Protein 6ITK (pdb70)

Solvent-accessible surface area: 24288 Å² total; per-residue (Å²): 132,55,64,71,0,0,0,2,13,0,41,31,81,32,0,36,19,0,0,8,6,1,1,24,3,37,0,20,21,108,131,23,14,2,27,0,18,0,11,22,117,95,173,24,47,42,36,0,97,2,9,10,30,0,1,58,0,1,16,13,78,20,24,125,72,23,37,59,24,47,67,27,71,104,0,0,74,24,0,24,0,0,0,0,20,14,45,120,150,178,100,64,85,42,8,49,42,0,0,115,54,0,2,76,16,0,108,5,1,30,80,42,22,32,139,63,2,50,0,0,0,13,6,62,2,1,2,3,0,0,14,0,0,12,26,3,1,85,118,18,72,46,53,52,0,0,0,11,0,22,10,2,6,3,11,1,21,3,21,0,12,90,100,46,70,89,25,20,63,75,14,74,44,6,0,0,0,0,2,43,28,71,41,7,1,1,1,5,38,35,0,40,1,48,83,85,101,0,58,109,66,14,92,100,85,61,2,29,117,103,3,12,53,114,1,16,70,7,26,62,41,0,94,148,58,62,63,137,60,15,4,2,0,5,1,1,0,0,0,14,0,0,66,11,3,39,104,28,30,173,52,30,1,0,0,0,10,26,12,88,34,19,31,57,2,50,133,30,6,7,2,0,2,0,0,10,2,147,148,8,68,24,75,28,31,127,74,36,153,46,54,135,59,1,68,66,83,2,60,46,1,6,130,49,3,80,63,8,76,97,61,0,153,134,41,28,93,139,126,58,59,70,0,0,0,2,13,0,40,34,80,38,0,41,18,0,0,8,9,1,0,22,3,35,0,20,20,102,137,26,20,1,20,0,16,0,14,21,103,104,168,25,52,37,28,0,90,0,2,10,34,1,1,65,0,2,17,14,74,18,25,127,70,24,40,55,11,42,64,27,79,102,0,0,79,22,0,24,0,0,0,0,17,14,32,135,147,182,98,67,90,49,9,48,55,1,0,122,54,0,1,76,16,0,111,7,1,27,83,42,22,30,141,58,2,43,0,0,0,15,5,60,2,2,1,3,0,0,15,0,0,13,27,3,2,84,118,19,72,46,54,51,0,0,0,12,0,24,10,1,5,3,11,1,24,3,21,0,10,77,102,41,70,79,22,20,57,77,15,79,41,5,0,0,1,4,2,43,27,72,41,8,0,0,1,5,40,35,0,33,0,59,86,71,88,0,54,115,68,14,89,103,85,62,4,29,117,100,3,11,52,115,1,14,72,7,26,66,44,0,89,155,45,80,61,134,44,14,0,3,0,5,2,1,0,0,0,14,0,0,70,11,4,34,107,28,25,116,62,30,2,0,0,0,14,26,10,83,38,21,29,58,5,50,129,30,6,7,2,0,2,0,0,7,2,101,150,10,80,27,75,26,30,124,79,35,154,47,53,132,56,1,70,66,83,2,58,45,1,6,128,46,4,81,63,9,76,100,60,0,153,129,41,34,95,147

Sequence (636 aa):
STKKVTVTGAAGQISYSLLWRIANGEVFGTDTPVELKLLEIPQALGGAEGVAMELLDSAFPLLRNITITADANEAFDGANAAFLVGAKPERADLLANNGKIFGPQGKAINDNAADDIRVLVVGNPANTNALIASAAAPDVPASRFNAMMRLDHNRAISQLATKLGRGSAEFNNIVVWGNHSATQFPDITYATVGGEKVTDLVDHDWYVEEFIPRVANRGAEIIEVRGKSSAASAASSAIDHMRDWVQGTEAWSSAAIPSTGAYGIPEGIFVGLPTVSRNGEWEIVEGLEISDFQRARIDANAQELQAEREAVRDLLLESTKKVTVTGAAGQISYSLLWRIANGEVFGTDTPVELKLLEIPQALGGAEGVAMELLDSAFPLLRNITITADANEAFDGANAAFLVGAKPERADLLANNGKIFGPQGKAINDNAADDIRVLVVGNPANTNALIASAAAPDVPASRFNAMMRLDHNRAISQLATKLGRGSAEFNNIVVWGNHSATQFPDITYATVGGEKVTDLVDHDWYVEEFIPRVANRGAEIIEVRGKSSAASAASSAIDHMRDWVQGTEAWSSAAIPSTGAYGIPEGIFVGLPTVSRNGEWEIVEGLEISDFQRARIDANAQELQAEREAVRDLLLE

Nearest PDB structures (foldseek):
  6itk-assembly1_B  TM=1.002E+00  e=2.012E-64  Corynebacterium glutamicum ATCC 13032
  1bdm-assembly1_B  TM=9.827E-01  e=1.694E-42  Thermus thermophilus
  1bmd-assembly1_B  TM=9.834E-01  e=2.015E-42  Thermus thermophilus
  1bdm-assembly1_A  TM=9.713E-01  e=6.777E-42  Thermus thermophilus
  4kdf-assembly2_B  TM=9.710E-01  e=2.279E-41  Thermus thermophilus

B-factor: mean 26.47, std 9.81, range [12.24, 89.39]

Structure (mmCIF, N/CA/C/O backbone):
data_6ITK
#
_entry.id   6ITK
#
_cell.length_a   102.931
_cell.length_b   116.940
_cell.length_c   66.003
_cell.angle_alpha   90.000
_cell.angle_beta   95.310
_cell.angle_gamma   90.000
#
_symmetry.space_group_name_H-M   'C 1 2 1'
#
loop_
_entity.id
_entity.type
_entity.pdbx_description
1 polymer 'Malate dehydrogenase'
2 non-polymer '(2S)-2-hydroxybutanedioic acid'
3 non-polymer NICOTINAMIDE-ADENINE-DINUCLEOTIDE
4 water water
#
loop_
_atom_site.group_PDB
_atom_site.id
_atom_site.type_symbol
_atom_site.label_atom_id
_atom_site.label_alt_id
_atom_site.label_comp_id
_atom_site.label_asym_id
_atom_site.label_entity_id
_atom_site.label_seq_id
_atom_site.pdbx_PDB_ins_code
_atom_site.Cartn_x
_atom_site.Cartn_y
_atom_site.Cartn_z
_atom_site.occupancy
_atom_site.B_iso_or_equiv
_atom_site.auth_seq_id
_atom_site.auth_comp_id
_atom_site.auth_asym_id
_atom_site.auth_atom_id
_atom_site.pdbx_PDB_model_num
ATOM 1 N N . SER A 1 8 ? 48.829 -10.377 2.624 1.00 47.05 8 SER A N 1
ATOM 2 C CA . SER A 1 8 ? 48.627 -10.960 3.973 1.00 46.32 8 SER A CA 1
ATOM 3 C C . SER A 1 8 ? 47.207 -10.637 4.475 1.00 40.91 8 SER A C 1
ATOM 4 O O . SER A 1 8 ? 47.074 -10.405 5.681 1.00 42.91 8 SER A O 1
ATOM 7 N N . THR A 1 9 ? 46.204 -10.626 3.578 1.00 34.82 9 THR A N 1
ATOM 8 C CA . THR A 1 9 ? 44.789 -10.235 3.832 1.00 33.14 9 THR A CA 1
ATOM 9 C C . THR A 1 9 ? 44.040 -11.366 4.539 1.00 32.93 9 THR A C 1
ATOM 10 O O . THR A 1 9 ? 44.045 -12.486 3.994 1.00 32.60 9 THR A O 1
ATOM 14 N N . LYS A 1 10 ? 43.395 -11.069 5.679 1.00 29.48 10 LYS A N 1
ATOM 15 C CA . LYS A 1 10 ? 42.541 -12.031 6.414 1.00 27.61 10 LYS A CA 1
ATOM 16 C C . LYS A 1 10 ? 41.112 -11.889 5.893 1.00 26.33 10 LYS A C 1
ATOM 17 O O . LYS A 1 10 ? 40.578 -10.752 5.853 1.00 24.14 10 LYS A O 1
ATOM 23 N N . LYS A 1 11 ? 40.527 -13.005 5.476 1.00 24.58 11 LYS A N 1
ATOM 24 C CA . LYS A 1 11 ? 39.098 -13.072 5.068 1.00 22.60 11 LYS A CA 1
ATOM 25 C C . LYS A 1 11 ? 38.273 -13.433 6.303 1.00 21.56 11 LYS A C 1
ATOM 26 O O . LYS A 1 11 ? 38.566 -14.440 6.953 1.00 20.85 11 LYS A O 1
ATOM 32 N N . VAL A 1 12 ? 37.279 -12.608 6.608 1.00 20.77 12 VAL A N 1
ATOM 33 C CA . VAL A 1 12 ? 36.480 -12.707 7.849 1.00 20.06 12 VAL A CA 1
ATOM 34 C C . VAL A 1 12 ? 35.022 -12.794 7.429 1.00 20.14 12 VAL A C 1
ATOM 35 O O . VAL A 1 12 ? 34.571 -11.854 6.778 1.00 21.26 12 VAL A O 1
ATOM 39 N N . THR A 1 13 ? 34.328 -13.879 7.785 1.00 19.61 13 THR A N 1
ATOM 40 C CA . THR A 1 13 ? 32.885 -14.043 7.459 1.00 19.89 13 THR A CA 1
ATOM 41 C C . THR A 1 13 ? 32.067 -13.612 8.665 1.00 19.80 13 THR A C 1
ATOM 42 O O . THR A 1 13 ? 32.405 -14.025 9.785 1.00 19.30 13 THR A O 1
ATOM 46 N N . VAL A 1 14 ? 31.047 -12.788 8.437 1.00 19.47 14 VAL A N 1
ATOM 47 C CA . VAL A 1 14 ? 30.057 -12.445 9.487 1.00 19.05 14 VAL A CA 1
ATOM 48 C C . VAL A 1 14 ? 28.670 -12.847 8.982 1.00 18.56 14 VAL A C 1
ATOM 49 O O . VAL A 1 14 ? 28.259 -12.330 7.939 1.00 19.13 14 VAL A O 1
ATOM 53 N N . THR A 1 15 ? 27.996 -13.765 9.680 1.00 18.63 15 THR A N 1
ATOM 54 C CA . THR A 1 15 ? 26.585 -14.155 9.402 1.00 20.43 15 THR A CA 1
ATOM 55 C C . THR A 1 15 ? 25.652 -13.252 10.218 1.00 20.06 15 THR A C 1
ATOM 56 O O . THR A 1 15 ? 26.146 -12.482 11.050 1.00 21.45 15 THR A O 1
ATOM 60 N N . GLY A 1 16 ? 24.353 -13.282 9.930 1.00 23.18 16 GLY A N 1
ATOM 61 C CA . GLY A 1 16 ? 23.399 -12.281 10.436 1.00 22.40 16 GLY A CA 1
ATOM 62 C C . GLY A 1 16 ? 23.906 -10.843 10.295 1.00 21.94 16 GLY A C 1
ATOM 63 O O . GLY A 1 16 ? 23.747 -10.071 11.253 1.00 22.37 16 GLY A O 1
ATOM 64 N N . ALA A 1 17 ? 24.389 -10.449 9.116 1.00 23.38 17 ALA A N 1
ATOM 65 C CA . ALA A 1 17 ? 25.126 -9.186 8.884 1.00 22.28 17 ALA A CA 1
ATOM 66 C C . ALA A 1 17 ? 24.184 -7.975 8.841 1.00 24.58 17 ALA A C 1
ATOM 67 O O . ALA A 1 17 ? 24.699 -6.868 8.977 1.00 23.52 17 ALA A O 1
ATOM 69 N N . ALA A 1 18 ? 22.870 -8.165 8.629 1.00 24.36 18 ALA A N 1
ATOM 70 C CA . ALA A 1 18 ? 21.843 -7.088 8.659 1.00 24.02 18 ALA A CA 1
ATOM 71 C C . ALA A 1 18 ? 21.274 -6.891 10.082 1.00 24.25 18 ALA A C 1
ATOM 72 O O . ALA A 1 18 ? 20.409 -5.999 10.282 1.00 23.18 18 ALA A O 1
ATOM 74 N N . GLY A 1 19 ? 21.769 -7.634 11.071 1.00 21.93 19 GLY A N 1
ATOM 75 C CA . GLY A 1 19 ? 21.260 -7.570 12.448 1.00 22.30 19 GLY A CA 1
ATOM 76 C C . GLY A 1 19 ? 21.959 -6.536 13.317 1.00 21.44 19 GLY A C 1
ATOM 77 O O . GLY A 1 19 ? 22.999 -5.943 12.884 1.00 21.94 19 GLY A O 1
ATOM 78 N N . GLN A 1 20 ? 21.414 -6.387 14.526 1.00 20.77 20 GLN A N 1
ATOM 79 C CA . GLN A 1 20 ? 21.840 -5.485 15.630 1.00 22.85 20 GLN A CA 1
ATOM 80 C C . GLN A 1 20 ? 23.319 -5.735 16.009 1.00 19.35 20 GLN A C 1
ATOM 81 O O . GLN A 1 20 ? 24.119 -4.790 16.042 1.00 17.32 20 GLN A O 1
ATOM 87 N N . ILE A 1 21 ? 23.668 -6.962 16.367 1.00 18.47 21 ILE A N 1
ATOM 88 C CA . ILE A 1 21 ? 25.039 -7.267 16.885 1.00 18.75 21 ILE A CA 1
ATOM 89 C C . ILE A 1 21 ? 26.059 -6.948 15.786 1.00 18.91 21 ILE A C 1
ATOM 90 O O . ILE A 1 21 ? 27.043 -6.242 16.108 1.00 20.67 21 ILE A O 1
ATOM 95 N N . SER A 1 22 ? 25.825 -7.408 14.552 1.00 18.51 22 SER A N 1
ATOM 96 C CA . SER A 1 22 ? 26.742 -7.242 13.392 1.00 20.61 22 SER A CA 1
ATOM 97 C C . SER A 1 22 ? 26.945 -5.753 13.117 1.00 21.15 22 SER A C 1
ATOM 98 O O . SER A 1 22 ? 28.102 -5.372 12.854 1.00 17.95 22 SER A O 1
ATOM 101 N N . TYR A 1 23 ? 25.872 -4.950 13.232 1.00 20.53 23 TYR A N 1
ATOM 102 C CA . TYR A 1 23 ? 25.945 -3.475 13.055 1.00 19.82 23 TYR A CA 1
ATOM 103 C C . TYR A 1 23 ? 27.004 -2.888 13.980 1.00 20.59 23 TYR A C 1
ATOM 104 O O . TYR A 1 23 ? 27.683 -1.999 13.486 1.00 22.71 23 TYR A O 1
ATOM 113 N N . SER A 1 24 ? 27.116 -3.332 15.248 1.00 23.23 24 SER A N 1
ATOM 114 C CA . SER A 1 24 ? 28.167 -2.886 16.212 1.00 22.24 24 SER A CA 1
ATOM 115 C C . SER A 1 24 ? 29.501 -3.615 15.960 1.00 22.46 24 SER A C 1
ATOM 116 O O . SER A 1 24 ? 30.571 -3.063 16.275 1.00 24.53 24 SER A O 1
ATOM 119 N N . LEU A 1 25 ? 29.453 -4.828 15.419 1.00 22.45 25 LEU A N 1
ATOM 120 C CA . LEU A 1 25 ? 30.648 -5.715 15.290 1.00 21.46 25 LEU A CA 1
ATOM 121 C C . LEU A 1 25 ? 31.537 -5.275 14.108 1.00 21.93 25 LEU A C 1
ATOM 122 O O . LEU A 1 25 ? 32.807 -5.224 14.277 1.00 20.78 25 LEU A O 1
ATOM 127 N N . LEU A 1 26 ? 30.944 -5.020 12.931 1.00 18.51 26 LEU A N 1
ATOM 128 C CA . LEU A 1 26 ? 31.744 -4.907 11.669 1.00 21.05 26 LEU A CA 1
ATOM 129 C C . LEU A 1 26 ? 32.737 -3.735 11.719 1.00 19.28 26 LEU A C 1
ATOM 130 O O . LEU A 1 26 ? 33.829 -3.910 11.196 1.00 19.68 26 LEU A O 1
ATOM 135 N N . TRP A 1 27 ? 32.415 -2.606 12.356 1.00 19.70 27 TRP A N 1
ATOM 136 C CA . TRP A 1 27 ? 33.333 -1.422 12.394 1.00 20.54 27 TRP A CA 1
ATOM 137 C C . TRP A 1 27 ? 34.573 -1.701 13.276 1.00 21.25 27 TRP A C 1
ATOM 138 O O . TRP A 1 27 ? 35.638 -1.055 13.096 1.00 22.69 27 TRP A O 1
ATOM 149 N N . ARG A 1 28 ? 34.493 -2.689 14.159 1.00 22.98 28 ARG A N 1
ATOM 150 C CA . ARG A 1 28 ? 35.579 -2.992 15.118 1.00 24.20 28 ARG A CA 1
ATOM 151 C C . ARG A 1 28 ? 36.415 -4.173 14.615 1.00 25.70 28 ARG A C 1
ATOM 152 O O . ARG A 1 28 ? 37.445 -4.474 15.250 1.00 25.88 28 ARG A O 1
ATOM 160 N N . ILE A 1 29 ? 35.999 -4.792 13.510 1.00 24.39 29 ILE A N 1
ATOM 161 C CA . ILE A 1 29 ? 36.854 -5.694 12.694 1.00 23.57 29 ILE A CA 1
ATOM 162 C C . ILE A 1 29 ? 37.623 -4.813 11.708 1.00 23.40 29 ILE A C 1
ATOM 163 O O . ILE A 1 29 ? 38.875 -4.898 11.679 1.00 20.89 29 ILE A O 1
ATOM 168 N N . ALA A 1 30 ? 36.914 -3.935 10.993 1.00 22.20 30 ALA A N 1
ATOM 169 C CA . ALA A 1 30 ? 37.476 -3.157 9.867 1.00 21.21 30 ALA A CA 1
ATOM 170 C C . ALA A 1 30 ? 38.547 -2.195 10.385 1.00 19.18 30 ALA A C 1
ATOM 171 O O . ALA A 1 30 ? 39.445 -1.832 9.600 1.00 20.07 30 ALA A O 1
ATOM 173 N N . ASN A 1 31 ? 38.500 -1.829 11.664 1.00 17.67 31 ASN A N 1
ATOM 174 C CA . ASN A 1 31 ? 39.401 -0.799 12.246 1.00 19.56 31 ASN A CA 1
ATOM 175 C C . ASN A 1 31 ? 40.738 -1.429 12.653 1.00 20.46 31 ASN A C 1
ATOM 176 O O . ASN A 1 31 ? 41.616 -0.690 13.123 1.00 21.29 31 ASN A O 1
ATOM 181 N N . GLY A 1 32 ? 40.894 -2.749 12.528 1.00 21.82 32 GLY A N 1
ATOM 182 C CA . GLY A 1 32 ? 42.156 -3.428 12.880 1.00 22.45 32 GLY A CA 1
ATOM 183 C C . GLY A 1 32 ? 42.179 -3.980 14.295 1.00 22.38 32 GLY A C 1
ATOM 184 O O . GLY A 1 32 ? 43.229 -4.526 14.664 1.00 23.78 32 GLY A O 1
ATOM 185 N N . GLU A 1 33 ? 41.089 -3.864 15.063 1.00 22.28 33 GLU A N 1
ATOM 186 C CA . GLU A 1 33 ? 41.064 -4.228 16.506 1.00 24.41 33 GLU A CA 1
ATOM 187 C C . GLU A 1 33 ? 41.271 -5.743 16.672 1.00 24.18 33 GLU A C 1
ATOM 188 O O . GLU A 1 33 ? 41.872 -6.134 17.663 1.00 25.70 33 GLU A O 1
ATOM 194 N N . VAL A 1 34 ? 40.787 -6.568 15.748 1.00 23.43 34 VAL A N 1
ATOM 195 C CA . VAL A 1 34 ? 40.831 -8.047 15.879 1.00 22.68 34 VAL A CA 1
ATOM 196 C C . VAL A 1 34 ? 42.213 -8.565 15.466 1.00 22.79 34 VAL A C 1
ATOM 197 O O . VAL A 1 34 ? 42.869 -9.174 16.320 1.00 20.34 34 VAL A O 1
ATOM 201 N N . PHE A 1 35 ? 42.635 -8.372 14.216 1.00 24.55 35 PHE A N 1
ATOM 202 C CA . PHE A 1 35 ? 43.860 -9.031 13.676 1.00 27.70 35 PHE A CA 1
ATOM 203 C C . PHE A 1 35 ? 45.100 -8.150 13.806 1.00 26.83 35 PHE A C 1
ATOM 204 O O . PHE A 1 35 ? 46.165 -8.684 13.528 1.00 28.60 35 PHE A O 1
ATOM 212 N N . GLY A 1 36 ? 44.967 -6.883 14.206 1.00 26.55 36 GLY A N 1
ATOM 213 C CA . GLY A 1 36 ? 46.088 -5.932 14.298 1.00 26.52 36 GLY A CA 1
ATOM 214 C C . GLY A 1 36 ? 46.001 -4.829 13.254 1.00 26.59 36 GLY A C 1
ATOM 215 O O . GLY A 1 36 ? 45.450 -5.060 12.165 1.00 24.41 36 GLY A O 1
ATOM 216 N N . THR A 1 37 ? 46.591 -3.676 13.568 1.00 27.42 37 THR A N 1
ATOM 217 C CA . THR A 1 37 ? 46.512 -2.428 12.771 1.00 29.52 37 THR A CA 1
ATOM 218 C C . THR A 1 37 ? 47.414 -2.490 11.512 1.00 30.38 37 THR A C 1
ATOM 219 O O . THR A 1 37 ? 47.365 -1.518 10.771 1.00 27.97 37 THR A O 1
ATOM 223 N N . ASP A 1 38 ? 48.141 -3.591 11.239 1.00 30.09 38 ASP A N 1
ATOM 224 C CA . ASP A 1 38 ? 48.865 -3.822 9.962 1.00 31.11 38 ASP A CA 1
ATOM 225 C C . ASP A 1 38 ? 48.237 -4.936 9.132 1.00 30.94 38 ASP A C 1
ATOM 226 O O . ASP A 1 38 ? 48.857 -5.287 8.130 1.00 31.33 38 ASP A O 1
ATOM 231 N N . THR A 1 39 ? 47.085 -5.496 9.513 1.00 26.25 39 THR A N 1
ATOM 232 C CA . THR A 1 39 ? 46.539 -6.684 8.824 1.00 24.34 39 THR A CA 1
ATOM 233 C C . THR A 1 39 ? 45.296 -6.285 8.056 1.00 22.84 39 THR A C 1
ATOM 234 O O . THR A 1 39 ? 44.279 -5.929 8.642 1.00 22.54 39 THR A O 1
ATOM 238 N N . PRO A 1 40 ? 45.385 -6.261 6.713 1.00 22.89 40 PRO A N 1
ATOM 239 C CA . PRO A 1 40 ? 44.218 -5.988 5.880 1.00 21.44 40 PRO A CA 1
ATOM 240 C C . PRO A 1 40 ? 43.154 -7.091 6.018 1.00 22.32 40 PRO A C 1
ATOM 241 O O . PRO A 1 40 ? 43.438 -8.239 6.308 1.00 21.02 40 PRO A O 1
ATOM 245 N N . VAL A 1 41 ? 41.916 -6.699 5.805 1.00 21.08 41 VAL A N 1
ATOM 246 C CA . VAL A 1 41 ? 40.760 -7.575 6.055 1.00 22.79 41 VAL A CA 1
ATOM 247 C C . VAL A 1 41 ? 39.859 -7.481 4.829 1.00 22.34 41 VAL A C 1
ATOM 248 O O . VAL A 1 41 ? 39.789 -6.398 4.224 1.00 20.47 41 VAL A O 1
ATOM 252 N N . GLU A 1 42 ? 39.188 -8.584 4.530 1.00 24.35 42 GLU A N 1
ATOM 253 C CA . GLU A 1 42 ? 38.034 -8.680 3.607 1.00 26.70 42 GLU A CA 1
ATOM 254 C C . GLU A 1 42 ? 36.829 -9.133 4.411 1.00 27.93 42 GLU A C 1
ATOM 255 O O . GLU A 1 42 ? 36.976 -10.144 5.135 1.00 29.33 42 GLU A O 1
ATOM 261 N N . LEU A 1 43 ? 35.692 -8.458 4.277 1.00 28.40 43 LEU A N 1
ATOM 262 C CA . LEU A 1 43 ? 34.482 -8.816 5.044 1.00 29.42 43 LEU A CA 1
ATOM 263 C C . LEU A 1 43 ? 33.559 -9.552 4.085 1.00 31.54 43 LEU A C 1
ATOM 264 O O . LEU A 1 43 ? 33.347 -9.046 2.968 1.00 32.33 43 LEU A O 1
ATOM 269 N N . LYS A 1 44 ? 33.095 -10.719 4.526 1.00 28.74 44 LYS A N 1
ATOM 270 C CA . LYS A 1 44 ? 32.175 -11.610 3.795 1.00 26.87 44 LYS A CA 1
ATOM 271 C C . LYS A 1 44 ? 30.883 -11.691 4.616 1.00 24.95 44 LYS A C 1
ATOM 272 O O . LYS A 1 44 ? 30.835 -12.381 5.641 1.00 24.62 44 LYS A O 1
ATOM 278 N N . LEU A 1 45 ? 29.871 -10.964 4.175 1.00 23.71 45 LEU A N 1
ATOM 279 C CA . LEU A 1 45 ? 28.580 -10.849 4.873 1.00 23.93 45 LEU A CA 1
ATOM 280 C C . LEU A 1 45 ? 27.654 -11.948 4.344 1.00 25.58 45 LEU A C 1
ATOM 281 O O . LEU A 1 45 ? 27.475 -12.039 3.097 1.00 29.12 45 LEU A O 1
ATOM 286 N N . LEU A 1 46 ? 27.066 -12.733 5.249 1.00 21.76 46 LEU A N 1
ATOM 287 C CA . LEU A 1 46 ? 26.047 -13.745 4.920 1.00 20.09 46 LEU A CA 1
ATOM 288 C C . LEU A 1 46 ? 24.724 -13.346 5.565 1.00 19.93 46 LEU A C 1
ATOM 289 O O . LEU A 1 46 ? 24.715 -12.962 6.734 1.00 20.65 46 LEU A O 1
ATOM 294 N N . GLU A 1 47 ? 23.639 -13.423 4.810 1.00 21.47 47 GLU A N 1
ATOM 295 C CA . GLU A 1 47 ? 22.266 -13.127 5.279 1.00 21.23 47 GLU A CA 1
ATOM 296 C C . GLU A 1 47 ? 21.327 -14.096 4.576 1.00 23.25 47 GLU A C 1
ATOM 297 O O . GLU A 1 47 ? 21.781 -14.793 3.670 1.00 22.58 47 GLU A O 1
ATOM 303 N N . ILE A 1 48 ? 20.093 -14.193 5.060 1.00 24.82 48 ILE A N 1
ATOM 304 C CA . ILE A 1 48 ? 18.996 -14.924 4.366 1.00 28.72 48 ILE A CA 1
ATOM 305 C C . ILE A 1 48 ? 18.493 -14.010 3.254 1.00 30.04 48 ILE A C 1
ATOM 306 O O . ILE A 1 48 ? 18.678 -12.788 3.301 1.00 27.27 48 ILE A O 1
ATOM 311 N N . PRO A 1 49 ? 17.871 -14.574 2.199 1.00 33.41 49 PRO A N 1
ATOM 312 C CA . PRO A 1 49 ? 17.426 -13.770 1.056 1.00 33.73 49 PRO A CA 1
ATOM 313 C C . PRO A 1 49 ? 16.665 -12.481 1.412 1.00 32.51 49 PRO A C 1
ATOM 314 O O . PRO A 1 49 ? 16.920 -11.459 0.798 1.00 30.85 49 PRO A O 1
ATOM 318 N N . GLN A 1 50 ? 15.820 -12.529 2.429 1.00 33.95 50 GLN A N 1
ATOM 319 C CA . GLN A 1 50 ? 14.862 -11.436 2.736 1.00 42.10 50 GLN A CA 1
ATOM 320 C C . GLN A 1 50 ? 15.597 -10.268 3.414 1.00 40.73 50 GLN A C 1
ATOM 321 O O . GLN A 1 50 ? 14.961 -9.216 3.596 1.00 39.71 50 GLN A O 1
ATOM 327 N N . ALA A 1 51 ? 16.881 -10.435 3.768 1.00 37.62 51 ALA A N 1
ATOM 328 C CA . ALA A 1 51 ? 17.696 -9.431 4.499 1.00 37.19 51 ALA A CA 1
ATOM 329 C C . ALA A 1 51 ? 18.890 -8.970 3.662 1.00 37.66 51 ALA A C 1
ATOM 330 O O . ALA A 1 51 ? 19.726 -8.255 4.219 1.00 39.75 51 ALA A O 1
ATOM 332 N N . LEU A 1 52 ? 19.001 -9.389 2.395 1.00 39.85 52 LEU A N 1
ATOM 333 C CA . LEU A 1 52 ? 20.145 -9.020 1.508 1.00 38.24 52 LEU A CA 1
ATOM 334 C C . LEU A 1 52 ? 20.186 -7.498 1.326 1.00 34.46 52 LEU A C 1
ATOM 335 O O . LEU A 1 52 ? 21.302 -6.942 1.387 1.00 33.75 52 LEU A O 1
ATOM 340 N N . GLY A 1 53 ? 19.012 -6.874 1.144 1.00 33.19 53 GLY A N 1
ATOM 341 C CA . GLY A 1 53 ? 18.832 -5.416 1.006 1.00 35.93 53 GLY A CA 1
ATOM 342 C C . GLY A 1 53 ? 19.462 -4.675 2.175 1.00 36.61 53 GLY A C 1
ATOM 343 O O . GLY A 1 53 ? 20.286 -3.774 1.921 1.00 39.66 53 GLY A O 1
ATOM 344 N N . GLY A 1 54 ? 19.117 -5.089 3.401 1.00 34.69 54 GLY A N 1
ATOM 345 C CA . GLY A 1 54 ? 19.751 -4.669 4.666 1.00 32.55 54 GLY A CA 1
ATOM 346 C C . GLY A 1 54 ? 21.270 -4.790 4.622 1.00 30.27 54 GLY A C 1
ATOM 347 O O . GLY A 1 54 ? 21.943 -3.811 4.952 1.00 31.11 54 GLY A O 1
ATOM 348 N N . ALA A 1 55 ? 21.817 -5.946 4.253 1.00 30.82 55 ALA A N 1
ATOM 349 C CA . ALA A 1 55 ? 23.276 -6.204 4.284 1.00 30.02 55 ALA A CA 1
ATOM 350 C C . ALA A 1 55 ? 23.970 -5.318 3.244 1.00 31.52 55 ALA A C 1
ATOM 351 O O . ALA A 1 55 ? 25.122 -4.885 3.492 1.00 31.84 55 ALA A O 1
ATOM 353 N N . GLU A 1 56 ? 23.283 -5.036 2.128 1.00 34.82 56 GLU A N 1
ATOM 354 C CA . GLU A 1 56 ? 23.751 -4.099 1.066 1.00 35.86 56 GLU A CA 1
ATOM 355 C C . GLU A 1 56 ? 23.878 -2.679 1.657 1.00 29.75 56 GLU A C 1
ATOM 356 O O . GLU A 1 56 ? 24.915 -2.019 1.424 1.00 29.07 56 GLU A O 1
ATOM 362 N N . GLY A 1 57 ? 22.873 -2.227 2.410 1.00 25.97 57 GLY A N 1
ATOM 363 C CA . GLY A 1 57 ? 22.962 -1.015 3.245 1.00 27.58 57 GLY A CA 1
ATOM 364 C C . GLY A 1 57 ? 24.234 -0.977 4.100 1.00 27.06 57 GLY A C 1
ATOM 365 O O . GLY A 1 57 ? 24.909 0.074 4.122 1.00 26.15 57 GLY A O 1
ATOM 366 N N . VAL A 1 58 ? 24.556 -2.073 4.794 1.00 25.02 58 VAL A N 1
ATOM 367 C CA . VAL A 1 58 ? 25.680 -2.131 5.780 1.00 24.50 58 VAL A CA 1
ATOM 368 C C . VAL A 1 58 ? 27.002 -2.029 5.012 1.00 21.99 58 VAL A C 1
ATOM 369 O O . VAL A 1 58 ? 27.907 -1.309 5.459 1.00 24.46 58 VAL A O 1
ATOM 373 N N . ALA A 1 59 ? 27.114 -2.763 3.908 1.00 23.67 59 ALA A N 1
ATOM 374 C CA . ALA A 1 59 ? 28.291 -2.760 3.009 1.00 23.40 59 ALA A CA 1
ATOM 375 C C . ALA A 1 59 ? 28.535 -1.343 2.466 1.00 23.02 59 ALA A C 1
ATOM 376 O O . ALA A 1 59 ? 29.692 -0.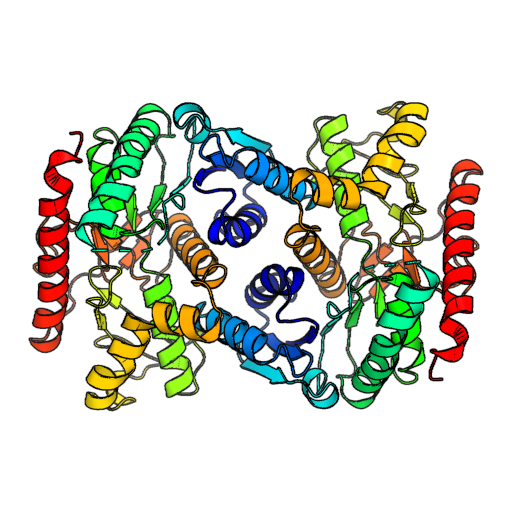899 2.459 1.00 19.48 59 ALA A O 1
ATOM 378 N N . MET A 1 60 ? 27.468 -0.629 2.108 1.00 23.89 60 MET A N 1
ATOM 379 C CA . MET A 1 60 ? 27.540 0.793 1.668 1.00 25.36 60 MET A CA 1
ATOM 380 C C . MET A 1 60 ? 28.130 1.695 2.757 1.00 23.00 60 MET A C 1
ATOM 381 O O . MET A 1 60 ? 29.043 2.464 2.431 1.00 23.99 60 MET A O 1
ATOM 386 N N . GLU A 1 61 ? 27.655 1.604 4.011 1.00 23.85 61 GLU A N 1
ATOM 387 C CA . GLU A 1 61 ? 28.188 2.434 5.128 1.00 21.70 61 GLU A CA 1
ATOM 388 C C . GLU A 1 61 ? 29.641 2.030 5.433 1.00 20.87 61 GLU A C 1
ATOM 389 O O . GLU A 1 61 ? 30.438 2.924 5.804 1.00 17.37 61 GLU A O 1
ATOM 395 N N . LEU A 1 62 ? 29.963 0.738 5.369 1.00 21.27 62 LEU A N 1
ATOM 396 C CA . LEU A 1 62 ? 31.356 0.248 5.602 1.00 22.74 62 LEU A CA 1
ATOM 397 C C . LEU A 1 62 ? 32.300 0.903 4.586 1.00 23.88 62 LEU A C 1
ATOM 398 O O . LEU A 1 62 ? 33.377 1.410 4.968 1.00 23.34 62 LEU A O 1
ATOM 403 N N . LEU A 1 63 ? 31.910 0.882 3.314 1.00 28.65 63 LEU A N 1
ATOM 404 C CA . LEU A 1 63 ? 32.674 1.519 2.207 1.00 28.61 63 LEU A CA 1
ATOM 405 C C . LEU A 1 63 ? 32.873 3.008 2.514 1.00 24.34 63 LEU A C 1
ATOM 406 O O . LEU A 1 63 ? 34.008 3.496 2.425 1.00 18.94 63 LEU A O 1
ATOM 411 N N . ASP A 1 64 ? 31.787 3.688 2.888 1.00 23.56 64 ASP A N 1
ATOM 412 C CA . ASP A 1 64 ? 31.746 5.150 3.161 1.00 23.65 64 ASP A CA 1
ATOM 413 C C . ASP A 1 64 ? 32.674 5.539 4.324 1.00 23.01 64 ASP A C 1
ATOM 414 O O . ASP A 1 64 ? 32.848 6.754 4.541 1.00 21.42 64 ASP A O 1
ATOM 419 N N . SER A 1 65 ? 33.126 4.567 5.131 1.00 20.74 65 SER A N 1
ATOM 420 C CA . SER A 1 65 ? 33.966 4.787 6.334 1.00 19.90 65 SER A CA 1
ATOM 421 C C . SER A 1 65 ? 35.439 4.854 5.932 1.00 18.94 65 SER A C 1
ATOM 422 O O . SER A 1 65 ? 36.254 5.344 6.744 1.00 18.56 65 SER A O 1
ATOM 425 N N . ALA A 1 66 ? 35.766 4.364 4.736 1.00 19.39 66 ALA A N 1
ATOM 426 C CA . ALA A 1 66 ? 37.104 4.513 4.121 1.00 20.02 66 ALA A CA 1
ATOM 427 C C . ALA A 1 66 ? 38.138 3.985 5.104 1.00 19.11 66 ALA A C 1
ATOM 428 O O . ALA A 1 66 ? 39.048 4.717 5.430 1.00 19.88 66 ALA A O 1
ATOM 430 N N . PHE A 1 67 ? 37.929 2.778 5.614 1.00 19.82 67 PHE A N 1
ATOM 431 C CA . PHE A 1 67 ? 38.890 2.094 6.513 1.00 18.45 67 PHE A CA 1
ATOM 432 C C . PHE A 1 67 ? 40.125 1.764 5.700 1.00 17.26 67 PHE A C 1
ATOM 433 O O . PHE A 1 67 ? 40.018 1.001 4.754 1.00 16.49 67 PHE A O 1
ATOM 441 N N . PRO A 1 68 ? 41.345 2.174 6.094 1.00 19.20 68 PRO A N 1
ATOM 442 C CA . PRO A 1 68 ? 42.526 1.781 5.328 1.00 20.00 68 PRO A CA 1
ATOM 443 C C . PRO A 1 68 ? 42.696 0.255 5.162 1.00 21.26 68 PRO A C 1
ATOM 444 O O . PRO A 1 68 ? 43.136 -0.176 4.093 1.00 22.78 68 PRO A O 1
ATOM 448 N N . LEU A 1 69 ? 42.369 -0.540 6.191 1.00 21.80 69 LEU A N 1
ATOM 449 C CA . LEU A 1 69 ? 42.586 -2.020 6.214 1.00 21.40 69 LEU A CA 1
ATOM 450 C C . LEU A 1 69 ? 41.479 -2.807 5.496 1.00 20.74 69 LEU A C 1
ATOM 451 O O . LEU A 1 69 ? 41.702 -4.014 5.286 1.00 20.23 69 LEU A O 1
ATOM 456 N N . LEU A 1 70 ? 40.340 -2.196 5.159 1.00 19.76 70 LEU A N 1
ATOM 457 C CA . LEU A 1 70 ? 39.214 -2.926 4.518 1.00 22.24 70 LEU A CA 1
ATOM 458 C C . LEU A 1 70 ? 39.412 -2.935 2.993 1.00 26.11 70 LEU A C 1
ATOM 459 O O . LEU A 1 70 ? 39.193 -1.894 2.347 1.00 24.33 70 LEU A O 1
ATOM 464 N N . ARG A 1 71 ? 39.833 -4.072 2.437 1.00 28.67 71 ARG A N 1
ATOM 465 C CA . ARG A 1 71 ? 40.262 -4.175 1.016 1.00 29.67 71 ARG A CA 1
ATOM 466 C C . ARG A 1 71 ? 39.073 -4.653 0.183 1.00 30.68 71 ARG A C 1
ATOM 467 O O . ARG A 1 71 ? 39.042 -4.349 -0.992 1.00 31.89 71 ARG A O 1
ATOM 475 N N . ASN A 1 72 ? 38.078 -5.314 0.765 1.00 30.00 72 ASN A N 1
ATOM 476 C CA . ASN A 1 72 ? 36.930 -5.802 -0.043 1.00 28.19 72 ASN A CA 1
ATOM 477 C C . ASN A 1 72 ? 35.781 -6.169 0.894 1.00 23.85 72 ASN A C 1
ATOM 478 O O . ASN A 1 72 ? 36.065 -6.551 2.023 1.00 21.82 72 ASN A O 1
ATOM 483 N N . ILE A 1 73 ? 34.550 -6.091 0.388 1.00 23.90 73 ILE A N 1
ATOM 484 C CA . ILE A 1 73 ? 33.274 -6.412 1.082 1.00 25.69 73 ILE A CA 1
ATOM 485 C C . ILE A 1 73 ? 32.399 -7.193 0.103 1.00 30.47 73 ILE A C 1
ATOM 486 O O . ILE A 1 73 ? 32.168 -6.682 -1.000 1.00 29.94 73 ILE A O 1
ATOM 491 N N . THR A 1 74 ? 31.975 -8.396 0.489 1.00 31.95 74 THR A N 1
ATOM 492 C CA . THR A 1 74 ? 31.123 -9.315 -0.301 1.00 32.37 74 THR A CA 1
ATOM 493 C C . THR A 1 74 ? 29.847 -9.523 0.507 1.00 30.76 74 THR A C 1
ATOM 494 O O . THR A 1 74 ? 29.925 -9.497 1.739 1.00 26.53 74 THR A O 1
ATOM 498 N N . ILE A 1 75 ? 28.717 -9.599 -0.175 1.00 31.32 75 ILE A N 1
ATOM 499 C CA . ILE A 1 75 ? 27.368 -9.797 0.424 1.00 33.92 75 ILE A CA 1
ATOM 500 C C . ILE A 1 75 ? 26.766 -10.961 -0.342 1.00 31.33 75 ILE A C 1
ATOM 501 O O . ILE A 1 75 ? 26.895 -10.941 -1.562 1.00 30.41 75 ILE A O 1
ATOM 506 N N . THR A 1 76 ? 26.182 -11.942 0.343 1.00 28.64 76 THR A N 1
ATOM 507 C CA . THR A 1 76 ? 25.648 -13.165 -0.296 1.00 27.80 76 THR A CA 1
ATOM 508 C C . THR A 1 76 ? 24.594 -13.766 0.617 1.00 27.06 76 THR A C 1
ATOM 509 O O . THR A 1 76 ? 24.614 -13.465 1.822 1.00 28.92 76 THR A O 1
ATOM 513 N N . ALA A 1 77 ? 23.696 -14.550 0.030 1.00 26.43 77 ALA A N 1
ATOM 514 C CA . ALA A 1 77 ? 22.807 -15.502 0.727 1.00 25.51 77 ALA A CA 1
ATOM 515 C C . ALA A 1 77 ? 23.309 -16.948 0.533 1.00 25.71 77 ALA A C 1
ATOM 516 O O . ALA A 1 77 ? 22.691 -17.864 1.061 1.00 25.68 77 ALA A O 1
ATOM 518 N N . ASP A 1 78 ? 24.440 -17.155 -0.138 1.00 26.86 78 ASP A N 1
ATOM 519 C CA . ASP A 1 78 ? 25.001 -18.500 -0.409 1.00 28.51 78 ASP A CA 1
ATOM 520 C C . ASP A 1 78 ? 26.159 -18.741 0.560 1.00 26.39 78 ASP A C 1
ATOM 521 O O . ASP A 1 78 ? 27.196 -18.088 0.428 1.00 23.75 78 ASP A O 1
ATOM 526 N N . ALA A 1 79 ? 25.982 -19.691 1.472 1.00 25.01 79 ALA A N 1
ATOM 527 C CA . ALA A 1 79 ? 26.942 -19.985 2.556 1.00 25.13 79 ALA A CA 1
ATOM 528 C C . ALA A 1 79 ? 28.292 -20.450 1.986 1.00 24.35 79 ALA A C 1
ATOM 529 O O . ALA A 1 79 ? 29.333 -20.132 2.607 1.00 25.35 79 ALA A O 1
ATOM 531 N N . ASN A 1 80 ? 28.324 -21.122 0.828 1.00 25.47 80 ASN A N 1
ATOM 532 C CA . ASN A 1 80 ? 29.610 -21.565 0.207 1.00 26.02 80 ASN A CA 1
ATOM 533 C C . ASN A 1 80 ? 30.428 -20.326 -0.199 1.00 25.75 80 ASN A C 1
ATOM 534 O O . ASN A 1 80 ? 31.630 -20.313 0.037 1.00 23.56 80 ASN A O 1
ATOM 539 N N . GLU A 1 81 ? 29.785 -19.330 -0.816 1.00 28.69 81 GLU A N 1
ATOM 540 C CA . GLU A 1 81 ? 30.428 -18.051 -1.214 1.00 29.74 81 GLU A CA 1
ATOM 541 C C . GLU A 1 81 ? 30.909 -17.332 0.049 1.00 26.45 81 GLU A C 1
ATOM 542 O O . GLU A 1 81 ? 32.062 -16.877 0.040 1.00 24.80 81 GLU A O 1
ATOM 548 N N . ALA A 1 82 ? 30.077 -17.273 1.100 1.00 23.60 82 ALA A N 1
ATOM 549 C CA . ALA A 1 82 ? 30.350 -16.487 2.333 1.00 23.69 82 ALA A CA 1
ATOM 550 C C . ALA A 1 82 ? 31.607 -17.025 3.027 1.00 23.46 82 ALA A C 1
ATOM 551 O O . ALA A 1 82 ? 32.398 -16.179 3.502 1.00 22.82 82 ALA A O 1
ATOM 553 N N . PHE A 1 83 ? 31.822 -18.354 3.019 1.00 21.14 83 PHE A N 1
ATOM 554 C CA . PHE A 1 83 ? 32.900 -19.020 3.789 1.00 21.29 83 PHE A CA 1
ATOM 555 C C . PHE A 1 83 ? 34.136 -19.286 2.917 1.00 21.23 83 PHE A C 1
ATOM 556 O O . PHE A 1 83 ? 35.139 -19.760 3.471 1.00 21.20 83 PHE A O 1
ATOM 564 N N . ASP A 1 84 ? 34.086 -18.985 1.614 1.00 23.66 84 ASP A N 1
ATOM 565 C CA . ASP A 1 84 ? 35.160 -19.327 0.640 1.00 26.37 84 ASP A CA 1
ATOM 566 C C . ASP A 1 84 ? 36.486 -18.706 1.101 1.00 24.28 84 ASP A C 1
ATOM 567 O O . ASP A 1 84 ? 36.573 -17.463 1.112 1.00 26.29 84 ASP A O 1
ATOM 572 N N . GLY A 1 85 ? 37.487 -19.522 1.428 1.00 22.20 85 GLY A N 1
ATOM 573 C CA . GLY A 1 85 ? 38.809 -19.039 1.894 1.00 21.50 85 GLY A CA 1
ATOM 574 C C . GLY A 1 85 ? 38.727 -18.284 3.219 1.00 22.12 85 GLY A C 1
ATOM 575 O O . GLY A 1 85 ? 39.716 -17.582 3.579 1.00 21.59 85 GLY A O 1
ATOM 576 N N . ALA A 1 86 ? 37.630 -18.401 3.974 1.00 21.06 86 ALA A N 1
ATOM 577 C CA . ALA A 1 86 ? 37.506 -17.672 5.260 1.00 21.61 86 ALA A CA 1
ATOM 578 C C . ALA A 1 86 ? 38.662 -18.079 6.193 1.00 21.16 86 ALA A C 1
ATOM 579 O O . ALA A 1 86 ? 38.915 -19.315 6.338 1.00 21.69 86 ALA A O 1
ATOM 581 N N . ASN A 1 87 ? 39.324 -17.093 6.820 1.00 20.13 87 ASN A N 1
ATOM 582 C CA . ASN A 1 87 ? 40.317 -17.331 7.900 1.00 21.05 87 ASN A CA 1
ATOM 583 C C . ASN A 1 87 ? 39.670 -17.254 9.288 1.00 20.01 87 ASN A C 1
ATOM 584 O O . ASN A 1 87 ? 40.234 -17.826 10.225 1.00 20.28 87 ASN A O 1
ATOM 589 N N . ALA A 1 88 ? 38.570 -16.523 9.431 1.00 19.10 88 ALA A N 1
ATOM 590 C CA . ALA A 1 88 ? 37.847 -16.338 10.706 1.00 18.68 88 ALA A CA 1
ATOM 591 C C . ALA A 1 88 ? 36.374 -16.110 10.394 1.00 18.72 88 ALA A C 1
ATOM 592 O O . ALA A 1 88 ? 36.075 -15.533 9.323 1.00 20.99 88 ALA A O 1
ATOM 594 N N . ALA A 1 89 ? 35.502 -16.553 11.289 1.00 18.16 89 ALA A N 1
ATOM 595 C CA . ALA A 1 89 ? 34.036 -16.454 11.143 1.00 18.13 89 ALA A CA 1
ATOM 596 C C . ALA A 1 89 ? 33.404 -16.099 12.499 1.00 18.85 89 ALA A C 1
ATOM 597 O O . ALA A 1 89 ? 33.845 -16.654 13.566 1.00 18.41 89 ALA A O 1
ATOM 599 N N . PHE A 1 90 ? 32.418 -15.191 12.451 1.00 17.01 90 PHE A N 1
ATOM 600 C CA . PHE A 1 90 ? 31.526 -14.808 13.560 1.00 16.67 90 PHE A CA 1
ATOM 601 C C . PHE A 1 90 ? 30.131 -15.287 13.155 1.00 17.84 90 PHE A C 1
ATOM 602 O O . PHE A 1 90 ? 29.588 -14.683 12.222 1.00 18.87 90 PHE A O 1
ATOM 610 N N . LEU A 1 91 ? 29.602 -16.338 13.781 1.00 19.02 91 LEU A N 1
ATOM 611 C CA . LEU A 1 91 ? 28.270 -16.881 13.413 1.00 20.72 91 LEU A CA 1
ATOM 612 C C . LEU A 1 91 ? 27.240 -16.212 14.317 1.00 19.73 91 LEU A C 1
ATOM 613 O O . LEU A 1 91 ? 26.947 -16.738 15.401 1.00 21.01 91 LEU A O 1
ATOM 618 N N . VAL A 1 92 ? 26.753 -15.059 13.865 1.00 19.68 92 VAL A N 1
ATOM 619 C CA . VAL A 1 92 ? 25.801 -14.196 14.607 1.00 20.16 92 VAL A CA 1
ATOM 620 C C . VAL A 1 92 ? 24.365 -14.483 14.153 1.00 22.27 92 VAL A C 1
ATOM 621 O O . VAL A 1 92 ? 23.438 -14.237 14.944 1.00 22.35 92 VAL A O 1
ATOM 625 N N . GLY A 1 93 ? 24.183 -14.985 12.937 1.00 23.26 93 GLY A N 1
ATOM 626 C CA . GLY A 1 93 ? 22.842 -15.252 12.375 1.00 26.58 93 GLY A CA 1
ATOM 627 C C . GLY A 1 93 ? 22.112 -16.350 13.132 1.00 25.81 93 GLY A C 1
ATOM 628 O O . GLY A 1 93 ? 22.657 -17.469 13.252 1.00 27.32 93 GLY A O 1
ATOM 629 N N . ALA A 1 94 ? 20.933 -16.030 13.651 1.00 27.75 94 ALA A N 1
ATOM 630 C CA . ALA A 1 94 ? 20.036 -16.943 14.403 1.00 30.76 94 ALA A CA 1
ATOM 631 C C . ALA A 1 94 ? 18.675 -16.253 14.597 1.00 32.63 94 ALA A C 1
ATOM 632 O O . ALA A 1 94 ? 18.608 -15.042 14.406 1.00 33.40 94 ALA A O 1
ATOM 634 N N . LYS A 1 95 ? 17.657 -17.008 14.984 1.00 35.73 95 LYS A N 1
ATOM 635 C CA . LYS A 1 95 ? 16.253 -16.557 15.191 1.00 47.39 95 LYS A CA 1
ATOM 636 C C . LYS A 1 95 ? 16.051 -16.341 16.693 1.00 48.85 95 LYS A C 1
ATOM 637 O O . LYS A 1 95 ? 16.737 -16.970 17.497 1.00 40.87 95 LYS A O 1
ATOM 643 N N . PRO A 1 96 ? 15.127 -15.442 17.130 1.00 55.97 96 PRO A N 1
ATOM 644 C CA . PRO A 1 96 ? 14.853 -15.231 18.564 1.00 49.95 96 PRO A CA 1
ATOM 645 C C . PRO A 1 96 ? 13.962 -16.292 19.235 1.00 51.38 96 PRO A C 1
ATOM 646 O O . PRO A 1 96 ? 13.291 -17.004 18.501 1.00 44.12 96 PRO A O 1
ATOM 650 N N . GLU A 1 102 ? 9.747 -21.519 24.144 1.00 54.51 102 GLU A N 1
ATOM 651 C CA . GLU A 1 102 ? 10.206 -22.828 24.690 1.00 56.42 102 GLU A CA 1
ATOM 652 C C . GLU A 1 102 ? 11.612 -23.200 24.186 1.00 53.58 102 GLU A C 1
ATOM 653 O O . GLU A 1 102 ? 11.862 -23.112 22.962 1.00 47.88 102 GLU A O 1
ATOM 659 N N . ARG A 1 103 ? 12.457 -23.696 25.097 1.00 49.22 103 ARG A N 1
ATOM 660 C CA . ARG A 1 103 ? 13.891 -24.049 24.890 1.00 44.31 103 ARG A CA 1
ATOM 661 C C . ARG A 1 103 ? 14.051 -25.170 23.844 1.00 43.41 103 ARG A C 1
ATOM 662 O O . ARG A 1 103 ? 14.859 -24.987 22.918 1.00 42.75 103 ARG A O 1
ATOM 670 N N . ALA A 1 104 ? 13.321 -26.288 23.962 1.00 45.51 104 ALA A N 1
ATOM 671 C CA . ALA A 1 104 ? 13.363 -27.431 23.003 1.00 47.62 104 ALA A CA 1
ATOM 672 C C . ALA A 1 104 ? 13.131 -26.920 21.570 1.00 50.59 104 ALA A C 1
ATOM 673 O O . ALA A 1 104 ? 13.823 -27.411 20.638 1.00 45.49 104 ALA A O 1
ATOM 675 N N . ASP A 1 105 ? 12.213 -25.955 21.410 1.00 51.08 105 ASP A N 1
ATOM 676 C CA . ASP A 1 105 ? 11.875 -25.315 20.107 1.00 52.62 105 ASP A CA 1
ATOM 677 C C . ASP A 1 105 ? 13.032 -24.403 19.664 1.00 44.90 105 ASP A C 1
ATOM 678 O O . ASP A 1 105 ? 13.346 -24.400 18.465 1.00 45.92 105 ASP A O 1
ATOM 683 N N . LEU A 1 106 ? 13.644 -23.644 20.573 1.00 35.83 106 LEU A N 1
ATOM 684 C CA . LEU A 1 106 ? 14.755 -22.734 20.186 1.00 35.18 106 LEU A CA 1
ATOM 685 C C . LEU A 1 106 ? 15.974 -23.566 19.756 1.00 29.35 106 LEU A C 1
ATOM 686 O O . LEU A 1 106 ? 16.632 -23.173 18.774 1.00 25.20 106 LEU A O 1
ATOM 691 N N . LEU A 1 107 ? 16.256 -24.661 20.461 1.00 24.87 107 LEU A N 1
ATOM 692 C CA . LEU A 1 107 ? 17.415 -25.547 20.163 1.00 25.49 107 LEU A CA 1
ATOM 693 C C . LEU A 1 107 ? 17.300 -26.118 18.745 1.00 23.52 107 LEU A C 1
ATOM 694 O O . LEU A 1 107 ? 18.318 -26.150 18.030 1.00 19.79 107 LEU A O 1
ATOM 699 N N . ALA A 1 108 ? 16.099 -26.560 18.354 1.00 22.34 108 ALA A N 1
ATOM 700 C CA . ALA A 1 108 ? 15.830 -27.158 17.024 1.00 22.23 108 ALA A CA 1
ATOM 701 C C . ALA A 1 108 ? 15.760 -26.049 15.960 1.00 22.60 108 ALA A C 1
ATOM 702 O O . ALA A 1 108 ? 16.372 -26.192 14.867 1.00 21.84 108 ALA A O 1
ATOM 704 N N . ASN A 1 109 ? 15.054 -24.967 16.249 1.00 23.21 109 ASN A N 1
ATOM 705 C CA . ASN A 1 109 ? 14.807 -23.900 15.252 1.00 25.50 109 ASN A CA 1
ATOM 706 C C . ASN A 1 109 ? 16.141 -23.263 14.821 1.00 25.89 109 ASN A C 1
ATOM 707 O O . ASN A 1 109 ? 16.316 -23.006 13.609 1.00 23.29 109 ASN A O 1
ATOM 712 N N . ASN A 1 110 ? 17.075 -23.040 15.750 1.00 25.29 110 ASN A N 1
ATOM 713 C CA . ASN A 1 110 ? 18.402 -22.450 15.420 1.00 25.93 110 ASN A CA 1
ATOM 714 C C . ASN A 1 110 ? 19.387 -23.571 15.094 1.00 26.95 110 ASN A C 1
ATOM 715 O O . ASN A 1 110 ? 20.285 -23.318 14.253 1.00 28.08 110 ASN A O 1
ATOM 720 N N . GLY A 1 111 ? 19.213 -24.752 15.702 1.00 26.70 111 GLY A N 1
ATOM 721 C CA . GLY A 1 111 ? 20.029 -25.954 15.428 1.00 25.69 111 GLY A CA 1
ATOM 722 C C . GLY A 1 111 ? 20.162 -26.257 13.946 1.00 26.08 111 GLY A C 1
ATOM 723 O O . GLY A 1 111 ? 21.288 -26.490 13.499 1.00 26.61 111 GLY A O 1
ATOM 724 N N . LYS A 1 112 ? 19.047 -26.241 13.204 1.00 24.49 112 LYS A N 1
ATOM 725 C CA . LYS A 1 112 ? 18.990 -26.619 11.767 1.00 24.82 112 LYS A CA 1
ATOM 726 C C . LYS A 1 112 ? 19.767 -25.641 10.863 1.00 25.40 112 LYS A C 1
ATOM 727 O O . LYS A 1 112 ? 19.970 -26.006 9.695 1.00 27.31 112 LYS A O 1
ATOM 733 N N . ILE A 1 113 ? 20.092 -24.425 11.336 1.00 24.30 113 ILE A N 1
ATOM 734 C CA . ILE A 1 113 ? 20.918 -23.404 10.629 1.00 24.54 113 ILE A CA 1
ATOM 735 C C . ILE A 1 113 ? 22.390 -23.826 10.701 1.00 25.35 113 ILE A C 1
ATOM 736 O O . ILE A 1 113 ? 23.076 -23.718 9.670 1.00 26.66 113 ILE A O 1
ATOM 741 N N . PHE A 1 114 ? 22.868 -24.262 11.871 1.00 24.35 114 PHE A N 1
ATOM 742 C CA . PHE A 1 114 ? 24.321 -24.362 12.193 1.00 22.89 114 PHE A CA 1
ATOM 743 C C . PHE A 1 114 ? 24.924 -25.656 11.643 1.00 21.62 114 PHE A C 1
ATOM 744 O O . PHE A 1 114 ? 26.148 -25.735 11.489 1.00 23.25 114 PHE A O 1
ATOM 752 N N . GLY A 1 115 ? 24.097 -26.651 11.330 1.00 22.61 115 GLY A N 1
ATOM 753 C CA . GLY A 1 115 ? 24.558 -27.879 10.646 1.00 22.31 115 GLY A CA 1
ATOM 754 C C . GLY A 1 115 ? 25.072 -27.561 9.246 1.00 21.55 115 GLY A C 1
ATOM 755 O O . GLY A 1 115 ? 26.262 -27.664 8.960 1.00 21.08 115 GLY A O 1
ATOM 756 N N . PRO A 1 116 ? 24.179 -27.068 8.361 1.00 20.42 116 PRO A N 1
ATOM 757 C CA . PRO A 1 116 ? 24.593 -26.505 7.081 1.00 19.37 116 PRO A CA 1
ATOM 758 C C . PRO A 1 116 ? 25.758 -25.514 7.131 1.00 19.72 116 PRO A C 1
ATOM 759 O O . PRO A 1 116 ? 26.627 -25.629 6.281 1.00 18.92 116 PRO A O 1
ATOM 763 N N . GLN A 1 117 ? 25.804 -24.603 8.106 1.00 19.25 117 GLN A N 1
ATOM 764 C CA . GLN A 1 117 ? 26.887 -23.593 8.147 1.00 19.30 117 GLN A CA 1
ATOM 765 C C . GLN A 1 117 ? 28.215 -24.265 8.486 1.00 18.90 117 GLN A C 1
ATOM 766 O O . GLN A 1 117 ? 29.214 -23.825 7.948 1.00 20.37 117 GLN A O 1
ATOM 772 N N . GLY A 1 118 ? 28.235 -25.241 9.388 1.00 19.73 118 GLY A N 1
ATOM 773 C CA . GLY A 1 118 ? 29.431 -26.066 9.680 1.00 19.95 118 GLY A CA 1
ATOM 774 C C . GLY A 1 118 ? 29.943 -26.807 8.446 1.00 21.24 118 GLY A C 1
ATOM 775 O O . GLY A 1 118 ? 31.178 -26.783 8.182 1.00 15.71 118 GLY A O 1
ATOM 776 N N . LYS A 1 119 ? 29.032 -27.438 7.686 1.00 22.24 119 LYS A N 1
ATOM 777 C CA . LYS A 1 119 ? 29.345 -28.100 6.382 1.00 22.24 119 LYS A CA 1
ATOM 778 C C . LYS A 1 119 ? 29.982 -27.096 5.396 1.00 20.82 119 LYS A C 1
ATOM 779 O O . LYS A 1 119 ? 31.038 -27.414 4.772 1.00 17.42 119 LYS A O 1
ATOM 785 N N . ALA A 1 120 ? 29.356 -25.921 5.251 1.00 19.59 120 ALA A N 1
ATOM 786 C CA . ALA A 1 120 ? 29.831 -24.827 4.380 1.00 19.64 120 ALA A CA 1
ATOM 787 C C . ALA A 1 120 ? 31.249 -24.424 4.818 1.00 19.70 120 ALA A C 1
ATOM 788 O O . ALA A 1 120 ? 32.097 -24.238 3.953 1.00 19.79 120 ALA A O 1
ATOM 790 N N . ILE A 1 121 ? 31.526 -24.335 6.117 1.00 21.43 121 ILE A N 1
ATOM 791 C CA . ILE A 1 121 ? 32.894 -23.995 6.626 1.00 22.14 121 ILE A CA 1
ATOM 792 C C . ILE A 1 121 ? 33.806 -25.143 6.220 1.00 21.50 121 ILE A C 1
ATOM 793 O O . ILE A 1 121 ? 34.902 -24.894 5.752 1.00 23.14 121 ILE A O 1
ATOM 798 N N . ASN A 1 122 ? 33.365 -26.369 6.479 1.00 21.48 122 ASN A N 1
ATOM 799 C CA . ASN A 1 122 ? 34.166 -27.580 6.204 1.00 23.11 122 ASN A CA 1
ATOM 800 C C . ASN A 1 122 ? 34.601 -27.542 4.732 1.00 21.57 122 ASN A C 1
ATOM 801 O O . ASN A 1 122 ? 35.796 -27.737 4.462 1.00 20.03 122 ASN A O 1
ATOM 806 N N . ASP A 1 123 ? 33.674 -27.250 3.833 1.00 21.44 123 ASP A N 1
ATOM 807 C CA . ASP A 1 123 ? 33.853 -27.469 2.376 1.00 25.75 123 ASP A CA 1
ATOM 808 C C . ASP A 1 123 ? 34.632 -26.319 1.729 1.00 26.36 123 ASP A C 1
ATOM 809 O O . ASP A 1 123 ? 35.110 -26.551 0.602 1.00 26.74 123 ASP A O 1
ATOM 814 N N . ASN A 1 124 ? 34.748 -25.140 2.361 1.00 24.19 124 ASN A N 1
ATOM 815 C CA . ASN A 1 124 ? 35.079 -23.884 1.623 1.00 23.21 124 ASN A CA 1
ATOM 816 C C . ASN A 1 124 ? 36.117 -23.023 2.352 1.00 22.80 124 ASN A C 1
ATOM 817 O O . ASN A 1 124 ? 36.740 -22.260 1.673 1.00 22.41 124 ASN A O 1
ATOM 822 N N . ALA A 1 125 ? 36.222 -23.070 3.687 1.00 23.72 125 ALA A N 1
ATOM 823 C CA . ALA A 1 125 ? 37.063 -22.165 4.515 1.00 24.15 125 ALA A CA 1
ATOM 824 C C . ALA A 1 125 ? 38.548 -22.488 4.320 1.00 22.41 125 ALA A C 1
ATOM 825 O O . ALA A 1 125 ? 38.842 -23.581 3.884 1.00 21.69 125 ALA A O 1
ATOM 827 N N . ALA A 1 126 ? 39.460 -21.579 4.656 1.00 23.73 126 ALA A N 1
ATOM 828 C CA . ALA A 1 126 ? 40.907 -21.893 4.713 1.00 25.97 126 ALA A CA 1
ATOM 829 C C . ALA A 1 126 ? 41.229 -22.936 5.800 1.00 27.12 126 ALA A C 1
ATOM 830 O O . ALA A 1 126 ? 40.455 -23.124 6.771 1.00 22.21 126 ALA A O 1
ATOM 832 N N . ASP A 1 127 ? 42.418 -23.529 5.690 1.00 30.01 127 ASP A N 1
ATOM 833 C CA . ASP A 1 127 ? 42.999 -24.448 6.702 1.00 30.58 127 ASP A CA 1
ATOM 834 C C . ASP A 1 127 ? 43.024 -23.813 8.097 1.00 27.13 127 ASP A C 1
ATOM 835 O O . ASP A 1 127 ? 42.858 -24.561 9.048 1.00 23.55 127 ASP A O 1
ATOM 840 N N . ASP A 1 128 ? 43.264 -22.502 8.225 1.00 24.99 128 ASP A N 1
ATOM 841 C CA . ASP A 1 128 ? 43.539 -21.877 9.548 1.00 24.84 128 ASP A CA 1
ATOM 842 C C . ASP A 1 128 ? 42.248 -21.341 10.182 1.00 22.85 128 ASP A C 1
ATOM 843 O O . ASP A 1 128 ? 42.355 -20.663 11.200 1.00 24.30 128 ASP A O 1
ATOM 848 N N . ILE A 1 129 ? 41.071 -21.715 9.667 1.00 22.22 129 ILE A N 1
ATOM 849 C CA . ILE A 1 129 ? 39.749 -21.157 10.070 1.00 22.21 129 ILE A CA 1
ATOM 850 C C . ILE A 1 129 ? 39.626 -21.176 11.600 1.00 23.44 129 ILE A C 1
ATOM 851 O O . ILE A 1 129 ? 39.992 -22.182 12.214 1.00 24.34 129 ILE A O 1
ATOM 856 N N . ARG A 1 130 ? 39.148 -20.074 12.194 1.00 24.05 130 ARG A N 1
ATOM 857 C CA . ARG A 1 130 ? 38.690 -19.990 13.610 1.00 24.08 130 ARG A CA 1
ATOM 858 C C . ARG A 1 130 ? 37.257 -19.477 13.574 1.00 21.25 130 ARG A C 1
ATOM 859 O O . ARG A 1 130 ? 37.018 -18.480 12.857 1.00 18.81 130 ARG A O 1
ATOM 867 N N . VAL A 1 131 ? 36.353 -20.168 14.260 1.00 19.27 131 VAL A N 1
ATOM 868 C CA . VAL A 1 131 ? 34.898 -19.868 14.236 1.00 19.35 131 VAL A CA 1
ATOM 869 C C . VAL A 1 131 ? 34.438 -19.562 15.662 1.00 17.87 131 VAL A C 1
ATOM 870 O O . VAL A 1 131 ? 34.567 -20.440 16.530 1.00 17.08 131 VAL A O 1
ATOM 874 N N . LEU A 1 132 ? 33.878 -18.368 15.866 1.00 16.13 132 LEU A N 1
ATOM 875 C CA . LEU A 1 132 ? 33.166 -17.985 17.093 1.00 15.45 132 LEU A CA 1
ATOM 876 C C . LEU A 1 132 ? 31.656 -17.967 16.838 1.00 15.51 132 LEU A C 1
ATOM 877 O O . LEU A 1 132 ? 31.186 -17.142 16.046 1.00 14.68 132 LEU A O 1
ATOM 882 N N . VAL A 1 133 ? 30.950 -18.759 17.625 1.00 17.30 133 VAL A N 1
ATOM 883 C CA . VAL A 1 133 ? 29.470 -18.903 17.571 1.00 18.41 133 VAL A CA 1
ATOM 884 C C . VAL A 1 133 ? 28.840 -18.010 18.634 1.00 19.20 133 VAL A C 1
ATOM 885 O O . VAL A 1 133 ? 29.085 -18.215 19.839 1.00 19.90 133 VAL A O 1
ATOM 889 N N . VAL A 1 134 ? 28.098 -17.009 18.166 1.00 19.30 134 VAL A N 1
ATOM 890 C CA . VAL A 1 134 ? 27.409 -16.018 19.016 1.00 18.80 134 VAL A CA 1
ATOM 891 C C . VAL A 1 134 ? 25.927 -16.391 19.064 1.00 19.12 134 VAL A C 1
ATOM 892 O O . VAL A 1 134 ? 25.362 -16.353 20.166 1.00 19.35 134 VAL A O 1
ATOM 896 N N . GLY A 1 135 ? 25.314 -16.722 17.928 1.00 19.71 135 GLY A N 1
ATOM 897 C CA . GLY A 1 135 ? 23.871 -17.047 17.869 1.00 21.56 135 GLY A CA 1
ATOM 898 C C . GLY A 1 135 ? 23.482 -18.088 18.912 1.00 22.46 135 GLY A C 1
ATOM 899 O O . GLY A 1 135 ? 24.184 -19.107 19.015 1.00 19.13 135 GLY A O 1
ATOM 900 N N . ASN A 1 136 ? 22.374 -17.867 19.622 1.00 23.17 136 ASN A N 1
ATOM 901 C CA . ASN A 1 136 ? 21.898 -18.758 20.713 1.00 24.85 136 ASN A CA 1
ATOM 902 C C . ASN A 1 136 ? 21.052 -19.902 20.178 1.00 26.62 136 ASN A C 1
ATOM 903 O O . ASN A 1 136 ? 20.451 -19.766 19.111 1.00 24.73 136 ASN A O 1
ATOM 908 N N . PRO A 1 137 ? 20.991 -21.060 20.891 1.00 27.23 137 PRO A N 1
ATOM 909 C CA . PRO A 1 137 ? 21.814 -21.334 22.082 1.00 25.50 137 PRO A CA 1
ATOM 910 C C . PRO A 1 137 ? 23.287 -21.611 21.747 1.00 23.02 137 PRO A C 1
ATOM 911 O O . PRO A 1 137 ? 23.534 -22.639 21.145 1.00 23.65 137 PRO A O 1
ATOM 915 N N . ALA A 1 138 ? 24.211 -20.734 22.168 1.00 20.56 138 ALA A N 1
ATOM 916 C CA . ALA A 1 138 ? 25.599 -20.650 21.640 1.00 20.55 138 ALA A CA 1
ATOM 917 C C . ALA A 1 138 ? 26.347 -21.987 21.744 1.00 19.72 138 ALA A C 1
ATOM 918 O O . ALA A 1 138 ? 26.958 -22.407 20.713 1.00 19.21 138 ALA A O 1
ATOM 920 N N . ASN A 1 139 ? 26.325 -22.634 22.916 1.00 18.38 139 ASN A N 1
ATOM 921 C CA . ASN A 1 139 ? 27.213 -23.790 23.237 1.00 18.22 139 ASN A CA 1
ATOM 922 C C . ASN A 1 139 ? 26.798 -24.996 22.392 1.00 18.01 139 ASN A C 1
ATOM 923 O O . ASN A 1 139 ? 27.690 -25.740 21.935 1.00 15.66 139 ASN A O 1
ATOM 928 N N . THR A 1 140 ? 25.490 -25.133 22.142 1.00 17.54 140 THR A N 1
ATOM 929 C CA . THR A 1 140 ? 24.922 -26.276 21.412 1.00 16.96 140 THR A CA 1
ATOM 930 C C . THR A 1 140 ? 25.036 -25.991 19.911 1.00 16.60 140 THR A C 1
ATOM 931 O O . THR A 1 140 ? 25.257 -26.969 19.161 1.00 17.27 140 THR A O 1
ATOM 935 N N . ASN A 1 141 ? 24.939 -24.724 19.495 1.00 14.76 141 ASN A N 1
ATOM 936 C CA . ASN A 1 141 ? 25.122 -24.303 18.089 1.00 15.24 141 ASN A CA 1
ATOM 937 C C . ASN A 1 141 ? 26.566 -24.595 17.685 1.00 16.34 141 ASN A C 1
ATOM 938 O O . ASN A 1 141 ? 26.762 -25.085 16.564 1.00 18.55 141 ASN A O 1
ATOM 943 N N . ALA A 1 142 ? 27.547 -24.341 18.551 1.00 15.74 142 ALA A N 1
ATOM 944 C CA . ALA A 1 142 ? 28.965 -24.696 18.267 1.00 16.06 142 ALA A CA 1
ATOM 945 C C . ALA A 1 142 ? 29.095 -26.221 18.121 1.00 17.07 142 ALA A C 1
ATOM 946 O O . ALA A 1 142 ? 29.738 -26.681 17.160 1.00 17.65 142 ALA A O 1
ATOM 948 N N . LEU A 1 143 ? 28.459 -26.996 18.996 1.00 18.13 143 LEU A N 1
ATOM 949 C CA . LEU A 1 143 ? 28.483 -28.480 18.904 1.00 19.54 143 LEU A CA 1
ATOM 950 C C . LEU A 1 143 ? 27.952 -28.879 17.523 1.00 18.88 143 LEU A C 1
ATOM 951 O O . LEU A 1 143 ? 28.627 -29.627 16.827 1.00 16.81 143 LEU A O 1
ATOM 956 N N . ILE A 1 144 ? 26.785 -28.353 17.120 1.00 19.96 144 ILE A N 1
ATOM 957 C CA . ILE A 1 144 ? 26.156 -28.741 15.826 1.00 18.28 144 ILE A CA 1
ATOM 958 C C . ILE A 1 144 ? 27.067 -28.362 14.652 1.00 18.50 144 ILE A C 1
ATOM 959 O O . ILE A 1 144 ? 27.241 -29.199 13.732 1.00 18.19 144 ILE A O 1
ATOM 964 N N . ALA A 1 145 ? 27.615 -27.147 14.644 1.00 18.11 145 ALA A N 1
ATOM 965 C CA . ALA A 1 145 ? 28.484 -26.672 13.544 1.00 18.44 145 ALA A CA 1
ATOM 966 C C . ALA A 1 145 ? 29.719 -27.580 13.508 1.00 18.46 145 ALA A C 1
ATOM 967 O O . ALA A 1 145 ? 30.133 -28.004 12.411 1.00 22.95 145 ALA A O 1
ATOM 969 N N . SER A 1 146 ? 30.274 -27.930 14.649 1.00 17.73 146 SER A N 1
ATOM 970 C CA . SER A 1 146 ? 31.538 -28.706 14.690 1.00 18.75 146 SER A CA 1
ATOM 971 C C . SER A 1 146 ? 31.291 -30.145 14.182 1.00 19.80 146 SER A C 1
ATOM 972 O O . SER A 1 146 ? 32.131 -30.647 13.391 1.00 17.36 146 SER A O 1
ATOM 975 N N . ALA A 1 147 ? 30.127 -30.730 14.483 1.00 21.30 147 ALA A N 1
ATOM 976 C CA . ALA A 1 147 ? 29.746 -32.099 14.052 1.00 23.12 147 ALA A CA 1
ATOM 977 C C . ALA A 1 147 ? 29.580 -32.170 12.519 1.00 24.48 147 ALA A C 1
ATOM 978 O O . ALA A 1 147 ? 29.707 -33.277 11.989 1.00 25.65 147 ALA A O 1
ATOM 980 N N . ALA A 1 148 ? 29.244 -31.058 11.846 1.00 23.13 148 ALA A N 1
ATOM 981 C CA . ALA A 1 148 ? 29.040 -30.960 10.380 1.00 22.28 148 ALA A CA 1
ATOM 982 C C . ALA A 1 148 ? 30.353 -30.632 9.655 1.00 21.15 148 ALA A C 1
ATOM 983 O O . ALA A 1 148 ? 30.306 -30.436 8.427 1.00 19.47 148 ALA A O 1
ATOM 985 N N . ALA A 1 149 ? 31.476 -30.596 10.380 1.00 21.33 149 ALA A N 1
ATOM 986 C CA . ALA A 1 149 ? 32.815 -30.209 9.887 1.00 20.20 149 ALA A CA 1
ATOM 987 C C . ALA A 1 149 ? 33.836 -31.261 10.302 1.00 21.68 149 ALA A C 1
ATOM 988 O O . ALA A 1 149 ? 34.746 -30.955 11.072 1.00 22.23 149 ALA A O 1
ATOM 990 N N . PRO A 1 150 ? 33.750 -32.507 9.747 1.00 23.78 150 PRO A N 1
ATOM 991 C CA . PRO A 1 150 ? 34.662 -33.596 10.106 1.00 23.01 150 PRO A CA 1
ATOM 992 C C . PRO A 1 150 ? 36.135 -33.337 9.751 1.00 24.40 150 PRO A C 1
ATOM 993 O O . PRO A 1 150 ? 36.971 -33.942 10.342 1.00 23.08 150 PRO A O 1
ATOM 997 N N . ASP A 1 151 ? 36.421 -32.449 8.799 1.00 27.60 151 ASP A N 1
ATOM 998 C CA . ASP A 1 151 ? 37.807 -32.165 8.327 1.00 28.95 151 ASP A CA 1
ATOM 999 C C . ASP A 1 151 ? 38.396 -30.952 9.069 1.00 28.16 151 ASP A C 1
ATOM 1000 O O . ASP A 1 151 ? 39.577 -30.637 8.836 1.00 31.14 151 ASP A O 1
ATOM 1005 N N . VAL A 1 152 ? 37.643 -30.327 9.976 1.00 28.26 152 VAL A N 1
ATOM 1006 C CA . VAL A 1 152 ? 38.093 -29.149 10.789 1.00 24.09 152 VAL A CA 1
ATOM 1007 C C . VAL A 1 152 ? 38.204 -29.598 12.240 1.00 22.45 152 VAL A C 1
ATOM 1008 O O . VAL A 1 152 ? 37.217 -30.080 12.799 1.00 21.40 152 VAL A O 1
ATOM 1012 N N . PRO A 1 153 ? 39.359 -29.415 12.926 1.00 20.23 153 PRO A N 1
ATOM 1013 C CA . PRO A 1 153 ? 39.442 -29.762 14.342 1.00 20.94 153 PRO A CA 1
ATOM 1014 C C . PRO A 1 153 ? 38.331 -29.052 15.148 1.00 20.58 153 PRO A C 1
ATOM 1015 O O . PRO A 1 153 ? 38.071 -27.869 14.921 1.00 19.13 153 PRO A O 1
ATOM 1019 N N . ALA A 1 154 ? 37.687 -29.761 16.080 1.00 21.01 154 ALA A N 1
ATOM 1020 C CA . ALA A 1 154 ? 36.577 -29.219 16.901 1.00 21.03 154 ALA A CA 1
ATOM 1021 C C . ALA A 1 154 ? 37.058 -27.947 17.650 1.00 19.69 154 ALA A C 1
ATOM 1022 O O . ALA A 1 154 ? 36.264 -27.023 17.836 1.00 17.20 154 ALA A O 1
ATOM 1024 N N . SER A 1 155 ? 38.334 -27.868 18.025 1.00 18.05 155 SER A N 1
ATOM 1025 C CA . SER A 1 155 ? 38.942 -26.712 18.727 1.00 19.52 155 SER A CA 1
ATOM 1026 C C . SER A 1 155 ? 38.973 -25.434 17.857 1.00 19.46 155 SER A C 1
ATOM 1027 O O . SER A 1 155 ? 39.234 -24.349 18.388 1.00 23.73 155 SER A O 1
ATOM 1030 N N . ARG A 1 156 ? 38.703 -25.502 16.563 1.00 19.01 156 ARG A N 1
ATOM 1031 C CA . ARG A 1 156 ? 38.557 -24.287 15.736 1.00 19.08 156 ARG A CA 1
ATOM 1032 C C . ARG A 1 156 ? 37.147 -23.696 15.910 1.00 18.03 156 ARG A C 1
ATOM 1033 O O . ARG A 1 156 ? 36.909 -22.640 15.328 1.00 15.96 156 ARG A O 1
ATOM 1041 N N . PHE A 1 157 ? 36.246 -24.373 16.618 1.00 16.91 157 PHE A N 1
ATOM 1042 C CA . PHE A 1 157 ? 34.901 -23.838 16.977 1.00 18.00 157 PHE A CA 1
ATOM 1043 C C . PHE A 1 157 ? 34.848 -23.490 18.475 1.00 16.48 157 PHE A C 1
ATOM 1044 O O . PHE A 1 157 ? 35.276 -24.282 19.316 1.00 17.67 157 PHE A O 1
ATOM 1052 N N . ASN A 1 158 ? 34.337 -22.306 18.797 1.00 16.12 158 ASN A N 1
ATOM 1053 C CA . ASN A 1 158 ? 34.139 -21.788 20.170 1.00 15.65 158 ASN A CA 1
ATOM 1054 C C . ASN A 1 158 ? 32.707 -21.260 20.252 1.00 16.66 158 ASN A C 1
ATOM 1055 O O . ASN A 1 158 ? 32.172 -20.815 19.236 1.00 15.96 158 ASN A O 1
ATOM 1060 N N . ALA A 1 159 ? 32.110 -21.263 21.438 1.00 18.94 159 ALA A N 1
ATOM 1061 C CA . ALA A 1 159 ? 30.882 -20.481 21.709 1.00 19.70 159 ALA A CA 1
ATOM 1062 C C . ALA A 1 159 ? 31.302 -19.285 22.566 1.00 20.75 159 ALA A C 1
ATOM 1063 O O . ALA A 1 159 ? 32.374 -19.356 23.247 1.00 18.92 159 ALA A O 1
ATOM 1065 N N . MET A 1 160 ? 30.558 -18.188 22.449 1.00 20.46 160 MET A N 1
ATOM 1066 C CA . MET A 1 160 ? 30.890 -16.949 23.175 1.00 19.83 160 MET A CA 1
ATOM 1067 C C . MET A 1 160 ? 30.274 -16.984 24.576 1.00 19.36 160 MET A C 1
ATOM 1068 O O . MET A 1 160 ? 29.014 -16.988 24.731 1.00 19.36 160 MET A O 1
ATOM 1073 N N . MET A 1 161 ? 31.161 -16.983 25.561 1.00 18.05 161 MET A N 1
ATOM 1074 C CA . MET A 1 161 ? 30.790 -16.745 26.963 1.00 19.37 161 MET A CA 1
ATOM 1075 C C . MET A 1 161 ? 31.461 -15.465 27.470 1.00 17.17 161 MET A C 1
ATOM 1076 O O . MET A 1 161 ? 31.250 -15.139 28.625 1.00 18.36 161 MET A O 1
ATOM 1081 N N . ARG A 1 162 ? 32.115 -14.710 26.591 1.00 16.58 162 ARG A N 1
ATOM 1082 C CA . ARG A 1 162 ? 32.894 -13.495 26.960 1.00 16.46 162 ARG A CA 1
ATOM 1083 C C . ARG A 1 162 ? 31.976 -12.385 27.480 1.00 15.79 162 ARG A C 1
ATOM 1084 O O . ARG A 1 162 ? 32.432 -11.616 28.296 1.00 16.30 162 ARG A O 1
ATOM 1092 N N . LEU A 1 163 ? 30.727 -12.282 27.034 1.00 15.08 163 LEU A N 1
ATOM 1093 C CA . LEU A 1 163 ? 29.803 -11.253 27.588 1.00 16.38 163 LEU A CA 1
ATOM 1094 C C . LEU A 1 163 ? 29.510 -11.559 29.063 1.00 16.34 163 LEU A C 1
ATOM 1095 O O . LEU A 1 163 ? 29.632 -10.646 29.920 1.00 16.66 163 LEU A O 1
ATOM 1100 N N . ASP A 1 164 ? 29.209 -12.820 29.369 1.00 15.90 164 ASP A N 1
ATOM 1101 C CA . ASP A 1 164 ? 29.019 -13.316 30.751 1.00 16.55 164 ASP A CA 1
ATOM 1102 C C . ASP A 1 164 ? 30.266 -12.963 31.568 1.00 14.81 164 ASP A C 1
ATOM 1103 O O . ASP A 1 164 ? 30.134 -12.454 32.672 1.00 13.64 164 ASP A O 1
ATOM 1108 N N . HIS A 1 165 ? 31.441 -13.188 31.006 1.00 13.91 165 HIS A N 1
ATOM 1109 C CA . HIS A 1 165 ? 32.734 -12.976 31.707 1.00 14.76 165 HIS A CA 1
ATOM 1110 C C . HIS A 1 165 ? 32.953 -11.483 31.949 1.00 15.41 165 HIS A C 1
ATOM 1111 O O . HIS A 1 165 ? 33.386 -11.089 33.053 1.00 16.22 165 HIS A O 1
ATOM 1118 N N . ASN A 1 166 ? 32.671 -10.692 30.919 1.00 15.13 166 ASN A N 1
ATOM 1119 C CA . ASN A 1 166 ? 32.795 -9.222 30.969 1.00 15.20 166 ASN A CA 1
ATOM 1120 C C . ASN A 1 166 ? 31.780 -8.698 32.003 1.00 15.22 166 ASN A C 1
ATOM 1121 O O . ASN A 1 166 ? 32.124 -7.841 32.767 1.00 13.92 166 ASN A O 1
ATOM 1126 N N . ARG A 1 167 ? 30.569 -9.237 32.057 1.00 16.22 167 ARG A N 1
ATOM 1127 C CA . ARG A 1 167 ? 29.562 -8.794 33.064 1.00 16.27 167 ARG A CA 1
ATOM 1128 C C . ARG A 1 167 ? 30.048 -9.110 34.477 1.00 16.43 167 ARG A C 1
ATOM 1129 O O . ARG A 1 167 ? 29.837 -8.310 35.373 1.00 16.12 167 ARG A O 1
ATOM 1137 N N . ALA A 1 168 ? 30.630 -10.280 34.684 1.00 18.03 168 ALA A N 1
ATOM 1138 C CA . ALA A 1 168 ? 31.100 -10.714 36.014 1.00 18.41 168 ALA A CA 1
ATOM 1139 C C . ALA A 1 168 ? 32.167 -9.724 36.497 1.00 18.84 168 ALA A C 1
ATOM 1140 O O . ALA A 1 168 ? 32.072 -9.262 37.650 1.00 18.00 168 ALA A O 1
ATOM 1142 N N . ILE A 1 169 ? 33.130 -9.402 35.648 1.00 19.87 169 ILE A N 1
ATOM 1143 C CA . ILE A 1 169 ? 34.239 -8.468 36.003 1.00 21.29 169 ILE A CA 1
ATOM 1144 C C . ILE A 1 169 ? 33.664 -7.076 36.262 1.00 21.77 169 ILE A C 1
ATOM 1145 O O . ILE A 1 169 ? 34.172 -6.398 37.158 1.00 20.11 169 ILE A O 1
ATOM 1150 N N . SER A 1 170 ? 32.684 -6.630 35.475 1.00 20.82 170 SER A N 1
ATOM 1151 C CA . SER A 1 170 ? 32.120 -5.268 35.641 1.00 22.21 170 SER A CA 1
ATOM 1152 C C . SER A 1 170 ? 31.357 -5.171 36.981 1.00 21.21 170 SER A C 1
ATOM 1153 O O . SER A 1 170 ? 31.543 -4.168 37.687 1.00 18.34 170 SER A O 1
ATOM 1156 N N . GLN A 1 171 ? 30.577 -6.188 37.371 1.00 21.16 171 GLN A N 1
ATOM 1157 C CA . GLN A 1 171 ? 29.851 -6.194 38.676 1.00 20.03 171 GLN A CA 1
ATOM 1158 C C . GLN A 1 171 ? 30.873 -6.280 39.820 1.00 20.22 171 GLN A C 1
ATOM 1159 O O . GLN A 1 171 ? 30.654 -5.643 40.821 1.00 19.78 171 GLN A O 1
ATOM 1165 N N . LEU A 1 172 ? 31.964 -7.040 39.679 1.00 19.10 172 LEU A N 1
ATOM 1166 C CA . LEU A 1 172 ? 33.016 -7.077 40.714 1.00 18.96 172 LEU A CA 1
ATOM 1167 C C . LEU A 1 172 ? 33.612 -5.671 40.838 1.00 17.68 172 LEU A C 1
ATOM 1168 O O . LEU A 1 172 ? 33.843 -5.252 41.969 1.00 17.41 172 LEU A O 1
ATOM 1173 N N . ALA A 1 173 ? 33.830 -4.973 39.724 1.00 19.59 173 ALA A N 1
ATOM 1174 C CA . ALA A 1 173 ? 34.497 -3.647 39.686 1.00 20.33 173 ALA A CA 1
ATOM 1175 C C . ALA A 1 173 ? 33.634 -2.631 40.440 1.00 21.85 173 ALA A C 1
ATOM 1176 O O . ALA A 1 173 ? 34.184 -1.950 41.374 1.00 22.46 173 ALA A O 1
ATOM 1178 N N . THR A 1 174 ? 32.338 -2.568 40.099 1.00 21.21 174 THR A N 1
ATOM 1179 C CA . THR A 1 174 ? 31.302 -1.761 40.806 1.00 22.74 174 THR A CA 1
ATOM 1180 C C . THR A 1 174 ? 31.332 -2.091 42.313 1.00 23.13 174 THR A C 1
ATOM 1181 O O . THR A 1 174 ? 31.516 -1.160 43.116 1.00 21.77 174 THR A O 1
ATOM 1185 N N . LYS A 1 175 ? 31.159 -3.361 42.694 1.00 21.26 175 LYS A N 1
ATOM 1186 C CA . LYS A 1 175 ? 31.058 -3.761 44.122 1.00 22.03 175 LYS A CA 1
ATOM 1187 C C . LYS A 1 175 ? 32.280 -3.283 44.931 1.00 21.91 175 LYS A C 1
ATOM 1188 O O . LYS A 1 175 ? 32.102 -2.836 46.068 1.00 21.32 175 LYS A O 1
ATOM 1194 N N . LEU A 1 176 ? 33.488 -3.413 44.395 1.00 20.40 176 LEU A N 1
ATOM 1195 C CA . LEU A 1 176 ? 34.722 -3.134 45.169 1.00 22.14 176 LEU A CA 1
ATOM 1196 C C . LEU A 1 176 ? 35.327 -1.764 44.857 1.00 22.62 176 LEU A C 1
ATOM 1197 O O . LEU A 1 176 ? 36.417 -1.520 45.381 1.00 23.92 176 LEU A O 1
ATOM 1202 N N . GLY A 1 177 ? 34.673 -0.941 44.026 1.00 25.21 177 GLY A N 1
ATOM 1203 C CA . GLY A 1 177 ? 35.213 0.336 43.508 1.00 25.84 177 GLY A CA 1
ATOM 1204 C C . GLY A 1 177 ? 36.610 0.169 42.939 1.00 28.66 177 GLY A C 1
ATOM 1205 O O . GLY A 1 177 ? 37.513 0.925 43.340 1.00 29.07 177 GLY A O 1
ATOM 1206 N N . ARG A 1 178 ? 36.801 -0.814 42.053 1.00 29.39 178 ARG A N 1
ATOM 1207 C CA . ARG A 1 178 ? 38.105 -1.107 41.396 1.00 29.26 178 ARG A CA 1
ATOM 1208 C C . ARG A 1 178 ? 37.934 -0.994 39.872 1.00 25.98 178 ARG A C 1
ATOM 1209 O O . ARG A 1 178 ? 36.808 -1.069 39.415 1.00 25.63 178 ARG A O 1
ATOM 1217 N N . GLY A 1 179 ? 39.012 -0.759 39.125 1.00 25.58 179 GLY A N 1
ATOM 1218 C CA . GLY A 1 179 ? 39.035 -0.859 37.653 1.00 25.36 179 GLY A CA 1
ATOM 1219 C C . GLY A 1 179 ? 38.859 -2.309 37.207 1.00 27.18 179 GLY A C 1
ATOM 1220 O O . GLY A 1 179 ? 39.502 -3.228 37.808 1.00 24.89 179 GLY A O 1
ATOM 1221 N N . SER A 1 180 ? 38.028 -2.526 36.189 1.00 24.80 180 SER A N 1
ATOM 1222 C CA . SER A 1 180 ? 37.784 -3.850 35.557 1.00 26.18 180 SER A CA 1
ATOM 1223 C C . SER A 1 180 ? 39.120 -4.552 35.244 1.00 24.61 180 SER A C 1
ATOM 1224 O O . SER A 1 180 ? 39.233 -5.751 35.534 1.00 24.22 180 SER A O 1
ATOM 1227 N N . ALA A 1 181 ? 40.110 -3.822 34.727 1.00 25.58 181 ALA A N 1
ATOM 1228 C CA . ALA A 1 181 ? 41.455 -4.340 34.375 1.00 27.76 181 ALA A CA 1
ATOM 1229 C C . ALA A 1 181 ? 42.254 -4.856 35.591 1.00 27.66 181 ALA A C 1
ATOM 1230 O O . ALA A 1 181 ? 43.291 -5.487 35.348 1.00 27.10 181 ALA A O 1
ATOM 1232 N N . GLU A 1 182 ? 41.868 -4.565 36.837 1.00 26.33 182 GLU A N 1
ATOM 1233 C CA . GLU A 1 182 ? 42.681 -4.947 38.027 1.00 25.89 182 GLU A CA 1
ATOM 1234 C C . GLU A 1 182 ? 42.431 -6.429 38.387 1.00 24.19 182 GLU A C 1
ATOM 1235 O O . GLU A 1 182 ? 43.267 -7.003 39.107 1.00 20.06 182 GLU A O 1
ATOM 1241 N N . PHE A 1 183 ? 41.346 -7.027 37.877 1.00 19.39 183 PHE A N 1
ATOM 1242 C CA . PHE A 1 183 ? 40.911 -8.422 38.164 1.00 20.09 183 PHE A CA 1
ATOM 1243 C C . PHE A 1 183 ? 41.741 -9.428 37.353 1.00 20.48 183 PHE A C 1
ATOM 1244 O O . PHE A 1 183 ? 42.106 -9.179 36.203 1.00 20.56 183 PHE A O 1
ATOM 1252 N N . ASN A 1 184 ? 42.150 -10.498 38.017 1.00 20.04 184 ASN A N 1
ATOM 1253 C CA . ASN A 1 184 ? 42.848 -11.650 37.405 1.00 21.01 184 ASN A CA 1
ATOM 1254 C C . ASN A 1 184 ? 42.073 -12.925 37.733 1.00 18.01 184 ASN A C 1
ATOM 1255 O O . ASN A 1 184 ? 41.440 -12.960 38.787 1.00 19.30 184 ASN A O 1
ATOM 1260 N N . ASN A 1 185 ? 42.169 -13.940 36.867 1.00 17.93 185 ASN A N 1
ATOM 1261 C CA . ASN A 1 185 ? 41.747 -15.349 37.127 1.00 16.29 185 ASN A CA 1
ATOM 1262 C C . ASN A 1 185 ? 40.224 -15.438 37.381 1.00 15.31 185 ASN A C 1
ATOM 1263 O O . ASN A 1 185 ? 39.803 -16.151 38.308 1.00 15.49 185 ASN A O 1
ATOM 1268 N N . ILE A 1 186 ? 39.442 -14.763 36.566 1.00 16.43 186 ILE A N 1
ATOM 1269 C CA . ILE A 1 186 ? 37.958 -14.923 36.496 1.00 17.07 186 ILE A CA 1
ATOM 1270 C C . ILE A 1 186 ? 37.623 -16.016 35.489 1.00 16.39 186 ILE A C 1
ATOM 1271 O O . ILE A 1 186 ? 38.211 -16.055 34.368 1.00 16.24 186 ILE A O 1
ATOM 1276 N N . VAL A 1 187 ? 36.731 -16.916 35.868 1.00 16.83 187 VAL A N 1
ATOM 1277 C CA . VAL A 1 187 ? 36.189 -17.936 34.933 1.00 17.47 187 VAL A CA 1
ATOM 1278 C C . VAL A 1 187 ? 34.672 -17.993 35.110 1.00 16.45 187 VAL A C 1
ATOM 1279 O O . VAL A 1 187 ? 34.213 -17.902 36.277 1.00 16.30 187 VAL A O 1
ATOM 1283 N N . VAL A 1 188 ? 33.946 -18.021 33.993 1.00 15.44 188 VAL A N 1
ATOM 1284 C CA . VAL A 1 188 ? 32.504 -18.386 33.939 1.00 15.75 188 VAL A CA 1
ATOM 1285 C C . VAL A 1 188 ? 32.448 -19.790 33.324 1.00 15.77 188 VAL A C 1
ATOM 1286 O O . VAL A 1 188 ? 32.672 -19.913 32.092 1.00 14.75 188 VAL A O 1
ATOM 1290 N N . TRP A 1 189 ? 32.252 -20.810 34.166 1.00 15.58 189 TRP A N 1
ATOM 1291 C CA . TRP A 1 189 ? 32.130 -22.221 33.738 1.00 16.53 189 TRP A CA 1
ATOM 1292 C C . TRP A 1 189 ? 30.761 -22.407 33.096 1.00 16.88 189 TRP A C 1
ATOM 1293 O O . TRP A 1 189 ? 29.804 -21.808 33.597 1.00 16.55 189 TRP A O 1
ATOM 1304 N N . GLY A 1 190 ? 30.694 -23.252 32.068 1.00 16.49 190 GLY A N 1
ATOM 1305 C CA . GLY A 1 190 ? 29.483 -24.015 31.739 1.00 16.80 190 GLY A CA 1
ATOM 1306 C C . GLY A 1 190 ? 28.833 -23.557 30.466 1.00 16.65 190 GLY A C 1
ATOM 1307 O O . GLY A 1 190 ? 29.533 -23.384 29.415 1.00 15.84 190 GLY A O 1
ATOM 1308 N N . ASN A 1 191 ? 27.521 -23.377 30.572 1.00 17.01 191 ASN A N 1
ATOM 1309 C CA . ASN A 1 191 ? 26.610 -23.041 29.465 1.00 16.58 191 ASN A CA 1
ATOM 1310 C C . ASN A 1 191 ? 26.369 -21.529 29.480 1.00 17.59 191 ASN A C 1
ATOM 1311 O O . ASN A 1 191 ? 26.245 -20.963 30.569 1.00 15.56 191 ASN A O 1
ATOM 1316 N N . HIS A 1 192 ? 26.234 -20.910 28.308 1.00 19.22 192 HIS A N 1
ATOM 1317 C CA . HIS A 1 192 ? 25.621 -19.569 28.130 1.00 19.56 192 HIS A CA 1
ATOM 1318 C C . HIS A 1 192 ? 24.115 -19.635 28.423 1.00 19.28 192 HIS A C 1
ATOM 1319 O O . HIS A 1 192 ? 23.345 -19.635 27.477 1.00 19.19 192 HIS A O 1
ATOM 1326 N N . SER A 1 193 ? 23.728 -19.655 29.699 1.00 20.38 193 SER A N 1
ATOM 1327 C CA . SER A 1 193 ? 22.315 -19.647 30.199 1.00 19.98 193 SER A CA 1
ATOM 1328 C C . SER A 1 193 ? 22.316 -19.161 31.647 1.00 18.42 193 SER A C 1
ATOM 1329 O O . SER A 1 193 ? 23.417 -18.855 32.199 1.00 17.38 193 SER A O 1
ATOM 1332 N N . ALA A 1 194 ? 21.148 -19.177 32.275 1.00 16.98 194 ALA A N 1
ATOM 1333 C CA . ALA A 1 194 ? 20.947 -18.825 33.697 1.00 18.41 194 ALA A CA 1
ATOM 1334 C C . ALA A 1 194 ? 21.627 -19.842 34.635 1.00 18.04 194 ALA A C 1
ATOM 1335 O O . ALA A 1 194 ? 21.752 -19.517 35.812 1.00 19.71 194 ALA A O 1
ATOM 1337 N N . THR A 1 195 ? 22.052 -21.009 34.141 1.00 18.08 195 THR A N 1
ATOM 1338 C CA . THR A 1 195 ? 22.831 -22.040 34.883 1.00 19.98 195 THR A CA 1
ATOM 1339 C C . THR A 1 195 ? 24.328 -21.676 35.024 1.00 21.37 195 THR A C 1
ATOM 1340 O O . THR A 1 195 ? 25.047 -22.329 35.815 1.00 21.22 195 THR A O 1
ATOM 1344 N N . GLN A 1 196 ? 24.820 -20.710 34.269 1.00 21.70 196 GLN A N 1
ATOM 1345 C CA . GLN A 1 196 ? 26.271 -20.370 34.252 1.00 22.30 196 GLN A CA 1
ATOM 1346 C C . GLN A 1 196 ? 26.800 -20.071 35.662 1.00 21.20 196 GLN A C 1
ATOM 1347 O O . GLN A 1 196 ? 26.062 -19.568 36.538 1.00 17.98 196 GLN A O 1
ATOM 1353 N N . PHE A 1 197 ? 28.095 -20.326 35.846 1.00 19.07 197 PHE A N 1
ATOM 1354 C CA . PHE A 1 197 ? 28.763 -20.275 37.148 1.00 18.44 197 PHE A CA 1
ATOM 1355 C C . PHE A 1 197 ? 29.931 -19.303 37.058 1.00 18.36 197 PHE A C 1
ATOM 1356 O O . PHE A 1 197 ? 31.056 -19.717 36.830 1.00 18.15 197 PHE A O 1
ATOM 1364 N N . PRO A 1 198 ? 29.708 -17.996 37.293 1.00 19.47 198 PRO A N 1
ATOM 1365 C CA . PRO A 1 198 ? 30.800 -17.034 37.419 1.00 20.39 198 PRO A CA 1
ATOM 1366 C C . PRO A 1 198 ? 31.538 -17.297 38.740 1.00 20.02 198 PRO A C 1
ATOM 1367 O O . PRO A 1 198 ? 30.996 -17.127 39.790 1.00 20.81 198 PRO A O 1
ATOM 1371 N N . ASP A 1 199 ? 32.77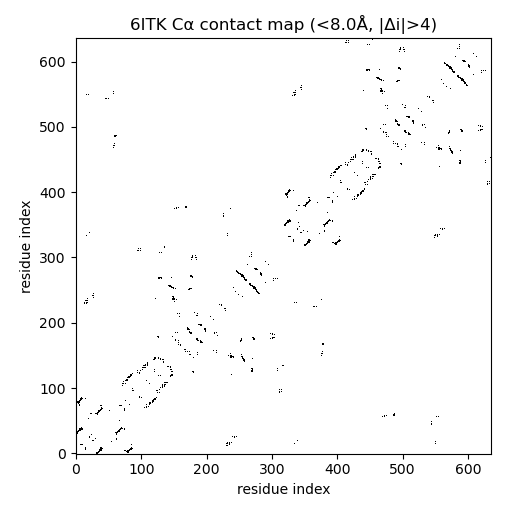3 -17.758 38.649 1.00 19.45 199 ASP A N 1
ATOM 1372 C CA . ASP A 1 199 ? 33.511 -18.375 39.773 1.00 18.05 199 ASP A CA 1
ATOM 1373 C C . ASP A 1 199 ? 34.634 -17.434 40.188 1.00 17.23 199 ASP A C 1
ATOM 1374 O O . ASP A 1 199 ? 35.480 -17.121 39.334 1.00 15.68 199 ASP A O 1
ATOM 1379 N N . ILE A 1 200 ? 34.666 -17.042 41.459 1.00 17.35 200 ILE A N 1
ATOM 1380 C CA . ILE A 1 200 ? 35.701 -16.111 41.998 1.00 18.69 200 ILE A CA 1
ATOM 1381 C C . ILE A 1 200 ? 36.710 -16.863 42.877 1.00 17.26 200 ILE A C 1
ATOM 1382 O O . ILE A 1 200 ? 37.485 -16.200 43.581 1.00 14.93 200 ILE A O 1
ATOM 1387 N N . THR A 1 201 ? 36.704 -18.199 42.839 1.00 16.70 201 THR A N 1
ATOM 1388 C CA . THR A 1 201 ? 37.543 -19.052 43.712 1.00 16.34 201 THR A CA 1
ATOM 1389 C C . THR A 1 201 ? 39.027 -18.651 43.593 1.00 16.40 201 THR A C 1
ATOM 1390 O O . THR A 1 201 ? 39.724 -18.690 44.601 1.00 16.04 201 THR A O 1
ATOM 1394 N N . TYR A 1 202 ? 39.496 -18.321 42.389 1.00 17.75 202 TYR A N 1
ATOM 1395 C CA . TYR A 1 202 ? 40.929 -18.093 42.093 1.00 16.82 202 TYR A CA 1
ATOM 1396 C C . TYR A 1 202 ? 41.191 -16.603 41.854 1.00 16.72 202 TYR A C 1
ATOM 1397 O O . TYR A 1 202 ? 42.359 -16.249 41.740 1.00 16.22 202 TYR A O 1
ATOM 1406 N N . ALA A 1 203 ? 40.157 -15.760 41.794 1.00 16.52 203 ALA A N 1
ATOM 1407 C CA . ALA A 1 203 ? 40.264 -14.361 41.322 1.00 16.56 203 ALA A CA 1
ATOM 1408 C C . ALA A 1 203 ? 41.019 -13.490 42.336 1.00 17.78 203 ALA A C 1
ATOM 1409 O O . ALA A 1 203 ? 40.857 -13.653 43.561 1.00 19.73 203 ALA A O 1
ATOM 1411 N N . THR A 1 204 ? 41.785 -12.533 41.834 1.00 18.44 204 THR A N 1
ATOM 1412 C CA . THR A 1 204 ? 42.586 -11.597 42.652 1.00 19.77 204 THR A CA 1
ATOM 1413 C C . THR A 1 204 ? 42.291 -10.179 42.170 1.00 21.06 204 THR A C 1
ATOM 1414 O O . THR A 1 204 ? 41.851 -10.045 41.007 1.00 21.00 204 THR A O 1
ATOM 1418 N N . VAL A 1 205 ? 42.523 -9.198 43.048 1.00 20.70 205 VAL A N 1
ATOM 1419 C CA . VAL A 1 205 ? 42.517 -7.744 42.732 1.00 21.21 205 VAL A CA 1
ATOM 1420 C C . VAL A 1 205 ? 43.417 -7.051 43.756 1.00 21.74 205 VAL A C 1
ATOM 1421 O O . VAL A 1 205 ? 43.339 -7.385 44.922 1.00 21.17 205 VAL A O 1
ATOM 1425 N N . GLY A 1 206 ? 44.331 -6.202 43.305 1.00 27.70 206 GLY A N 1
ATOM 1426 C CA . GLY A 1 206 ? 45.348 -5.569 44.172 1.00 30.70 206 GLY A CA 1
ATOM 1427 C C . GLY A 1 206 ? 46.028 -6.560 45.104 1.00 32.63 206 GLY A C 1
ATOM 1428 O O . GLY A 1 206 ? 46.196 -6.234 46.276 1.00 39.44 206 GLY A O 1
ATOM 1429 N N . GLY A 1 207 ? 46.400 -7.737 44.612 1.00 32.83 207 GLY A N 1
ATOM 1430 C CA . GLY A 1 207 ? 47.242 -8.697 45.349 1.00 31.30 207 GLY A CA 1
ATOM 1431 C C . GLY A 1 207 ? 46.503 -9.365 46.492 1.00 32.49 207 GLY A C 1
ATOM 1432 O O . GLY A 1 207 ? 47.172 -9.954 47.376 1.00 26.90 207 GLY A O 1
ATOM 1433 N N . GLU A 1 208 ? 45.168 -9.278 46.499 1.00 33.71 208 GLU A N 1
ATOM 1434 C CA . GLU A 1 208 ? 44.318 -9.980 47.494 1.00 33.21 208 GLU A CA 1
ATOM 1435 C C . GLU A 1 208 ? 43.309 -10.839 46.748 1.00 32.02 208 GLU A C 1
ATOM 1436 O O . GLU A 1 208 ? 42.980 -10.486 45.613 1.00 29.90 208 GLU A O 1
ATOM 1442 N N . LYS A 1 209 ? 42.841 -11.897 47.406 1.00 29.17 209 LYS A N 1
ATOM 1443 C CA . LYS A 1 209 ? 41.801 -12.818 46.907 1.00 29.02 209 LYS A CA 1
ATOM 1444 C C . LYS A 1 209 ? 40.476 -12.086 46.964 1.00 24.69 209 LYS A C 1
ATOM 1445 O O . LYS A 1 209 ? 40.140 -11.536 48.041 1.00 24.02 209 LYS A O 1
ATOM 1451 N N . VAL A 1 210 ? 39.748 -12.111 45.855 1.00 23.77 210 VAL A N 1
ATOM 1452 C CA . VAL A 1 210 ? 38.375 -11.540 45.788 1.00 22.18 210 VAL A CA 1
ATOM 1453 C C . VAL A 1 210 ? 37.525 -12.168 46.887 1.00 22.07 210 VAL A C 1
ATOM 1454 O O . VAL A 1 210 ? 36.737 -11.426 47.459 1.00 24.95 210 VAL A O 1
ATOM 1458 N N . THR A 1 211 ? 37.697 -13.449 47.224 1.00 24.58 211 THR A N 1
ATOM 1459 C CA . THR A 1 211 ? 36.827 -14.148 48.221 1.00 24.03 211 THR A CA 1
ATOM 1460 C C . THR A 1 211 ? 37.075 -13.613 49.644 1.00 24.00 211 THR A C 1
ATOM 1461 O O . THR A 1 211 ? 36.193 -13.829 50.476 1.00 24.12 211 THR A O 1
ATOM 1465 N N . ASP A 1 212 ? 38.250 -13.034 49.927 1.00 24.49 212 ASP A N 1
ATOM 1466 C CA . ASP A 1 212 ? 38.557 -12.311 51.188 1.00 25.69 212 ASP A CA 1
ATOM 1467 C C . ASP A 1 212 ? 37.891 -10.932 51.199 1.00 26.96 212 ASP A C 1
ATOM 1468 O O . ASP A 1 212 ? 37.826 -10.374 52.273 1.00 27.98 212 ASP A O 1
ATOM 1473 N N . LEU A 1 213 ? 37.409 -10.402 50.066 1.00 27.14 213 LEU A N 1
ATOM 1474 C CA . LEU A 1 213 ? 36.909 -8.997 49.964 1.00 25.21 213 LEU A CA 1
ATOM 1475 C C . LEU A 1 213 ? 35.384 -8.938 49.849 1.00 25.05 213 LEU A C 1
ATOM 1476 O O . LEU A 1 213 ? 34.858 -7.829 49.986 1.00 22.86 213 LEU A O 1
ATOM 1481 N N . VAL A 1 214 ? 34.694 -10.030 49.519 1.00 22.74 214 VAL A N 1
ATOM 1482 C CA . VAL A 1 214 ? 33.206 -9.982 49.382 1.00 24.35 214 VAL A CA 1
ATOM 1483 C C . VAL A 1 214 ? 32.609 -11.036 50.306 1.00 26.30 214 VAL A C 1
ATOM 1484 O O . VAL A 1 214 ? 33.241 -12.059 50.534 1.00 26.49 214 VAL A O 1
ATOM 1488 N N . ASP A 1 215 ? 31.405 -10.769 50.784 1.00 26.16 215 ASP A N 1
ATOM 1489 C CA . ASP A 1 215 ? 30.613 -11.715 51.585 1.00 27.60 215 ASP A CA 1
ATOM 1490 C C . ASP A 1 215 ? 30.186 -12.879 50.675 1.00 25.18 215 ASP A C 1
ATOM 1491 O O . ASP A 1 215 ? 29.588 -12.634 49.601 1.00 20.26 215 ASP A O 1
ATOM 1496 N N . HIS A 1 216 ? 30.475 -14.102 51.117 1.00 24.80 216 HIS A N 1
ATOM 1497 C CA . HIS A 1 216 ? 30.219 -15.362 50.377 1.00 25.74 216 HIS A CA 1
ATOM 1498 C C . HIS A 1 216 ? 28.730 -15.454 50.016 1.00 23.84 216 HIS A C 1
ATOM 1499 O O . HIS A 1 216 ? 28.431 -15.719 48.861 1.00 26.60 216 HIS A O 1
ATOM 1506 N N . ASP A 1 217 ? 27.833 -15.149 50.936 1.00 24.98 217 ASP A N 1
ATOM 1507 C CA . ASP A 1 217 ? 26.353 -15.246 50.736 1.00 26.25 217 ASP A CA 1
ATOM 1508 C C . ASP A 1 217 ? 25.838 -14.194 49.740 1.00 24.64 217 ASP A C 1
ATOM 1509 O O . ASP A 1 217 ? 24.912 -14.514 48.975 1.00 25.36 217 ASP A O 1
ATOM 1514 N N . TRP A 1 218 ? 26.375 -12.971 49.760 1.00 25.53 218 TRP A N 1
ATOM 1515 C CA . TRP A 1 218 ? 26.058 -11.941 48.737 1.00 24.50 218 TRP A CA 1
ATOM 1516 C C . TRP A 1 218 ? 26.509 -12.454 47.359 1.00 22.18 218 TRP A C 1
ATOM 1517 O O . TRP A 1 218 ? 25.735 -12.361 46.372 1.00 18.73 218 TRP A O 1
ATOM 1528 N N . TYR A 1 219 ? 27.749 -12.941 47.268 1.00 20.99 219 TYR A N 1
ATOM 1529 C CA . TYR A 1 219 ? 28.312 -13.492 46.010 1.00 20.43 219 TYR A CA 1
ATOM 1530 C C . TYR A 1 219 ? 27.381 -14.573 45.444 1.00 21.25 219 TYR A C 1
ATOM 1531 O O . TYR A 1 219 ? 26.979 -14.512 44.261 1.00 22.10 219 TYR A O 1
ATOM 1540 N N . VAL A 1 220 ? 27.013 -15.546 46.272 1.00 21.06 220 VAL A N 1
ATOM 1541 C CA . VAL A 1 220 ? 26.196 -16.712 45.850 1.00 21.67 220 VAL A CA 1
ATOM 1542 C C . VAL A 1 220 ? 24.768 -16.257 45.507 1.00 21.01 220 VAL A C 1
ATOM 1543 O O . VAL A 1 220 ? 24.211 -16.787 44.540 1.00 19.46 220 VAL A O 1
ATOM 1547 N N . GLU A 1 221 ? 24.191 -15.346 46.290 1.00 21.86 221 GLU A N 1
ATOM 1548 C CA . GLU A 1 221 ? 22.723 -15.085 46.312 1.00 22.61 221 GLU A CA 1
ATOM 1549 C C . GLU A 1 221 ? 22.405 -13.806 45.539 1.00 22.48 221 GLU A C 1
ATOM 1550 O O . GLU A 1 221 ? 21.262 -13.686 45.055 1.00 21.20 221 GLU A O 1
ATOM 1556 N N . GLU A 1 222 ? 23.372 -12.893 45.409 1.00 21.70 222 GLU A N 1
ATOM 1557 C CA . GLU A 1 222 ? 23.156 -11.591 44.717 1.00 22.99 222 GLU A CA 1
ATOM 1558 C C . GLU A 1 222 ? 23.942 -11.559 43.403 1.00 20.57 222 GLU A C 1
ATOM 1559 O O . GLU A 1 222 ? 23.341 -11.369 42.353 1.00 17.09 222 GLU A O 1
ATOM 1565 N N . PHE A 1 223 ? 25.264 -11.692 43.483 1.00 19.54 223 PHE A N 1
ATOM 1566 C CA . PHE A 1 223 ? 26.199 -11.576 42.338 1.00 19.68 223 PHE A CA 1
ATOM 1567 C C . PHE A 1 223 ? 25.928 -12.620 41.241 1.00 19.10 223 PHE A C 1
ATOM 1568 O O . PHE A 1 223 ? 25.872 -12.256 40.075 1.00 19.37 223 PHE A O 1
ATOM 1576 N N . ILE A 1 224 ? 25.774 -13.897 41.591 1.00 20.28 224 ILE A N 1
ATOM 1577 C CA . ILE A 1 224 ? 25.639 -14.970 40.569 1.00 21.04 224 ILE A CA 1
ATOM 1578 C C . ILE A 1 224 ? 24.367 -14.713 39.760 1.00 21.26 224 ILE A C 1
ATOM 1579 O O . ILE A 1 224 ? 24.436 -14.583 38.542 1.00 23.86 224 ILE A O 1
ATOM 1584 N N . PRO A 1 225 ? 23.167 -14.599 40.360 1.00 20.57 225 PRO A N 1
ATOM 1585 C CA . PRO A 1 225 ? 21.962 -14.386 39.558 1.00 22.33 225 PRO A CA 1
ATOM 1586 C C . PRO A 1 225 ? 21.931 -13.044 38.813 1.00 21.15 225 PRO A C 1
ATOM 1587 O O . PRO A 1 225 ? 21.298 -12.966 37.807 1.00 22.45 225 PRO A O 1
ATOM 1591 N N . ARG A 1 226 ? 22.614 -12.024 39.320 1.00 24.04 226 ARG A N 1
ATOM 1592 C CA . ARG A 1 226 ? 22.688 -10.678 38.685 1.00 24.70 226 ARG A CA 1
ATOM 1593 C C . ARG A 1 226 ? 23.483 -10.778 37.385 1.00 23.01 226 ARG A C 1
ATOM 1594 O O . ARG A 1 226 ? 23.100 -10.132 36.405 1.00 22.24 226 ARG A O 1
ATOM 1602 N N . VAL A 1 227 ? 24.603 -11.490 37.409 1.00 22.34 227 VAL A N 1
ATOM 1603 C CA . VAL A 1 227 ? 25.407 -11.770 36.188 1.00 22.87 227 VAL A CA 1
ATOM 1604 C C . VAL A 1 227 ? 24.568 -12.676 35.268 1.00 23.15 227 VAL A C 1
ATOM 1605 O O . VAL A 1 227 ? 24.350 -12.334 34.070 1.00 23.93 227 VAL A O 1
ATOM 1609 N N . ALA A 1 228 ? 24.094 -13.785 35.813 1.00 24.85 228 ALA A N 1
ATOM 1610 C CA . ALA A 1 228 ? 23.387 -14.841 35.057 1.00 27.05 228 ALA A CA 1
ATOM 1611 C C . ALA A 1 228 ? 22.085 -14.303 34.448 1.00 27.14 228 ALA A C 1
ATOM 1612 O O . ALA A 1 228 ? 21.708 -14.832 33.408 1.00 28.06 228 ALA A O 1
ATOM 1614 N N . ASN A 1 229 ? 21.462 -13.266 35.005 1.00 27.42 229 ASN A N 1
ATOM 1615 C CA . ASN A 1 229 ? 20.133 -12.789 34.518 1.00 28.05 229 ASN A CA 1
ATOM 1616 C C . ASN A 1 229 ? 20.293 -11.389 33.917 1.00 26.35 229 ASN A C 1
ATOM 1617 O O . ASN A 1 229 ? 19.284 -10.711 33.703 1.00 25.90 229 ASN A O 1
ATOM 1622 N N . ARG A 1 230 ? 21.518 -10.995 33.560 1.00 24.50 230 ARG A N 1
ATOM 1623 C CA . ARG A 1 230 ? 21.807 -9.594 33.163 1.00 25.50 230 ARG A CA 1
ATOM 1624 C C . ARG A 1 230 ? 21.123 -9.270 31.831 1.00 26.72 230 ARG A C 1
ATOM 1625 O O . ARG A 1 230 ? 20.757 -8.071 31.602 1.00 26.76 230 ARG A O 1
ATOM 1633 N N . GLY A 1 231 ? 21.014 -10.286 30.979 1.00 29.14 231 GLY A N 1
ATOM 1634 C CA . GLY A 1 231 ? 20.357 -10.192 29.670 1.00 35.52 231 GLY A CA 1
ATOM 1635 C C . GLY A 1 231 ? 18.947 -9.676 29.850 1.00 35.60 231 GLY A C 1
ATOM 1636 O O . GLY A 1 231 ? 18.638 -8.617 29.294 1.00 36.07 231 GLY A O 1
ATOM 1637 N N . ALA A 1 232 ? 18.168 -10.383 30.672 1.00 37.93 232 ALA A N 1
ATOM 1638 C CA . ALA A 1 232 ? 16.796 -10.010 31.075 1.00 38.24 232 ALA A CA 1
ATOM 1639 C C . ALA A 1 232 ? 16.813 -8.577 31.615 1.00 35.65 232 ALA A C 1
ATOM 1640 O O . ALA A 1 232 ? 15.913 -7.824 31.252 1.00 34.68 232 ALA A O 1
ATOM 1642 N N . GLU A 1 233 ? 17.838 -8.187 32.386 1.00 35.07 233 GLU A N 1
ATOM 1643 C CA . GLU A 1 233 ? 17.949 -6.815 32.984 1.00 33.76 233 GLU A CA 1
ATOM 1644 C C . GLU A 1 233 ? 18.134 -5.768 31.882 1.00 37.96 233 GLU A C 1
ATOM 1645 O O . GLU A 1 233 ? 17.649 -4.604 32.037 1.00 38.78 233 GLU A O 1
ATOM 1651 N N . ILE A 1 234 ? 18.854 -6.140 30.827 1.00 36.72 234 ILE A N 1
ATOM 1652 C CA . ILE A 1 234 ? 19.103 -5.226 29.679 1.00 36.05 234 ILE A CA 1
ATOM 1653 C C . ILE A 1 234 ? 17.793 -5.118 28.878 1.00 33.37 234 ILE A C 1
ATOM 1654 O O . ILE A 1 234 ? 17.365 -4.008 28.610 1.00 31.77 234 ILE A O 1
ATOM 1659 N N . ILE A 1 235 ? 17.136 -6.234 28.566 1.00 39.08 235 ILE A N 1
ATOM 1660 C CA . ILE A 1 235 ? 15.839 -6.239 27.819 1.00 41.00 235 ILE A CA 1
ATOM 1661 C C . ILE A 1 235 ? 14.845 -5.347 28.582 1.00 44.29 235 ILE A C 1
ATOM 1662 O O . ILE A 1 235 ? 14.052 -4.671 27.918 1.00 46.38 235 ILE A O 1
ATOM 1667 N N . GLU A 1 236 ? 14.934 -5.307 29.919 1.00 53.07 236 GLU A N 1
ATOM 1668 C CA . GLU A 1 236 ? 14.043 -4.526 30.827 1.00 56.35 236 GLU A CA 1
ATOM 1669 C C . GLU A 1 236 ? 14.319 -3.027 30.675 1.00 54.53 236 GLU A C 1
ATOM 1670 O O . GLU A 1 236 ? 13.380 -2.301 30.357 1.00 56.63 236 GLU A O 1
ATOM 1676 N N . VAL A 1 237 ? 15.550 -2.569 30.900 1.00 57.40 237 VAL A N 1
ATOM 1677 C CA . VAL A 1 237 ? 15.875 -1.107 30.932 1.00 57.79 237 VAL A CA 1
ATOM 1678 C C . VAL A 1 237 ? 15.855 -0.519 29.511 1.00 63.04 237 VAL A C 1
ATOM 1679 O O . VAL A 1 237 ? 15.615 0.697 29.403 1.00 65.44 237 VAL A O 1
ATOM 1683 N N . ARG A 1 238 ? 16.111 -1.316 28.465 1.00 66.06 238 ARG A N 1
ATOM 1684 C CA . ARG A 1 238 ? 16.268 -0.803 27.073 1.00 63.39 238 ARG A CA 1
ATOM 1685 C C . ARG A 1 238 ? 15.095 -1.207 26.172 1.00 56.07 238 ARG A C 1
ATOM 1686 O O . ARG A 1 238 ? 14.845 -0.468 25.238 1.00 53.59 238 ARG A O 1
ATOM 1694 N N . GLY A 1 239 ? 14.414 -2.327 26.416 1.00 57.25 239 GLY A N 1
ATOM 1695 C CA . GLY A 1 239 ? 13.320 -2.807 25.547 1.00 52.64 239 GLY A CA 1
ATOM 1696 C C . GLY A 1 239 ? 13.861 -3.499 24.307 1.00 55.42 239 GLY A C 1
ATOM 1697 O O . GLY A 1 239 ? 13.055 -3.802 23.408 1.00 58.03 239 GLY A O 1
ATOM 1698 N N . LYS A 1 240 ? 15.176 -3.750 24.269 1.00 53.08 240 LYS A N 1
ATOM 1699 C CA . LYS A 1 240 ? 15.923 -4.398 23.150 1.00 55.76 240 LYS A CA 1
ATOM 1700 C C . LYS A 1 240 ? 17.095 -5.177 23.751 1.00 49.67 240 LYS A C 1
ATOM 1701 O O . LYS A 1 240 ? 17.850 -4.528 24.510 1.00 51.36 240 LYS A O 1
ATOM 1707 N N . SER A 1 241 ? 17.272 -6.471 23.431 1.00 40.52 241 SER A N 1
ATOM 1708 C CA . SER A 1 241 ? 18.396 -7.270 23.990 1.00 38.18 241 SER A CA 1
ATOM 1709 C C . SER A 1 241 ? 19.700 -6.562 23.616 1.00 33.90 241 SER A C 1
ATOM 1710 O O . SER A 1 241 ? 19.671 -5.732 22.709 1.00 33.86 241 SER A O 1
ATOM 1713 N N . SER A 1 242 ? 20.753 -6.771 24.396 1.00 31.76 242 SER A N 1
ATOM 1714 C CA . SER A 1 242 ? 22.088 -6.156 24.189 1.00 33.44 242 SER A CA 1
ATOM 1715 C C . SER A 1 242 ? 22.551 -6.419 22.749 1.00 28.58 242 SER A C 1
ATOM 1716 O O . SER A 1 242 ? 22.206 -7.481 22.163 1.00 31.06 242 SER A O 1
ATOM 1719 N N . ALA A 1 243 ? 23.240 -5.444 22.176 1.00 23.87 243 ALA A N 1
ATOM 1720 C CA . ALA A 1 243 ? 23.873 -5.517 20.852 1.00 20.53 243 ALA A CA 1
ATOM 1721 C C . ALA A 1 243 ? 25.334 -5.056 20.987 1.00 19.53 243 ALA A C 1
ATOM 1722 O O . ALA A 1 243 ? 26.215 -5.878 20.728 1.00 18.79 243 ALA A O 1
ATOM 1724 N N . ALA A 1 244 ? 25.559 -3.797 21.363 1.00 16.98 244 ALA A N 1
ATOM 1725 C CA . ALA A 1 244 ? 26.891 -3.171 21.375 1.00 15.99 244 ALA A CA 1
ATOM 1726 C C . ALA A 1 244 ? 27.835 -3.965 22.286 1.00 15.69 244 ALA A C 1
ATOM 1727 O O . ALA A 1 244 ? 28.983 -4.189 21.890 1.00 17.03 244 ALA A O 1
ATOM 1729 N N . SER A 1 245 ? 27.361 -4.382 23.459 1.00 15.64 245 SER A N 1
ATOM 1730 C CA . SER A 1 245 ? 28.154 -5.094 24.489 1.00 15.69 245 SER A CA 1
ATOM 1731 C C . SER A 1 245 ? 28.387 -6.543 24.040 1.00 15.57 245 SER A C 1
ATOM 1732 O O . SER A 1 245 ? 29.486 -7.086 24.336 1.00 12.57 245 SER A O 1
ATOM 1735 N N . ALA A 1 246 ? 27.436 -7.143 23.305 1.00 16.06 246 ALA A N 1
ATOM 1736 C CA . ALA A 1 246 ? 27.576 -8.508 22.749 1.00 16.90 246 ALA A CA 1
ATOM 1737 C C . ALA A 1 246 ? 28.669 -8.502 21.671 1.00 17.83 246 ALA A C 1
ATOM 1738 O O . ALA A 1 246 ? 29.582 -9.342 21.770 1.00 17.73 246 ALA A O 1
ATOM 1740 N N . ALA A 1 247 ? 28.625 -7.518 20.756 1.00 16.78 247 ALA A N 1
ATOM 1741 C CA . ALA A 1 247 ? 29.640 -7.260 19.716 1.00 18.11 247 ALA A CA 1
ATOM 1742 C C . ALA A 1 247 ? 31.021 -7.014 20.351 1.00 17.45 247 ALA A C 1
ATOM 1743 O O . ALA A 1 247 ? 31.975 -7.670 19.932 1.00 16.67 247 ALA A O 1
ATOM 1745 N N . SER A 1 248 ? 31.112 -6.110 21.322 1.00 18.15 248 SER A N 1
ATOM 1746 C CA . SER A 1 248 ? 32.359 -5.759 22.064 1.00 17.76 248 SER A CA 1
ATOM 1747 C C . SER A 1 248 ? 33.008 -7.043 22.644 1.00 17.67 248 SER A C 1
ATOM 1748 O O . SER A 1 248 ? 34.230 -7.216 22.525 1.00 17.15 248 SER A O 1
ATOM 1751 N N . SER A 1 249 ? 32.214 -7.935 23.239 1.00 16.70 249 SER A N 1
ATOM 1752 C CA . SER A 1 249 ? 32.661 -9.207 23.861 1.00 17.16 249 SER A CA 1
ATOM 1753 C C . SER A 1 249 ? 33.137 -10.174 22.758 1.00 18.13 249 SER A C 1
ATOM 1754 O O . SER A 1 249 ? 34.211 -10.831 22.927 1.00 16.68 249 SER A O 1
ATOM 1757 N N . 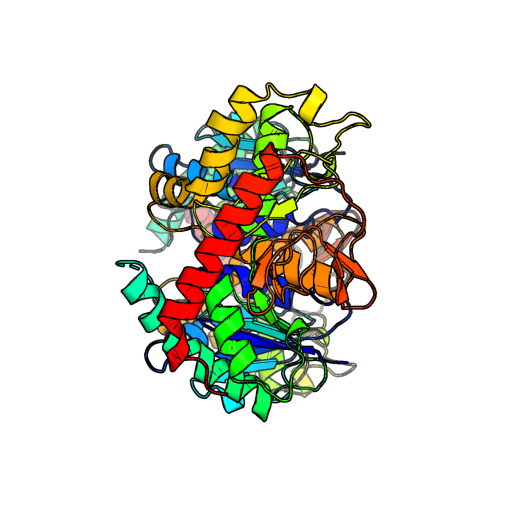ALA A 1 250 ? 32.459 -10.180 21.614 1.00 17.35 250 ALA A N 1
ATOM 1758 C CA . ALA A 1 250 ? 32.856 -10.979 20.429 1.00 16.24 250 ALA A CA 1
ATOM 1759 C C . ALA A 1 250 ? 34.197 -10.468 19.891 1.00 17.31 250 ALA A C 1
ATOM 1760 O O . ALA A 1 250 ? 35.076 -11.320 19.583 1.00 14.93 250 ALA A O 1
ATOM 1762 N N . ILE A 1 251 ? 34.383 -9.144 19.815 1.00 16.42 251 ILE A N 1
ATOM 1763 C CA . ILE A 1 251 ? 35.700 -8.547 19.441 1.00 15.94 251 ILE A CA 1
ATOM 1764 C C . ILE A 1 251 ? 36.758 -9.030 20.437 1.00 17.13 251 ILE A C 1
ATOM 1765 O O . ILE A 1 251 ? 37.865 -9.399 19.984 1.00 19.81 251 ILE A O 1
ATOM 1770 N N . ASP A 1 252 ? 36.471 -8.965 21.737 1.00 17.18 252 ASP A N 1
ATOM 1771 C CA . ASP A 1 252 ? 37.406 -9.360 22.823 1.00 18.64 252 ASP A CA 1
ATOM 1772 C C . ASP A 1 252 ? 37.846 -10.814 22.624 1.00 16.42 252 ASP A C 1
ATOM 1773 O O . ASP A 1 252 ? 39.061 -11.084 22.682 1.00 15.89 252 ASP A O 1
ATOM 1778 N N . HIS A 1 253 ? 36.899 -11.720 22.402 1.00 15.90 253 HIS A N 1
ATOM 1779 C CA . HIS A 1 253 ? 37.155 -13.181 22.279 1.00 15.69 253 HIS A CA 1
ATOM 1780 C C . HIS A 1 253 ? 38.098 -13.445 21.088 1.00 16.78 253 HIS A C 1
ATOM 1781 O O . HIS A 1 253 ? 39.138 -14.147 21.276 1.00 18.20 253 HIS A O 1
ATOM 1788 N N . MET A 1 254 ? 37.770 -12.923 19.905 1.00 16.42 254 MET A N 1
ATOM 1789 C CA . MET A 1 254 ? 38.487 -13.221 18.639 1.00 16.96 254 MET A CA 1
ATOM 1790 C C . MET A 1 254 ? 39.882 -12.575 18.703 1.00 17.52 254 MET A C 1
ATOM 1791 O O . MET A 1 254 ? 40.859 -13.256 18.373 1.00 14.81 254 MET A O 1
ATOM 1796 N N . ARG A 1 255 ? 39.969 -11.339 19.203 1.00 19.11 255 ARG A N 1
ATOM 1797 C CA . ARG A 1 255 ? 41.244 -10.588 19.408 1.00 19.79 255 ARG A CA 1
ATOM 1798 C C . ARG A 1 255 ? 42.155 -11.455 20.270 1.00 18.23 255 ARG A C 1
ATOM 1799 O O . ARG A 1 255 ? 43.273 -11.761 19.825 1.00 19.19 255 ARG A O 1
ATOM 1807 N N . ASP A 1 256 ? 41.656 -11.838 21.445 1.00 18.15 256 ASP A N 1
ATOM 1808 C CA . ASP A 1 256 ? 42.380 -12.661 22.444 1.00 20.51 256 ASP A CA 1
ATOM 1809 C C . ASP A 1 256 ? 42.804 -13.996 21.833 1.00 18.96 256 ASP A C 1
ATOM 1810 O O . ASP A 1 256 ? 44.004 -14.389 22.012 1.00 17.95 256 ASP A O 1
ATOM 1815 N N . TRP A 1 257 ? 41.874 -14.670 21.168 1.00 18.04 257 TRP A N 1
ATOM 1816 C CA . TRP A 1 257 ? 42.154 -15.939 20.421 1.00 19.29 257 TRP A CA 1
ATOM 1817 C C . TRP A 1 257 ? 43.368 -15.781 19.485 1.00 19.53 257 TRP A C 1
ATOM 1818 O O . TRP A 1 257 ? 44.244 -16.644 19.519 1.00 20.29 257 TRP A O 1
ATOM 1829 N N . VAL A 1 258 ? 43.385 -14.724 18.659 1.00 20.91 258 VAL A N 1
ATOM 1830 C CA . VAL A 1 258 ? 44.381 -14.472 17.578 1.00 22.35 258 VAL A CA 1
ATOM 1831 C C . VAL A 1 258 ? 45.680 -13.878 18.151 1.00 21.83 258 VAL A C 1
ATOM 1832 O O . VAL A 1 258 ? 46.757 -14.310 17.711 1.00 22.32 258 VAL A O 1
ATOM 1836 N N . GLN A 1 259 ? 45.597 -12.916 19.070 1.00 19.97 259 GLN A N 1
ATOM 1837 C CA . GLN A 1 259 ? 46.763 -12.111 19.519 1.00 22.45 259 GLN A CA 1
ATOM 1838 C C . GLN A 1 259 ? 47.387 -12.683 20.803 1.00 23.09 259 GLN A C 1
ATOM 1839 O O . GLN A 1 259 ? 48.556 -12.355 21.079 1.00 22.17 259 GLN A O 1
ATOM 1845 N N . GLY A 1 260 ? 46.664 -13.528 21.543 1.00 21.25 260 GLY A N 1
ATOM 1846 C CA . GLY A 1 260 ? 47.164 -14.113 22.799 1.00 22.34 260 GLY A CA 1
ATOM 1847 C C . GLY A 1 260 ? 46.756 -13.295 24.010 1.00 20.18 260 GLY A C 1
ATOM 1848 O O . GLY A 1 260 ? 46.510 -12.096 23.900 1.00 18.20 260 GLY A O 1
ATOM 1849 N N . THR A 1 261 ? 46.637 -13.941 25.147 1.00 21.15 261 THR A N 1
ATOM 1850 C CA . THR A 1 261 ? 46.388 -13.254 26.434 1.00 23.09 261 THR A CA 1
ATOM 1851 C C . THR A 1 261 ? 47.042 -14.083 27.524 1.00 23.21 261 THR A C 1
ATOM 1852 O O . THR A 1 261 ? 47.112 -15.306 27.335 1.00 27.24 261 THR A O 1
ATOM 1856 N N . GLU A 1 262 ? 47.467 -13.437 28.614 1.00 21.70 262 GLU A N 1
ATOM 1857 C CA . GLU A 1 262 ? 47.864 -14.113 29.866 1.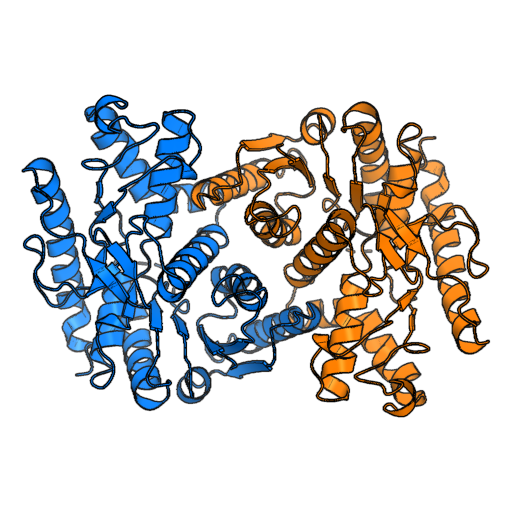00 22.50 262 GLU A CA 1
ATOM 1858 C C . GLU A 1 262 ? 46.674 -14.103 30.838 1.00 21.45 262 GLU A C 1
ATOM 1859 O O . GLU A 1 262 ? 46.698 -14.900 31.798 1.00 22.08 262 GLU A O 1
ATOM 1865 N N . ALA A 1 263 ? 45.604 -13.361 30.539 1.00 20.18 263 ALA A N 1
ATOM 1866 C CA . ALA A 1 263 ? 44.394 -13.277 31.403 1.00 21.39 263 ALA A CA 1
ATOM 1867 C C . ALA A 1 263 ? 43.416 -14.416 31.094 1.00 18.54 263 ALA A C 1
ATOM 1868 O O . ALA A 1 263 ? 43.221 -14.754 29.921 1.00 21.96 263 ALA A O 1
ATOM 1870 N N . TRP A 1 264 ? 42.837 -15.032 32.112 1.00 18.13 264 TRP A N 1
ATOM 1871 C CA . TRP A 1 264 ? 41.801 -16.059 31.898 1.00 17.56 264 TRP A CA 1
ATOM 1872 C C . TRP A 1 264 ? 40.641 -15.353 31.184 1.00 18.55 264 TRP A C 1
ATOM 1873 O O . TRP A 1 264 ? 40.333 -14.211 31.558 1.00 16.92 264 TRP A O 1
ATOM 1884 N N . SER A 1 265 ? 40.050 -15.990 30.180 1.00 19.11 265 SER A N 1
ATOM 1885 C CA . SER A 1 265 ? 39.154 -15.315 29.206 1.00 22.27 265 SER A CA 1
ATOM 1886 C C . SER A 1 265 ? 37.775 -15.987 29.104 1.00 21.16 265 SER A C 1
ATOM 1887 O O . SER A 1 265 ? 36.891 -15.408 28.439 1.00 23.36 265 SER A O 1
ATOM 1890 N N . SER A 1 266 ? 37.575 -17.154 29.709 1.00 20.26 266 SER A N 1
ATOM 1891 C CA . SER A 1 266 ? 36.294 -17.909 29.604 1.00 20.77 266 SER A CA 1
ATOM 1892 C C . SER A 1 266 ? 35.927 -18.190 28.123 1.00 21.98 266 SER A C 1
ATOM 1893 O O . SER A 1 266 ? 34.788 -17.883 27.686 1.00 23.44 266 SER A O 1
ATOM 1896 N N . ALA A 1 267 ? 36.803 -18.811 27.343 1.00 20.82 267 ALA A N 1
ATOM 1897 C CA . ALA A 1 267 ? 36.384 -19.369 26.029 1.00 20.52 267 ALA A CA 1
ATOM 1898 C C . ALA A 1 267 ? 35.477 -20.569 26.305 1.00 20.18 267 ALA A C 1
ATOM 1899 O O . ALA A 1 267 ? 35.864 -21.359 27.171 1.00 20.62 267 ALA A O 1
ATOM 1901 N N . ALA A 1 268 ? 34.314 -20.707 25.645 1.00 20.05 268 ALA A N 1
ATOM 1902 C CA . ALA A 1 268 ? 33.579 -21.996 25.596 1.00 18.08 268 ALA A CA 1
ATOM 1903 C C . ALA A 1 268 ? 34.185 -22.879 24.485 1.00 19.70 268 ALA A C 1
ATOM 1904 O O . ALA A 1 268 ? 33.956 -22.594 23.298 1.00 17.75 268 ALA A O 1
ATOM 1906 N N . ILE A 1 269 ? 34.950 -23.916 24.873 1.00 21.01 269 ILE A N 1
ATOM 1907 C CA . ILE A 1 269 ? 35.769 -24.760 23.966 1.00 19.99 269 ILE A CA 1
ATOM 1908 C C . ILE A 1 269 ? 35.329 -26.210 24.103 1.00 20.40 269 ILE A C 1
ATOM 1909 O O . ILE A 1 269 ? 34.656 -26.557 25.064 1.00 17.55 269 ILE A O 1
ATOM 1914 N N . PRO A 1 270 ? 35.747 -27.107 23.176 1.00 20.94 270 PRO A N 1
ATOM 1915 C CA . PRO A 1 270 ? 35.369 -28.519 23.257 1.00 21.32 270 PRO A CA 1
ATOM 1916 C C . PRO A 1 270 ? 35.885 -29.093 24.571 1.00 22.41 270 PRO A C 1
ATOM 1917 O O . PRO A 1 270 ? 37.088 -28.884 24.892 1.00 23.61 270 PRO A O 1
ATOM 1921 N N . SER A 1 271 ? 35.015 -29.775 25.307 1.00 21.79 271 SER A N 1
ATOM 1922 C CA . SER A 1 271 ? 35.434 -30.495 26.542 1.00 26.51 271 SER A CA 1
ATOM 1923 C C . SER A 1 271 ? 36.451 -31.592 26.181 1.00 25.87 271 SER A C 1
ATOM 1924 O O . SER A 1 271 ? 36.180 -32.437 25.293 1.00 26.72 271 SER A O 1
ATOM 1927 N N . THR A 1 272 ? 37.571 -31.594 26.869 1.00 24.45 272 THR A N 1
ATOM 1928 C CA . THR A 1 272 ? 38.600 -32.648 26.746 1.00 26.12 272 THR A CA 1
ATOM 1929 C C . THR A 1 272 ? 38.378 -33.742 27.801 1.00 27.15 272 THR A C 1
ATOM 1930 O O . THR A 1 272 ? 39.236 -34.627 27.862 1.00 26.15 272 THR A O 1
ATOM 1934 N N . GLY A 1 273 ? 37.351 -33.626 28.659 1.00 27.10 273 GLY A N 1
ATOM 1935 C CA . GLY A 1 273 ? 37.192 -34.425 29.903 1.00 27.38 273 GLY A CA 1
ATOM 1936 C C . GLY A 1 273 ? 37.892 -33.809 31.121 1.00 28.62 273 GLY A C 1
ATOM 1937 O O . GLY A 1 273 ? 37.883 -34.422 32.203 1.00 25.53 273 GLY A O 1
ATOM 1938 N N . ALA A 1 274 ? 38.489 -32.625 30.981 1.00 29.02 274 ALA A N 1
ATOM 1939 C CA . ALA A 1 274 ? 39.135 -31.890 32.097 1.00 27.57 274 ALA A CA 1
ATOM 1940 C C . ALA A 1 274 ? 38.089 -31.539 33.168 1.00 24.14 274 ALA A C 1
ATOM 1941 O O . ALA A 1 274 ? 36.882 -31.312 32.830 1.00 22.09 274 ALA A O 1
ATOM 1943 N N . TYR A 1 275 ? 38.524 -31.540 34.434 1.00 22.94 275 TYR A N 1
ATOM 1944 C CA . TYR A 1 275 ? 37.699 -31.123 35.594 1.00 22.63 275 TYR A CA 1
ATOM 1945 C C . TYR A 1 275 ? 36.414 -31.967 35.622 1.00 20.60 275 TYR A C 1
ATOM 1946 O O . TYR A 1 275 ? 35.423 -31.494 36.098 1.00 21.24 275 TYR A O 1
ATOM 1955 N N . GLY A 1 276 ? 36.461 -33.206 35.145 1.00 21.43 276 GLY A N 1
ATOM 1956 C CA . GLY A 1 276 ? 35.359 -34.181 35.248 1.00 22.21 276 GLY A CA 1
ATOM 1957 C C . GLY A 1 276 ? 34.147 -33.743 34.445 1.00 23.06 276 GLY A C 1
ATOM 1958 O O . GLY A 1 276 ? 33.028 -34.082 34.806 1.00 23.55 276 GLY A O 1
ATOM 1959 N N . ILE A 1 277 ? 34.373 -32.983 33.385 1.00 25.60 277 ILE A N 1
ATOM 1960 C CA . ILE A 1 277 ? 33.310 -32.576 32.434 1.00 24.96 277 ILE A CA 1
ATOM 1961 C C . ILE A 1 277 ? 33.357 -33.579 31.290 1.00 24.70 277 ILE A C 1
ATOM 1962 O O . ILE A 1 277 ? 34.419 -33.807 30.718 1.00 25.45 277 ILE A O 1
ATOM 1967 N N . PRO A 1 278 ? 32.243 -34.278 30.990 1.00 26.66 278 PRO A N 1
ATOM 1968 C CA . PRO A 1 278 ? 32.232 -35.248 29.899 1.00 28.50 278 PRO A CA 1
ATOM 1969 C C . PRO A 1 278 ? 32.604 -34.618 28.539 1.00 29.07 278 PRO A C 1
ATOM 1970 O O . PRO A 1 278 ? 32.338 -33.414 28.296 1.00 24.16 278 PRO A O 1
ATOM 1974 N N . GLU A 1 279 ? 33.201 -35.437 27.671 1.00 28.62 279 GLU A N 1
ATOM 1975 C CA . GLU A 1 279 ? 33.571 -35.054 26.287 1.00 29.59 279 GLU A CA 1
ATOM 1976 C C . GLU A 1 279 ? 32.281 -34.952 25.481 1.00 26.87 279 GLU A C 1
ATOM 1977 O O . GLU A 1 279 ? 31.254 -35.506 25.940 1.00 26.05 279 GLU A O 1
ATOM 1983 N N . GLY A 1 280 ? 32.318 -34.195 24.386 1.00 26.35 280 GLY A N 1
ATOM 1984 C CA . GLY A 1 280 ? 31.194 -34.072 23.437 1.00 27.73 280 GLY A CA 1
ATOM 1985 C C . GLY A 1 280 ? 30.341 -32.828 23.675 1.00 27.60 280 GLY A C 1
ATOM 1986 O O . GLY A 1 280 ? 29.250 -32.737 23.058 1.00 29.42 280 GLY A O 1
ATOM 1987 N N . ILE A 1 281 ? 30.784 -31.890 24.522 1.00 24.12 281 ILE A N 1
ATOM 1988 C CA . ILE A 1 281 ? 30.078 -30.584 24.691 1.00 21.83 281 ILE A CA 1
ATOM 1989 C C . ILE A 1 281 ? 31.072 -29.413 24.589 1.00 20.78 281 ILE A C 1
ATOM 1990 O O . ILE A 1 281 ? 32.303 -29.622 24.814 1.00 18.13 281 ILE A O 1
ATOM 1995 N N . PHE A 1 282 ? 30.540 -28.220 24.302 1.00 18.95 282 PHE A N 1
ATOM 1996 C CA . PHE A 1 282 ? 31.292 -26.936 24.319 1.00 20.65 282 PHE A CA 1
ATOM 1997 C C . PHE A 1 282 ? 30.938 -26.198 25.616 1.00 20.12 282 PHE A C 1
ATOM 1998 O O . PHE A 1 282 ? 29.741 -25.971 25.951 1.00 19.50 282 PHE A O 1
ATOM 2006 N N . VAL A 1 283 ? 31.970 -25.855 26.377 1.00 18.99 283 VAL A N 1
ATOM 2007 C CA . VAL A 1 283 ? 31.790 -25.494 27.802 1.00 19.68 283 VAL A CA 1
ATOM 2008 C C . VAL A 1 283 ? 32.789 -24.393 28.169 1.00 20.32 283 VAL A C 1
ATOM 2009 O O . VAL A 1 283 ? 33.972 -24.505 27.781 1.00 19.10 283 VAL A O 1
ATOM 2013 N N . GLY A 1 284 ? 32.333 -23.354 28.883 1.00 20.39 284 GLY A N 1
ATOM 2014 C CA . GLY A 1 284 ? 33.227 -22.305 29.401 1.00 18.26 284 GLY A CA 1
ATOM 2015 C C . GLY A 1 284 ? 34.203 -22.914 30.382 1.00 19.67 284 GLY A C 1
ATOM 2016 O O . GLY A 1 284 ? 33.740 -23.680 31.239 1.00 17.95 284 GLY A O 1
ATOM 2017 N N . LEU A 1 285 ? 35.486 -22.543 30.303 1.00 18.37 285 LEU A N 1
ATOM 2018 C CA . LEU A 1 285 ? 36.588 -23.162 31.076 1.00 19.05 285 LEU A CA 1
ATOM 2019 C C . LEU A 1 285 ? 37.612 -22.071 31.352 1.00 18.10 285 LEU A C 1
ATOM 2020 O O . LEU A 1 285 ? 37.683 -21.092 30.613 1.00 18.15 285 LEU A O 1
ATOM 2025 N N . PRO A 1 286 ? 38.452 -22.244 32.388 1.00 19.07 286 PRO A N 1
ATOM 2026 C CA . PRO A 1 286 ? 39.566 -21.330 32.647 1.00 19.98 286 PRO A CA 1
ATOM 2027 C C . PRO A 1 286 ? 40.621 -21.524 31.554 1.00 19.08 286 PRO A C 1
ATOM 2028 O O . PRO A 1 286 ? 41.220 -22.577 31.481 1.00 19.30 286 PRO A O 1
ATOM 2032 N N . THR A 1 287 ? 40.777 -20.500 30.722 1.00 18.15 287 THR A N 1
ATOM 2033 C CA . THR A 1 287 ? 41.432 -20.569 29.398 1.00 19.92 287 THR A CA 1
ATOM 2034 C C . THR A 1 287 ? 42.243 -19.316 29.137 1.00 19.35 287 THR A C 1
ATOM 2035 O O . THR A 1 287 ? 41.773 -18.211 29.443 1.00 18.41 287 THR A O 1
ATOM 2039 N N . VAL A 1 288 ? 43.453 -19.524 28.632 1.00 19.25 288 VAL A N 1
ATOM 2040 C CA . VAL A 1 288 ? 44.328 -18.447 28.114 1.00 19.25 288 VAL A CA 1
ATOM 2041 C C . VAL A 1 288 ? 44.688 -18.856 26.688 1.00 19.31 288 VAL A C 1
ATOM 2042 O O . VAL A 1 288 ? 44.581 -20.059 26.359 1.00 19.73 288 VAL A O 1
ATOM 2046 N N . SER A 1 289 ? 45.147 -17.885 25.923 1.00 18.88 289 SER A N 1
ATOM 2047 C CA . SER A 1 289 ? 45.457 -17.961 24.492 1.00 20.26 289 SER A CA 1
ATOM 2048 C C . SER A 1 289 ? 46.970 -17.792 24.282 1.00 20.86 289 SER A C 1
ATOM 2049 O O . SER A 1 289 ? 47.541 -16.774 24.698 1.00 19.39 289 SER A O 1
ATOM 2052 N N . ARG A 1 290 ? 47.576 -18.776 23.640 1.00 21.71 290 ARG A N 1
ATOM 2053 C CA . ARG A 1 290 ? 49.006 -18.765 23.239 1.00 24.12 290 ARG A CA 1
ATOM 2054 C C . ARG A 1 290 ? 49.072 -19.315 21.826 1.00 24.06 290 ARG A C 1
ATOM 2055 O O . ARG A 1 290 ? 48.390 -20.378 21.569 1.00 22.96 290 ARG A O 1
ATOM 2063 N N . ASN A 1 291 ? 49.791 -18.599 20.963 1.00 23.68 291 ASN A N 1
ATOM 2064 C CA . ASN A 1 291 ? 50.069 -19.017 19.571 1.00 26.35 291 ASN A CA 1
ATOM 2065 C C . ASN A 1 291 ? 48.782 -19.503 18.891 1.00 24.96 291 ASN A C 1
ATOM 2066 O O . ASN A 1 291 ? 48.830 -20.553 18.253 1.00 22.54 291 ASN A O 1
ATOM 2071 N N . GLY A 1 292 ? 47.687 -18.754 19.016 1.00 23.95 292 GLY A N 1
ATOM 2072 C CA . GLY A 1 292 ? 46.477 -18.961 18.211 1.00 24.35 292 GLY A CA 1
ATOM 2073 C C . GLY A 1 292 ? 45.588 -20.045 18.771 1.00 24.26 292 GLY A C 1
ATOM 2074 O O . GLY A 1 292 ? 44.575 -20.308 18.134 1.00 24.98 292 GLY A O 1
ATOM 2075 N N . GLU A 1 293 ? 45.901 -20.597 19.952 1.00 24.70 293 GLU A N 1
ATOM 2076 C CA . GLU A 1 293 ? 45.124 -21.706 20.583 1.00 25.46 293 GLU A CA 1
ATOM 2077 C C . GLU A 1 293 ? 44.721 -21.358 22.012 1.00 22.13 293 GLU A C 1
ATOM 2078 O O . GLU A 1 293 ? 45.616 -20.959 22.785 1.00 19.84 293 GLU A O 1
ATOM 2084 N N . TRP A 1 294 ? 43.474 -21.658 22.382 1.00 18.84 294 TRP A N 1
ATOM 2085 C CA . TRP A 1 294 ? 43.034 -21.660 23.789 1.00 19.65 294 TRP A CA 1
ATOM 2086 C C . TRP A 1 294 ? 43.745 -22.800 24.514 1.00 20.57 294 TRP A C 1
ATOM 2087 O O . TRP A 1 294 ? 43.939 -23.883 23.943 1.00 23.87 294 TRP A O 1
ATOM 2098 N N . GLU A 1 295 ? 44.203 -22.530 25.717 1.00 21.26 295 GLU A N 1
ATOM 2099 C CA . GLU A 1 295 ? 44.867 -23.534 26.577 1.00 23.72 295 GLU A CA 1
ATOM 2100 C C . GLU A 1 295 ? 44.099 -23.574 27.897 1.00 21.87 295 GLU A C 1
ATOM 2101 O O . GLU A 1 295 ? 44.005 -22.538 28.559 1.00 22.51 295 GLU A O 1
ATOM 2107 N N . ILE A 1 296 ? 43.611 -24.739 28.282 1.00 21.51 296 ILE A N 1
ATOM 2108 C CA . ILE A 1 296 ? 42.901 -24.936 29.571 1.00 21.28 296 ILE A CA 1
ATOM 2109 C C . ILE A 1 296 ? 43.929 -24.792 30.699 1.00 22.81 296 ILE A C 1
ATOM 2110 O O . ILE A 1 296 ? 45.044 -25.387 30.598 1.00 20.19 296 ILE A O 1
ATOM 2115 N N . VAL A 1 297 ? 43.582 -24.014 31.727 1.00 22.13 297 VAL A N 1
ATOM 2116 C CA . VAL A 1 297 ? 44.446 -23.874 32.933 1.00 24.04 297 VAL A CA 1
ATOM 2117 C C . VAL A 1 297 ? 44.329 -25.172 33.711 1.00 22.98 297 VAL A C 1
ATOM 2118 O O . VAL A 1 297 ? 43.196 -25.509 34.086 1.00 21.31 297 VAL A O 1
ATOM 2122 N N . GLU A 1 298 ? 45.438 -25.903 33.861 1.00 25.15 298 GLU A N 1
ATOM 2123 C CA . GLU A 1 298 ? 45.430 -27.271 34.470 1.00 30.69 298 GLU A CA 1
ATOM 2124 C C . GLU A 1 298 ? 45.739 -27.185 35.972 1.00 29.79 298 GLU A C 1
ATOM 2125 O O . GLU A 1 298 ? 46.309 -26.176 36.410 1.00 28.72 298 GLU A O 1
ATOM 2131 N N . GLY A 1 299 ? 45.326 -28.209 36.724 1.00 28.16 299 GLY A N 1
ATOM 2132 C CA . GLY A 1 299 ? 45.794 -28.454 38.093 1.00 26.43 299 GLY A CA 1
ATOM 2133 C C . GLY A 1 299 ? 45.030 -27.645 39.117 1.00 25.37 299 GLY A C 1
ATOM 2134 O O . GLY A 1 299 ? 45.466 -27.607 40.264 1.00 25.31 299 GLY A O 1
ATOM 2135 N N . LEU A 1 300 ? 43.909 -27.029 38.753 1.00 23.58 300 LEU A N 1
ATOM 2136 C CA . LEU A 1 300 ? 43.134 -26.239 39.738 1.00 22.96 300 LEU A CA 1
ATOM 2137 C C . LEU A 1 300 ? 42.449 -27.223 40.695 1.00 24.93 300 LEU A C 1
ATOM 2138 O O . LEU A 1 300 ? 42.018 -28.270 40.203 1.00 25.95 300 LEU A O 1
ATOM 2143 N N . GLU A 1 301 ? 42.322 -26.889 41.986 1.00 25.57 301 GLU A N 1
ATOM 2144 C CA . GLU A 1 301 ? 41.521 -27.663 42.975 1.00 27.50 301 GLU A CA 1
ATOM 2145 C C . GLU A 1 301 ? 40.056 -27.231 42.896 1.00 24.60 301 GLU A C 1
ATOM 2146 O O . GLU A 1 301 ? 39.808 -26.025 42.794 1.00 24.99 301 GLU A O 1
ATOM 2152 N N . ILE A 1 302 ? 39.136 -28.188 42.919 1.00 22.10 302 ILE A N 1
ATOM 2153 C CA . ILE A 1 302 ? 37.672 -27.969 42.770 1.00 21.03 302 ILE A CA 1
ATOM 2154 C C . ILE A 1 302 ? 36.996 -28.314 44.103 1.00 20.77 302 ILE A C 1
ATOM 2155 O O . ILE A 1 302 ? 36.955 -29.491 44.478 1.00 25.18 302 ILE A O 1
ATOM 2160 N N . SER A 1 303 ? 36.455 -27.311 44.770 1.00 19.38 303 SER A N 1
ATOM 2161 C CA . SER A 1 303 ? 35.670 -27.425 46.023 1.00 19.64 303 SER A CA 1
ATOM 2162 C C . SER A 1 303 ? 34.321 -28.099 45.712 1.00 20.10 303 SER A C 1
ATOM 2163 O O . SER A 1 303 ? 33.930 -28.109 44.548 1.00 17.21 303 SER A O 1
ATOM 2166 N N . ASP A 1 304 ? 33.679 -28.669 46.730 1.00 20.22 304 ASP A N 1
ATOM 2167 C CA . ASP A 1 304 ? 32.320 -29.251 46.628 1.00 22.28 304 ASP A CA 1
ATOM 2168 C C . ASP A 1 304 ? 31.374 -28.158 46.109 1.00 19.19 304 ASP A C 1
ATOM 2169 O O . ASP A 1 304 ? 30.563 -28.483 45.277 1.00 17.05 304 ASP A O 1
ATOM 2174 N N . PHE A 1 305 ? 31.494 -26.910 46.590 1.00 19.63 305 PHE A N 1
ATOM 2175 C CA . PHE A 1 305 ? 30.725 -25.725 46.115 1.00 19.22 305 PHE A CA 1
ATOM 2176 C C . PHE A 1 305 ? 30.839 -25.625 44.588 1.00 17.96 305 PHE A C 1
ATOM 2177 O O . PHE A 1 305 ? 29.792 -25.589 43.900 1.00 17.33 305 PHE A O 1
ATOM 2185 N N . GLN A 1 306 ? 32.064 -25.608 44.061 1.00 17.37 306 GLN A N 1
ATOM 2186 C CA . GLN A 1 306 ? 32.337 -25.455 42.596 1.00 17.53 306 GLN A CA 1
ATOM 2187 C C . GLN A 1 306 ? 31.749 -26.649 41.823 1.00 17.84 306 GLN A C 1
ATOM 2188 O O . GLN A 1 306 ? 31.038 -26.443 40.798 1.00 17.93 306 GLN A O 1
ATOM 2194 N N . ARG A 1 307 ? 32.035 -27.862 42.306 1.00 18.56 307 ARG A N 1
ATOM 2195 C CA . ARG A 1 307 ? 31.611 -29.138 41.689 1.00 18.09 307 ARG A CA 1
ATOM 2196 C C . ARG A 1 307 ? 30.091 -29.150 41.439 1.00 18.69 307 ARG A C 1
ATOM 2197 O O . ARG A 1 307 ? 29.695 -29.428 40.309 1.00 20.93 307 ARG A O 1
ATOM 2205 N N . ALA A 1 308 ? 29.247 -28.855 42.412 1.00 18.47 308 ALA A N 1
ATOM 2206 C CA . ALA A 1 308 ? 27.779 -28.830 42.198 1.00 20.95 308 ALA A CA 1
ATOM 2207 C C . ALA A 1 308 ? 27.426 -27.929 40.993 1.00 19.71 308 ALA A C 1
ATOM 2208 O O . ALA A 1 308 ? 26.609 -28.345 40.171 1.00 19.68 308 ALA A O 1
ATOM 2210 N N . ARG A 1 309 ? 28.048 -26.752 40.864 1.00 18.91 309 ARG A N 1
ATOM 2211 C CA . ARG A 1 309 ? 27.659 -25.728 39.859 1.00 20.73 309 ARG A CA 1
ATOM 2212 C C . ARG A 1 309 ? 28.275 -26.131 38.511 1.00 19.47 309 ARG A C 1
ATOM 2213 O O . ARG A 1 309 ? 27.568 -26.005 37.485 1.00 16.49 309 ARG A O 1
ATOM 2221 N N . ILE A 1 310 ? 29.519 -26.641 38.498 1.00 17.28 310 ILE A N 1
ATOM 2222 C CA . ILE A 1 310 ? 30.122 -27.166 37.241 1.00 17.45 310 ILE A CA 1
ATOM 2223 C C . ILE A 1 310 ? 29.306 -28.375 36.763 1.00 17.75 310 ILE A C 1
ATOM 2224 O O . ILE A 1 310 ? 29.002 -28.438 35.570 1.00 17.57 310 ILE A O 1
ATOM 2229 N N . ASP A 1 311 ? 28.955 -29.299 37.655 1.00 17.96 311 ASP A N 1
ATOM 2230 C CA . ASP A 1 311 ? 28.180 -30.494 37.240 1.00 19.22 311 ASP A CA 1
ATOM 2231 C C . ASP A 1 311 ? 26.812 -30.052 36.712 1.00 19.09 311 ASP A C 1
ATOM 2232 O O . ASP A 1 311 ? 26.344 -30.693 35.780 1.00 19.23 311 ASP A O 1
ATOM 2237 N N . ALA A 1 312 ? 26.181 -29.031 37.282 1.00 19.11 312 ALA A N 1
ATOM 2238 C CA . ALA A 1 312 ? 24.819 -28.627 36.852 1.00 18.54 312 ALA A CA 1
ATOM 2239 C C . ALA A 1 312 ? 24.870 -28.104 35.401 1.00 18.81 312 ALA A C 1
ATOM 2240 O O . ALA A 1 312 ? 23.943 -28.368 34.612 1.00 17.84 312 ALA A O 1
ATOM 2242 N N . ASN A 1 313 ? 25.932 -27.384 35.054 1.00 18.22 313 ASN A N 1
ATOM 2243 C CA . ASN A 1 313 ? 26.201 -26.885 33.679 1.00 19.43 313 ASN A CA 1
ATOM 2244 C C . ASN A 1 313 ? 26.510 -28.037 32.706 1.00 18.89 313 ASN A C 1
ATOM 2245 O O . ASN A 1 313 ? 25.874 -28.069 31.645 1.00 20.57 313 ASN A O 1
ATOM 2250 N N . ALA A 1 314 ? 27.434 -28.937 33.047 1.00 18.96 314 ALA A N 1
ATOM 2251 C CA . ALA A 1 314 ? 27.761 -30.150 32.245 1.00 20.72 314 ALA A CA 1
ATOM 2252 C C . ALA A 1 314 ? 26.467 -30.930 31.917 1.00 21.38 314 ALA A C 1
ATOM 2253 O O . ALA A 1 314 ? 26.287 -31.355 30.759 1.00 19.52 314 ALA A O 1
ATOM 2255 N N . GLN A 1 315 ? 25.570 -31.054 32.893 1.00 20.11 315 GLN A N 1
ATOM 2256 C CA . GLN A 1 315 ? 24.365 -31.910 32.800 1.00 21.42 315 GLN A CA 1
ATOM 2257 C C . GLN A 1 315 ? 23.360 -31.225 31.883 1.00 19.79 315 GLN A C 1
ATOM 2258 O O . GLN A 1 315 ? 22.753 -31.910 31.073 1.00 19.92 315 GLN A O 1
ATOM 2264 N N . GLU A 1 316 ? 23.241 -29.906 31.989 1.00 20.08 316 GLU A N 1
ATOM 2265 C CA . GLU A 1 316 ? 22.405 -29.063 31.098 1.00 18.15 316 GLU A CA 1
ATOM 2266 C C . GLU A 1 316 ? 22.899 -29.180 29.648 1.00 17.98 316 GLU A C 1
ATOM 2267 O O . GLU A 1 316 ? 22.062 -29.250 28.737 1.00 15.55 316 GLU A O 1
ATOM 2273 N N . LEU A 1 317 ? 24.217 -29.158 29.433 1.00 16.65 317 LEU A N 1
ATOM 2274 C CA . LEU A 1 317 ? 24.808 -29.227 28.079 1.00 17.51 317 LEU A CA 1
ATOM 2275 C C . LEU A 1 317 ? 24.549 -30.624 27.482 1.00 18.00 317 LEU A C 1
ATOM 2276 O O . LEU A 1 317 ? 24.375 -30.712 26.260 1.00 17.60 317 LEU A O 1
ATOM 2281 N N . GLN A 1 318 ? 24.559 -31.676 28.306 1.00 19.86 318 GLN A N 1
ATOM 2282 C CA . GLN A 1 318 ? 24.249 -33.063 27.882 1.00 21.26 318 GLN A CA 1
ATOM 2283 C C . GLN A 1 318 ? 22.766 -33.156 27.534 1.00 21.16 318 GLN A C 1
ATOM 2284 O O . GLN A 1 318 ? 22.464 -33.847 26.554 1.00 20.52 318 GLN A O 1
ATOM 2290 N N . ALA A 1 319 ? 21.898 -32.462 28.277 1.00 20.88 319 ALA A N 1
ATOM 2291 C CA . ALA A 1 319 ? 20.444 -32.385 27.989 1.00 23.20 319 ALA A CA 1
ATOM 2292 C C . ALA A 1 319 ? 20.292 -31.795 26.590 1.00 22.88 319 ALA A C 1
ATOM 2293 O O . ALA A 1 319 ? 19.658 -32.449 25.783 1.00 23.73 319 ALA A O 1
ATOM 2295 N N . GLU A 1 320 ? 20.881 -30.619 26.345 1.00 23.05 320 GLU A N 1
ATOM 2296 C CA . GLU A 1 320 ? 20.758 -29.845 25.073 1.00 23.37 320 GLU A CA 1
ATOM 2297 C C . GLU A 1 320 ? 21.257 -30.719 23.913 1.00 23.33 320 GLU A C 1
ATOM 2298 O O . GLU A 1 320 ? 20.540 -30.851 22.913 1.00 22.91 320 GLU A O 1
ATOM 2304 N N . ARG A 1 321 ? 22.423 -31.336 24.080 1.00 21.15 321 ARG A N 1
ATOM 2305 C CA . ARG A 1 321 ? 23.051 -32.189 23.050 1.00 21.98 321 ARG A CA 1
ATOM 2306 C C . ARG A 1 321 ? 22.090 -33.326 22.680 1.00 22.34 321 ARG A C 1
ATOM 2307 O O . ARG A 1 321 ? 22.013 -33.655 21.493 1.00 19.42 321 ARG A O 1
ATOM 2315 N N . GLU A 1 322 ? 21.399 -33.913 23.653 1.00 23.68 322 GLU A N 1
ATOM 2316 C CA . GLU A 1 322 ? 20.463 -35.037 23.411 1.00 26.84 322 GLU A CA 1
ATOM 2317 C C . GLU A 1 322 ? 19.241 -34.497 22.682 1.00 24.96 322 GLU A C 1
ATOM 2318 O O . GLU A 1 322 ? 18.772 -35.180 21.797 1.00 25.72 322 GLU A O 1
ATOM 2324 N N . ALA A 1 323 ? 18.816 -33.277 22.979 1.00 25.56 323 ALA A N 1
ATOM 2325 C CA . ALA A 1 323 ? 17.673 -32.612 22.298 1.00 24.64 323 ALA A CA 1
ATOM 2326 C C . ALA A 1 323 ? 17.971 -32.391 20.805 1.00 24.19 323 ALA A C 1
ATOM 2327 O O . ALA A 1 323 ? 17.014 -32.351 20.031 1.00 25.20 323 ALA A O 1
ATOM 2329 N N . VAL A 1 324 ? 19.242 -32.250 20.402 1.00 22.61 324 VAL A N 1
ATOM 2330 C CA . VAL A 1 324 ? 19.605 -31.862 19.007 1.00 21.27 324 VAL A CA 1
ATOM 2331 C C . VAL A 1 324 ? 20.394 -32.988 18.346 1.00 19.89 324 VAL A C 1
ATOM 2332 O O . VAL A 1 324 ? 21.034 -32.738 17.307 1.00 18.49 324 VAL A O 1
ATOM 2336 N N . ARG A 1 325 ? 20.364 -34.173 18.939 1.00 20.95 325 ARG A N 1
ATOM 2337 C CA . ARG A 1 325 ? 21.189 -35.333 18.521 1.00 23.86 325 ARG A CA 1
ATOM 2338 C C . ARG A 1 325 ? 20.993 -35.637 17.018 1.00 23.33 325 ARG A C 1
ATOM 2339 O O . ARG A 1 325 ? 22.012 -35.826 16.316 1.00 20.50 325 ARG A O 1
ATOM 2347 N N . ASP A 1 326 ? 19.757 -35.565 16.512 1.00 21.14 326 ASP A N 1
ATOM 2348 C CA . ASP A 1 326 ? 19.454 -35.863 15.092 1.00 23.22 326 ASP A CA 1
ATOM 2349 C C . ASP A 1 326 ? 19.901 -34.713 14.149 1.00 23.04 326 ASP A C 1
ATOM 2350 O O . ASP A 1 326 ? 19.827 -34.915 12.928 1.00 23.54 326 ASP A O 1
ATOM 2355 N N . LEU A 1 327 ? 20.327 -33.576 14.686 1.00 22.12 327 LEU A N 1
ATOM 2356 C CA . LEU A 1 327 ? 20.825 -32.427 13.886 1.00 23.61 327 LEU A CA 1
ATOM 2357 C C . LEU A 1 327 ? 22.345 -32.519 13.739 1.00 23.36 327 LEU A C 1
ATOM 2358 O O . LEU A 1 327 ? 22.912 -31.660 13.116 1.00 22.11 327 LEU A O 1
ATOM 2363 N N . LEU A 1 328 ? 22.960 -33.512 14.357 1.00 23.27 328 LEU A N 1
ATOM 2364 C CA . LEU A 1 328 ? 24.418 -33.714 14.211 1.00 25.86 328 LEU A CA 1
ATOM 2365 C C . LEU A 1 328 ? 24.617 -34.457 12.873 1.00 29.73 328 LEU A C 1
ATOM 2366 O O . LEU A 1 328 ? 24.258 -35.632 12.806 1.00 32.19 328 LEU A O 1
ATOM 2371 N N . LEU A 1 329 ? 25.106 -33.757 11.835 1.00 31.79 329 LEU A N 1
ATOM 2372 C CA . LEU A 1 329 ? 25.222 -34.290 10.445 1.00 32.35 329 LEU A CA 1
ATOM 2373 C C . LEU A 1 329 ? 26.124 -35.515 10.331 1.00 34.73 329 LEU A C 1
ATOM 2374 O O . LEU A 1 329 ? 25.812 -36.358 9.532 1.00 40.40 329 LEU A O 1
ATOM 2379 N N . GLU A 1 330 ? 27.254 -35.538 11.017 1.00 37.33 330 GLU A N 1
ATOM 2380 C CA . GLU A 1 330 ? 28.118 -36.731 10.996 1.00 42.95 330 GLU A CA 1
ATOM 2381 C C . GLU A 1 330 ? 27.993 -37.384 12.365 1.00 45.52 330 GLU A C 1
ATOM 2382 O O . GLU A 1 330 ? 28.116 -36.620 13.329 1.00 48.63 330 GLU A O 1
ATOM 2388 N N . SER B 1 8 ? 45.952 10.648 34.257 1.00 66.75 8 SER B N 1
ATOM 2389 C CA . SER B 1 8 ? 45.923 11.380 32.957 1.00 64.73 8 SER B CA 1
ATOM 2390 C C . SER B 1 8 ? 44.569 11.173 32.254 1.00 59.08 8 SER B C 1
ATOM 2391 O O . SER B 1 8 ? 44.554 11.129 31.006 1.00 64.15 8 SER B O 1
ATOM 2394 N N . THR B 1 9 ? 43.466 11.093 33.012 1.00 47.81 9 THR B N 1
ATOM 2395 C CA . THR B 1 9 ? 42.129 10.668 32.508 1.00 40.95 9 THR B CA 1
ATOM 2396 C C . THR B 1 9 ? 41.501 11.771 31.660 1.00 35.81 9 THR B C 1
ATOM 2397 O O . THR B 1 9 ? 41.431 12.890 32.142 1.00 37.38 9 THR B O 1
ATOM 2401 N N . LYS B 1 10 ? 41.047 11.436 30.455 1.00 30.12 10 LYS B N 1
ATOM 2402 C CA . LYS B 1 10 ? 40.351 12.362 29.538 1.00 29.76 10 LYS B CA 1
ATOM 2403 C C . LYS B 1 10 ? 38.853 12.262 29.822 1.00 26.97 10 LYS B C 1
ATOM 2404 O O . LYS B 1 10 ? 38.276 11.145 29.790 1.00 26.55 10 LYS B O 1
ATOM 2410 N N . LYS B 1 11 ? 38.246 13.402 30.095 1.00 24.00 11 LYS B N 1
ATOM 2411 C CA . LYS B 1 11 ? 36.784 13.490 30.301 1.00 23.84 11 LYS B CA 1
ATOM 2412 C C . LYS B 1 11 ? 36.191 13.833 28.948 1.00 20.74 11 LYS B C 1
ATOM 2413 O O . LYS B 1 11 ? 36.623 14.829 28.354 1.00 20.23 11 LYS B O 1
ATOM 2419 N N . VAL B 1 12 ? 35.259 12.998 28.500 1.00 20.65 12 VAL B N 1
ATOM 2420 C CA . VAL B 1 12 ? 34.685 13.052 27.139 1.00 20.13 12 VAL B CA 1
ATOM 2421 C C . VAL B 1 12 ? 33.165 13.105 27.283 1.00 18.96 12 VAL B C 1
ATOM 2422 O O . VAL B 1 12 ? 32.591 12.203 27.869 1.00 17.54 12 VAL B O 1
ATOM 2426 N N . THR B 1 13 ? 32.568 14.193 26.824 1.00 19.30 13 THR B N 1
ATOM 2427 C CA . THR B 1 13 ? 31.097 14.383 26.819 1.00 18.59 13 THR B CA 1
ATOM 2428 C C . THR B 1 13 ? 30.567 13.987 25.461 1.00 18.70 13 THR B C 1
ATOM 2429 O O . THR B 1 13 ? 31.175 14.387 24.458 1.00 19.26 13 THR B O 1
ATOM 2433 N N . VAL B 1 14 ? 29.483 13.227 25.460 1.00 16.89 14 VAL B N 1
ATOM 2434 C CA . VAL B 1 14 ? 28.724 12.849 24.258 1.00 16.52 14 VAL B CA 1
ATOM 2435 C C . VAL B 1 14 ? 27.272 13.247 24.501 1.00 17.40 14 VAL B C 1
ATOM 2436 O O . VAL B 1 14 ? 26.685 12.710 25.438 1.00 17.45 14 VAL B O 1
ATOM 2440 N N . THR B 1 15 ? 26.723 14.160 23.706 1.00 16.83 15 THR B N 1
ATOM 2441 C CA . THR B 1 15 ? 25.293 14.548 23.779 1.00 17.32 15 THR B CA 1
ATOM 2442 C C . THR B 1 15 ? 24.506 13.635 22.854 1.00 18.70 15 THR B C 1
ATOM 2443 O O . THR B 1 15 ? 25.121 12.889 22.090 1.00 23.50 15 THR B O 1
ATOM 2447 N N . GLY B 1 16 ? 23.186 13.681 22.925 1.00 19.27 16 GLY B N 1
ATOM 2448 C CA . GLY B 1 16 ? 22.360 12.731 22.194 1.00 19.45 16 GLY B CA 1
ATOM 2449 C C . GLY B 1 16 ? 22.805 11.298 22.476 1.00 19.62 16 GLY B C 1
ATOM 2450 O O . GLY B 1 16 ? 22.794 10.506 21.528 1.00 17.89 16 GLY B O 1
ATOM 2451 N N . ALA B 1 17 ? 23.106 10.940 23.732 1.00 22.17 17 ALA B N 1
ATOM 2452 C CA . ALA B 1 17 ? 23.740 9.645 24.102 1.00 22.08 17 ALA B CA 1
ATOM 2453 C C . ALA B 1 17 ? 22.786 8.447 23.927 1.00 22.08 17 ALA B C 1
ATOM 2454 O O . ALA B 1 17 ? 23.287 7.319 23.839 1.00 20.64 17 ALA B O 1
ATOM 2456 N N . ALA B 1 18 ? 21.471 8.645 23.825 1.00 22.51 18 ALA B N 1
ATOM 2457 C CA . ALA B 1 18 ? 20.512 7.527 23.620 1.00 23.03 18 ALA B CA 1
ATOM 2458 C C . ALA B 1 18 ? 20.203 7.323 22.131 1.00 21.98 18 ALA B C 1
ATOM 2459 O O . ALA B 1 18 ? 19.455 6.416 21.839 1.00 21.63 18 ALA B O 1
ATOM 2461 N N . GLY B 1 19 ? 20.812 8.087 21.219 1.00 21.90 19 GLY B N 1
ATOM 2462 C CA . GLY B 1 19 ? 20.558 7.989 19.770 1.00 21.79 19 GLY B CA 1
ATOM 2463 C C . GLY B 1 19 ? 21.409 6.944 19.057 1.00 21.74 19 GLY B C 1
ATOM 2464 O O . GLY B 1 19 ? 22.341 6.360 19.698 1.00 19.56 19 GLY B O 1
ATOM 2465 N N . GLN B 1 20 ? 21.151 6.828 17.749 1.00 21.34 20 GLN B N 1
ATOM 2466 C CA . GLN B 1 20 ? 21.747 5.866 16.785 1.00 22.38 20 GLN B CA 1
ATOM 2467 C C . GLN B 1 20 ? 23.256 6.128 16.634 1.00 20.80 20 GLN B C 1
ATOM 2468 O O . GLN B 1 20 ? 24.061 5.163 16.704 1.00 17.85 20 GLN B O 1
ATOM 2474 N N . ILE B 1 21 ? 23.659 7.378 16.426 1.00 19.95 21 ILE B N 1
ATOM 2475 C CA . ILE B 1 21 ? 25.102 7.682 16.169 1.00 20.62 21 ILE B CA 1
ATOM 2476 C C . ILE B 1 21 ? 25.911 7.352 17.418 1.00 20.21 21 ILE B C 1
ATOM 2477 O O . ILE B 1 21 ? 26.904 6.616 17.312 1.00 18.91 21 ILE B O 1
ATOM 2482 N N . SER B 1 22 ? 25.473 7.864 18.563 1.00 22.69 22 SER B N 1
ATOM 2483 C CA . SER B 1 22 ? 26.113 7.650 19.882 1.00 22.94 22 SER B CA 1
ATOM 2484 C C . SER B 1 22 ? 26.235 6.157 20.192 1.00 20.01 22 SER B C 1
ATOM 2485 O O . SER B 1 22 ? 27.313 5.766 20.666 1.00 18.33 22 SER B O 1
ATOM 2488 N N . TYR B 1 23 ? 25.209 5.352 19.913 1.00 19.81 23 TYR B N 1
ATOM 2489 C CA . TYR B 1 23 ? 25.305 3.879 20.103 1.00 19.82 23 TYR B CA 1
ATOM 2490 C C . TYR B 1 23 ? 26.520 3.304 19.364 1.00 20.59 23 TYR B C 1
ATOM 2491 O O . TYR B 1 23 ? 27.090 2.355 19.911 1.00 21.56 23 TYR B O 1
ATOM 2500 N N . SER B 1 24 ? 26.834 3.775 18.148 1.00 21.15 24 SER B N 1
ATOM 2501 C CA . SER B 1 24 ? 28.043 3.348 17.393 1.00 20.95 24 SER B CA 1
ATOM 2502 C C . SER B 1 24 ? 29.276 4.060 17.951 1.00 21.65 24 SER B C 1
ATOM 2503 O O . SER B 1 24 ? 30.330 3.407 18.035 1.00 25.02 24 SER B O 1
ATOM 2506 N N . LEU B 1 25 ? 29.145 5.326 18.368 1.00 19.54 25 LEU B N 1
ATOM 2507 C CA . LEU B 1 25 ? 30.292 6.172 18.757 1.00 19.80 25 LEU B CA 1
ATOM 2508 C C . LEU B 1 25 ? 30.964 5.668 20.040 1.00 19.20 25 LEU B C 1
ATOM 2509 O O . LEU B 1 25 ? 32.219 5.596 20.058 1.00 17.79 25 LEU B O 1
ATOM 2514 N N . LEU B 1 26 ? 30.186 5.429 21.111 1.00 18.21 26 LEU B N 1
ATOM 2515 C CA . LEU B 1 26 ? 30.736 5.341 22.493 1.00 18.48 26 LEU B CA 1
ATOM 2516 C C . LEU B 1 26 ? 31.709 4.150 22.639 1.00 18.32 26 LEU B C 1
ATOM 2517 O O . LEU B 1 26 ? 32.698 4.305 23.327 1.00 16.32 26 LEU B O 1
ATOM 2522 N N . TRP B 1 27 ? 31.448 3.006 22.002 1.00 18.19 27 TRP B N 1
ATOM 2523 C CA . TRP B 1 27 ? 32.345 1.822 22.085 1.00 19.89 27 TRP B CA 1
ATOM 2524 C C . TRP B 1 27 ? 33.700 2.118 21.427 1.00 20.68 27 TRP B C 1
ATOM 2525 O O . TRP B 1 27 ? 34.727 1.512 21.859 1.00 25.17 27 TRP B O 1
ATOM 2536 N N . ARG B 1 28 ? 33.770 3.062 20.487 1.00 21.25 28 ARG B N 1
ATOM 2537 C CA . ARG B 1 28 ? 35.060 3.371 19.790 1.00 22.84 28 ARG B CA 1
ATOM 2538 C C . ARG B 1 28 ? 35.746 4.613 20.377 1.00 22.74 28 ARG B C 1
ATOM 2539 O O . ARG B 1 28 ? 36.837 4.988 19.875 1.00 26.75 28 ARG B O 1
ATOM 2547 N N . ILE B 1 29 ? 35.192 5.195 21.427 1.00 20.81 29 ILE B N 1
ATOM 2548 C CA . ILE B 1 29 ? 35.933 6.100 22.342 1.00 21.02 29 ILE B CA 1
ATOM 2549 C C . ILE B 1 29 ? 36.498 5.217 23.463 1.00 22.71 29 ILE B C 1
ATOM 2550 O O . ILE B 1 29 ? 37.695 5.346 23.769 1.00 20.91 29 ILE B O 1
ATOM 2555 N N . ALA B 1 30 ? 35.671 4.332 24.030 1.00 20.54 30 ALA B N 1
ATOM 2556 C CA . ALA B 1 30 ? 36.021 3.527 25.226 1.00 21.55 30 ALA B CA 1
ATOM 2557 C C . ALA B 1 30 ? 37.189 2.581 24.927 1.00 20.19 30 ALA B C 1
ATOM 2558 O O . ALA B 1 30 ? 37.945 2.286 25.867 1.00 19.00 30 ALA B O 1
ATOM 2560 N N . ASN B 1 31 ? 37.339 2.140 23.677 1.00 19.28 31 ASN B N 1
ATOM 2561 C CA . ASN B 1 31 ? 38.369 1.137 23.290 1.00 21.40 31 ASN B CA 1
ATOM 2562 C C . ASN B 1 31 ? 39.753 1.797 23.160 1.00 22.86 31 ASN B C 1
ATOM 2563 O O . ASN B 1 31 ? 40.697 1.060 22.838 1.00 21.58 31 ASN B O 1
ATOM 2568 N N . GLY B 1 32 ? 39.865 3.130 23.308 1.00 23.68 32 GLY B N 1
ATOM 2569 C CA . GLY B 1 32 ? 41.142 3.876 23.230 1.00 23.48 32 GLY B CA 1
ATOM 2570 C C . GLY B 1 32 ? 41.496 4.351 21.827 1.00 22.78 32 GLY B C 1
ATOM 2571 O O . GLY B 1 32 ? 42.617 4.862 21.667 1.00 22.91 32 GLY B O 1
ATOM 2572 N N . GLU B 1 33 ? 40.580 4.237 20.856 1.00 23.91 33 GLU B N 1
ATOM 2573 C CA . GLU B 1 33 ? 40.798 4.618 19.424 1.00 25.91 33 GLU B CA 1
ATOM 2574 C C . GLU B 1 33 ? 41.056 6.129 19.276 1.00 25.70 33 GLU B C 1
ATOM 2575 O O . GLU B 1 33 ? 41.828 6.492 18.370 1.00 28.64 33 GLU B O 1
ATOM 2581 N N . VAL B 1 34 ? 40.436 6.982 20.098 1.00 24.71 34 VAL B N 1
ATOM 2582 C CA . VAL B 1 34 ? 40.510 8.470 19.976 1.00 22.42 34 VAL B CA 1
ATOM 2583 C C . VAL B 1 34 ? 41.759 9.003 20.674 1.00 21.63 34 VAL B C 1
ATOM 2584 O O . VAL B 1 34 ? 42.538 9.711 20.013 1.00 20.42 34 VAL B O 1
ATOM 2588 N N . PHE B 1 35 ? 41.923 8.768 21.968 1.00 22.34 35 PHE B N 1
ATOM 2589 C CA . PHE B 1 35 ? 43.018 9.397 22.755 1.00 24.11 35 PHE B CA 1
ATOM 2590 C C . PHE B 1 35 ? 44.246 8.486 22.848 1.00 24.72 35 PHE B C 1
ATOM 2591 O O . PHE B 1 35 ? 45.273 8.988 23.319 1.00 30.20 35 PHE B O 1
ATOM 2599 N N . GLY B 1 36 ? 44.148 7.209 22.464 1.00 24.47 36 GLY B N 1
ATOM 2600 C CA . GLY B 1 36 ? 45.253 6.241 22.595 1.00 26.13 36 GLY B CA 1
ATOM 2601 C C . GLY B 1 36 ? 44.964 5.105 23.563 1.00 26.30 36 GLY B C 1
ATOM 2602 O O . GLY B 1 36 ? 44.282 5.300 24.587 1.00 23.97 36 GLY B O 1
ATOM 2603 N N . THR B 1 37 ? 45.556 3.950 23.287 1.00 29.29 37 THR B N 1
ATOM 2604 C CA . THR B 1 37 ? 45.372 2.690 24.051 1.00 31.80 37 THR B CA 1
ATOM 2605 C C . THR B 1 37 ? 45.977 2.773 25.461 1.00 29.85 37 THR B C 1
ATOM 2606 O O . THR B 1 37 ? 45.635 1.903 26.238 1.00 30.88 37 THR B O 1
ATOM 2610 N N . ASP B 1 38 ? 46.770 3.786 25.816 1.00 30.84 38 ASP B N 1
ATOM 2611 C CA . ASP B 1 38 ? 47.297 3.920 27.200 1.00 36.02 38 ASP B CA 1
ATOM 2612 C C . ASP B 1 38 ? 46.672 5.126 27.910 1.00 35.59 38 ASP B C 1
ATOM 2613 O O . ASP B 1 38 ? 47.175 5.466 28.988 1.00 34.44 38 ASP B O 1
ATOM 2618 N N . THR B 1 39 ? 45.591 5.705 27.371 1.00 31.06 39 THR B N 1
ATOM 2619 C CA . THR B 1 39 ? 44.904 6.897 27.933 1.00 27.94 39 THR B CA 1
ATOM 2620 C C . THR B 1 39 ? 43.519 6.525 28.461 1.00 25.26 39 THR B C 1
ATOM 2621 O O . THR B 1 39 ? 42.600 6.267 27.686 1.00 25.16 39 THR B O 1
ATOM 2625 N N . PRO B 1 40 ? 43.325 6.513 29.800 1.00 22.85 40 PRO B N 1
ATOM 2626 C CA . PRO B 1 40 ? 42.024 6.218 30.390 1.00 20.68 40 PRO B CA 1
ATOM 2627 C C . PRO B 1 40 ? 41.004 7.327 30.140 1.00 21.67 40 PRO B C 1
ATOM 2628 O O . PRO B 1 40 ? 41.370 8.492 29.976 1.00 21.27 40 PRO B O 1
ATOM 2632 N N . VAL B 1 41 ? 39.739 6.953 30.076 1.00 22.98 41 VAL B N 1
ATOM 2633 C CA . VAL B 1 41 ? 38.671 7.927 29.733 1.00 23.02 41 VAL B CA 1
ATOM 2634 C C . VAL B 1 41 ? 37.506 7.786 30.714 1.00 24.26 41 VAL B C 1
ATOM 2635 O O . VAL B 1 41 ? 37.320 6.699 31.337 1.00 19.41 41 VAL B O 1
ATOM 2639 N N . GLU B 1 42 ? 36.729 8.860 30.806 1.00 23.88 42 GLU B N 1
ATOM 2640 C CA . GLU B 1 42 ? 35.434 8.906 31.509 1.00 25.00 42 GLU B CA 1
ATOM 2641 C C . GLU B 1 42 ? 34.406 9.429 30.506 1.00 24.43 42 GLU B C 1
ATOM 2642 O O . GLU B 1 42 ? 34.689 10.467 29.857 1.00 25.53 42 GLU B O 1
ATOM 2648 N N . LEU B 1 43 ? 33.286 8.725 30.350 1.00 22.43 43 LEU B N 1
ATOM 2649 C CA . LEU B 1 43 ? 32.203 9.135 29.441 1.00 23.80 43 LEU B CA 1
ATOM 2650 C C . LEU B 1 43 ? 31.121 9.835 30.244 1.00 24.47 43 LEU B C 1
ATOM 2651 O O . LEU B 1 43 ? 30.619 9.244 31.236 1.00 24.85 43 LEU B O 1
ATOM 2656 N N . LYS B 1 44 ? 30.810 11.052 29.811 1.00 22.78 44 LYS B N 1
ATOM 2657 C CA . LYS B 1 44 ? 29.759 11.918 30.384 1.00 22.56 44 LYS B CA 1
ATOM 2658 C C . LYS B 1 44 ? 28.645 11.993 29.352 1.00 21.34 44 LYS B C 1
ATOM 2659 O O . LYS B 1 44 ? 28.844 12.582 28.299 1.00 24.32 44 LYS B O 1
ATOM 2665 N N . LEU B 1 45 ? 27.529 11.344 29.604 1.00 20.75 45 LEU B N 1
ATOM 2666 C CA . LEU B 1 45 ? 26.439 11.246 28.612 1.00 20.98 45 LEU B CA 1
ATOM 2667 C C . LEU B 1 45 ? 25.423 12.343 28.924 1.00 22.51 45 LEU B C 1
ATOM 2668 O O . LEU B 1 45 ? 25.018 12.459 30.112 1.00 24.74 45 LEU B O 1
ATOM 2673 N N . LEU B 1 46 ? 25.034 13.133 27.928 1.00 19.55 46 LEU B N 1
ATOM 2674 C CA . LEU B 1 46 ? 23.974 14.139 28.124 1.00 19.24 46 LEU B CA 1
ATOM 2675 C C . LEU B 1 46 ? 22.782 13.744 27.262 1.00 18.90 46 LEU B C 1
ATOM 2676 O O . LEU B 1 46 ? 22.949 13.456 26.072 1.00 16.40 46 LEU B O 1
ATOM 2681 N N . GLU B 1 47 ? 21.598 13.729 27.857 1.00 20.01 47 GLU B N 1
ATOM 2682 C CA . GLU B 1 47 ? 20.345 13.602 27.087 1.00 20.33 47 GLU B CA 1
ATOM 2683 C C . GLU B 1 47 ? 19.327 14.601 27.607 1.00 22.85 47 GLU B C 1
ATOM 2684 O O . GLU B 1 47 ? 19.625 15.319 28.574 1.00 24.21 47 GLU B O 1
ATOM 2690 N N . ILE B 1 48 ? 18.190 14.648 26.921 1.00 21.96 48 ILE B N 1
ATOM 2691 C CA . ILE B 1 48 ? 16.961 15.336 27.377 1.00 25.65 48 ILE B CA 1
ATOM 2692 C C . ILE B 1 48 ? 16.288 14.417 28.386 1.00 28.19 48 ILE B C 1
ATOM 2693 O O . ILE B 1 48 ? 16.446 13.189 28.314 1.00 25.21 48 ILE B O 1
ATOM 2698 N N . PRO B 1 49 ? 15.531 15.006 29.342 1.00 29.06 49 PRO B N 1
ATOM 2699 C CA . PRO B 1 49 ? 14.858 14.236 30.390 1.00 30.10 49 PRO B CA 1
ATOM 2700 C C . PRO B 1 49 ? 14.088 13.014 29.863 1.00 30.20 49 PRO B C 1
ATOM 2701 O O . PRO B 1 49 ? 14.217 11.971 30.429 1.00 30.24 49 PRO B O 1
ATOM 2705 N N . GLN B 1 50 ? 13.383 13.133 28.742 1.00 33.39 50 GLN B N 1
ATOM 2706 C CA . GLN B 1 50 ? 12.503 12.053 28.214 1.00 37.36 50 GLN B CA 1
ATOM 2707 C C . GLN B 1 50 ? 13.328 10.830 27.753 1.00 40.27 50 GLN B C 1
ATOM 2708 O O . GLN B 1 50 ? 12.730 9.731 27.609 1.00 36.19 50 GLN B O 1
ATOM 2714 N N . ALA B 1 51 ? 14.634 10.990 27.497 1.00 33.26 51 ALA B N 1
ATOM 2715 C CA . ALA B 1 51 ? 15.491 9.942 26.882 1.00 36.22 51 ALA B CA 1
ATOM 2716 C C . ALA B 1 51 ? 16.519 9.442 27.898 1.00 35.11 51 ALA B C 1
ATOM 2717 O O . ALA B 1 51 ? 17.428 8.731 27.488 1.00 41.34 51 ALA B O 1
ATOM 2719 N N . LEU B 1 52 ? 16.382 9.825 29.164 1.00 33.84 52 LEU B N 1
ATOM 2720 C CA . LEU B 1 52 ? 17.404 9.589 30.215 1.00 34.23 52 LEU B CA 1
ATOM 2721 C C . LEU B 1 52 ? 17.439 8.091 30.573 1.00 31.89 52 LEU B C 1
ATOM 2722 O O . LEU B 1 52 ? 18.546 7.582 30.865 1.00 31.93 52 LEU B O 1
ATOM 2727 N N . GLY B 1 53 ? 16.298 7.401 30.445 1.00 30.16 53 GLY B N 1
ATOM 2728 C CA . GLY B 1 53 ? 16.166 5.935 30.590 1.00 32.66 53 GLY B CA 1
ATOM 2729 C C . GLY B 1 53 ? 16.930 5.188 29.504 1.00 34.72 53 GLY B C 1
ATOM 2730 O O . GLY B 1 53 ? 17.674 4.235 29.838 1.00 34.15 53 GLY B O 1
ATOM 2731 N N . GLY B 1 54 ? 16.781 5.625 28.246 1.00 31.48 54 GLY B N 1
ATOM 2732 C CA . GLY B 1 54 ? 17.608 5.162 27.124 1.00 30.04 54 GLY B CA 1
ATOM 2733 C C . GLY B 1 54 ? 19.076 5.237 27.499 1.00 29.40 54 GLY B C 1
ATOM 2734 O O . GLY B 1 54 ? 19.800 4.237 27.352 1.00 31.30 54 GLY B O 1
ATOM 2735 N N . ALA B 1 55 ? 19.504 6.378 28.016 1.00 27.19 55 ALA B N 1
ATOM 2736 C CA . ALA B 1 55 ? 20.923 6.646 28.307 1.00 26.70 55 ALA B CA 1
ATOM 2737 C C . ALA B 1 55 ? 21.408 5.739 29.441 1.00 28.04 55 ALA B C 1
ATOM 2738 O O . ALA B 1 55 ? 22.600 5.373 29.425 1.00 26.42 55 ALA B O 1
ATOM 2740 N N . GLU B 1 56 ? 20.537 5.412 30.408 1.00 33.75 56 GLU B N 1
ATOM 2741 C CA . GLU B 1 56 ? 20.853 4.476 31.524 1.00 36.32 56 GLU B CA 1
ATOM 2742 C C . GLU B 1 56 ? 21.171 3.079 30.952 1.00 32.75 56 GLU B C 1
ATOM 2743 O O . GLU B 1 56 ? 22.184 2.492 31.348 1.00 28.89 56 GLU B O 1
ATOM 2749 N N . GLY B 1 57 ? 20.325 2.565 30.061 1.00 29.52 57 GLY B N 1
ATOM 2750 C CA . GLY B 1 57 ? 20.592 1.310 29.341 1.00 30.56 57 GLY B CA 1
ATOM 2751 C C . GLY B 1 57 ? 21.948 1.316 28.626 1.00 29.51 57 GLY B C 1
ATOM 2752 O O . GLY B 1 57 ? 22.656 0.278 28.689 1.00 23.82 57 GLY B O 1
ATOM 2753 N N . VAL B 1 58 ? 22.327 2.404 27.945 1.00 26.67 58 VAL B N 1
ATOM 2754 C CA . VAL B 1 58 ? 23.633 2.381 27.222 1.00 25.03 58 VAL B CA 1
ATOM 2755 C C . VAL B 1 58 ? 24.758 2.437 28.251 1.00 23.04 58 VAL B C 1
ATOM 2756 O O . VAL B 1 58 ? 25.752 1.789 27.979 1.00 22.56 58 VAL B O 1
ATOM 2760 N N . ALA B 1 59 ? 24.621 3.132 29.389 1.00 23.99 59 ALA B N 1
ATOM 2761 C CA . ALA B 1 59 ? 25.682 3.164 30.430 1.00 23.10 59 ALA B CA 1
ATOM 2762 C C . ALA B 1 59 ? 25.898 1.752 30.991 1.00 23.56 59 ALA B C 1
ATOM 2763 O O . ALA B 1 59 ? 27.071 1.386 31.281 1.00 21.16 59 ALA B O 1
ATOM 2765 N N . MET B 1 60 ? 24.805 1.007 31.155 1.00 24.24 60 MET B N 1
ATOM 2766 C CA . MET B 1 60 ? 24.795 -0.414 31.613 1.00 27.63 60 MET B CA 1
ATOM 2767 C C . MET B 1 60 ? 25.512 -1.318 30.592 1.00 24.33 60 MET B C 1
ATOM 2768 O O . MET B 1 60 ? 26.381 -2.117 31.007 1.00 24.02 60 MET B O 1
ATOM 2773 N N . GLU B 1 61 ? 25.203 -1.188 29.301 1.00 23.23 61 GLU B N 1
ATOM 2774 C CA . GLU B 1 61 ? 25.935 -1.949 28.242 1.00 23.83 61 GLU B CA 1
ATOM 2775 C C . GLU B 1 61 ? 27.436 -1.576 28.235 1.00 22.44 61 GLU B C 1
ATOM 2776 O O . GLU B 1 61 ? 28.255 -2.474 28.025 1.00 21.67 61 GLU B O 1
ATOM 2782 N N . LEU B 1 62 ? 27.790 -0.309 28.444 1.00 20.85 62 LEU B N 1
ATOM 2783 C CA . LEU B 1 62 ? 29.211 0.150 28.457 1.00 21.66 62 LEU B CA 1
ATOM 2784 C C . LEU B 1 62 ? 29.967 -0.515 29.617 1.00 22.21 62 LEU B C 1
ATOM 2785 O O . LEU B 1 62 ? 31.129 -0.974 29.445 1.00 20.24 62 LEU B O 1
ATOM 2790 N N . LEU B 1 63 ? 29.335 -0.559 30.781 1.00 24.52 63 LEU B N 1
ATOM 2791 C CA . LEU B 1 63 ? 29.906 -1.146 32.007 1.00 26.42 63 LEU B CA 1
ATOM 2792 C C . LEU B 1 63 ? 30.209 -2.624 31.743 1.00 22.63 63 LEU B C 1
ATOM 2793 O O . LEU B 1 63 ? 31.326 -3.070 32.037 1.00 18.39 63 LEU B O 1
ATOM 2798 N N . ASP B 1 64 ? 29.205 -3.309 31.201 1.00 21.07 64 ASP B N 1
ATOM 2799 C CA . ASP B 1 64 ? 29.184 -4.758 30.867 1.00 22.87 64 ASP B CA 1
ATOM 2800 C C . ASP B 1 64 ? 30.264 -5.130 29.840 1.00 21.74 64 ASP B C 1
ATOM 2801 O O . ASP B 1 64 ? 30.515 -6.329 29.697 1.00 18.30 64 ASP B O 1
ATOM 2806 N N . SER B 1 65 ? 30.813 -4.159 29.095 1.00 20.59 65 SER B N 1
ATOM 2807 C CA . SER B 1 65 ? 31.879 -4.379 28.083 1.00 18.69 65 SER B CA 1
ATOM 2808 C C . SER B 1 65 ? 33.255 -4.445 28.766 1.00 18.39 65 SER B C 1
ATOM 2809 O O . SER B 1 65 ? 34.198 -4.902 28.134 1.00 21.40 65 SER B O 1
ATOM 2812 N N . ALA B 1 66 ? 33.371 -4.043 30.023 1.00 16.95 66 ALA B N 1
ATOM 2813 C CA . ALA B 1 66 ? 34.619 -4.177 30.808 1.00 18.29 66 ALA B CA 1
ATOM 2814 C C . ALA B 1 66 ? 35.771 -3.596 30.010 1.00 18.06 66 ALA B C 1
ATOM 2815 O O . ALA B 1 66 ? 36.707 -4.315 29.791 1.00 18.16 66 ALA B O 1
ATOM 2817 N N . PHE B 1 67 ? 35.643 -2.365 29.507 1.00 19.04 67 PHE B N 1
ATOM 2818 C CA . PHE B 1 67 ? 36.747 -1.638 28.840 1.00 18.72 67 PHE B CA 1
ATOM 2819 C C . PHE B 1 67 ? 37.796 -1.306 29.883 1.00 19.16 67 PHE B C 1
ATOM 2820 O O . PHE B 1 67 ? 37.514 -0.542 30.796 1.00 19.90 67 PHE B O 1
ATOM 2828 N N . PRO B 1 68 ? 39.056 -1.768 29.754 1.00 19.40 68 PRO B N 1
ATOM 2829 C CA . PRO B 1 68 ? 40.074 -1.405 30.731 1.00 19.30 68 PRO B CA 1
ATOM 2830 C C . PRO B 1 68 ? 40.293 0.105 30.879 1.00 19.01 68 PRO B C 1
ATOM 2831 O O . PRO B 1 68 ? 40.619 0.524 31.933 1.00 17.58 68 PRO B O 1
ATOM 2835 N N . LEU B 1 69 ? 40.139 0.877 29.802 1.00 20.80 69 LEU B N 1
ATOM 2836 C CA . LEU B 1 69 ? 40.406 2.344 29.814 1.00 21.12 69 LEU B CA 1
ATOM 2837 C C . LEU B 1 69 ? 39.219 3.137 30.373 1.00 19.35 69 LEU B C 1
ATOM 2838 O O . LEU B 1 69 ? 39.436 4.313 30.712 1.00 19.90 69 LEU B O 1
ATOM 2843 N N . LEU B 1 70 ? 38.031 2.547 30.455 1.00 19.46 70 LEU B N 1
ATOM 2844 C CA . LEU B 1 70 ? 36.797 3.282 30.858 1.00 20.16 70 LEU B CA 1
ATOM 2845 C C . LEU B 1 70 ? 36.687 3.279 32.389 1.00 22.10 70 LEU B C 1
ATOM 2846 O O . LEU B 1 70 ? 36.287 2.246 32.975 1.00 21.34 70 LEU B O 1
ATOM 2851 N N . ARG B 1 71 ? 37.091 4.387 33.007 1.00 23.65 71 ARG B N 1
ATOM 2852 C CA . ARG B 1 71 ? 37.239 4.530 34.484 1.00 27.42 71 ARG B CA 1
ATOM 2853 C C . ARG B 1 71 ? 35.942 5.021 35.114 1.00 26.19 71 ARG B C 1
ATOM 2854 O O . ARG B 1 71 ? 35.789 4.798 36.296 1.00 27.23 71 ARG B O 1
ATOM 2862 N N . ASN B 1 72 ? 35.040 5.662 34.377 1.00 27.61 72 ASN B N 1
ATOM 2863 C CA . ASN B 1 72 ? 33.781 6.169 34.993 1.00 27.66 72 ASN B CA 1
ATOM 2864 C C . ASN B 1 72 ? 32.769 6.512 33.899 1.00 26.20 72 ASN B C 1
ATOM 2865 O O . ASN B 1 72 ? 33.212 6.914 32.811 1.00 25.36 72 ASN B O 1
ATOM 2870 N N . ILE B 1 73 ? 31.474 6.403 34.194 1.00 26.79 73 ILE B N 1
ATOM 2871 C CA . ILE B 1 73 ? 30.351 6.708 33.258 1.00 28.26 73 ILE B CA 1
ATOM 2872 C C . ILE B 1 73 ? 29.286 7.497 34.022 1.00 30.26 73 ILE B C 1
ATOM 2873 O O . ILE B 1 73 ? 28.770 6.939 34.965 1.00 29.09 73 ILE B O 1
ATOM 2878 N N . THR B 1 74 ? 28.971 8.726 33.599 1.00 32.40 74 THR B N 1
ATOM 2879 C CA . THR B 1 74 ? 27.949 9.621 34.217 1.00 32.44 74 THR B CA 1
ATOM 2880 C C . THR B 1 74 ? 26.851 9.904 33.182 1.00 29.13 74 THR B C 1
ATOM 2881 O O . THR B 1 74 ? 27.174 10.052 32.011 1.00 25.81 74 THR B O 1
ATOM 2885 N N . ILE B 1 75 ? 25.591 9.927 33.606 1.00 29.16 75 ILE B N 1
ATOM 2886 C CA . ILE B 1 75 ? 24.387 10.157 32.752 1.00 30.01 75 ILE B CA 1
ATOM 2887 C C . ILE B 1 75 ? 23.658 11.341 33.373 1.00 29.31 75 ILE B C 1
ATOM 2888 O O . ILE B 1 75 ? 23.500 11.329 34.597 1.00 23.92 75 ILE B O 1
ATOM 2893 N N . THR B 1 76 ? 23.259 12.327 32.571 1.00 27.20 76 THR B N 1
ATOM 2894 C CA . THR B 1 76 ? 22.619 13.551 33.095 1.00 27.82 76 THR B CA 1
ATOM 2895 C C . THR B 1 76 ? 21.755 14.195 32.020 1.00 28.32 76 THR B C 1
ATOM 2896 O O . THR B 1 76 ? 22.066 13.966 30.834 1.00 26.94 76 THR B O 1
ATOM 2900 N N . ALA B 1 77 ? 20.751 14.983 32.445 1.00 26.66 77 ALA B N 1
ATOM 2901 C CA . ALA B 1 77 ? 20.047 15.988 31.615 1.00 25.29 77 ALA B CA 1
ATOM 2902 C C . ALA B 1 77 ? 20.541 17.402 31.946 1.00 25.63 77 ALA B C 1
ATOM 2903 O O . ALA B 1 77 ? 19.997 18.339 31.352 1.00 24.65 77 ALA B O 1
ATOM 2905 N N . ASP B 1 78 ? 21.566 17.565 32.789 1.00 25.23 78 ASP B N 1
ATOM 2906 C CA . ASP B 1 78 ? 22.100 18.903 33.171 1.00 26.14 78 ASP B CA 1
ATOM 2907 C C . ASP B 1 78 ? 23.399 19.200 32.411 1.00 26.65 78 ASP B C 1
ATOM 2908 O O . ASP B 1 78 ? 24.421 18.557 32.688 1.00 23.66 78 ASP B O 1
ATOM 2913 N N . ALA B 1 79 ? 23.386 20.200 31.532 1.00 25.38 79 A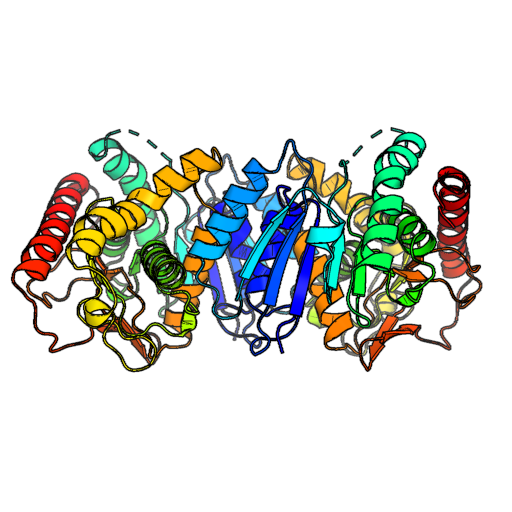LA B N 1
ATOM 2914 C CA . ALA B 1 79 ? 24.506 20.469 30.605 1.00 24.55 79 ALA B CA 1
ATOM 2915 C C . ALA B 1 79 ? 25.745 20.871 31.413 1.00 23.63 79 ALA B C 1
ATOM 2916 O O . ALA B 1 79 ? 26.862 20.584 30.952 1.00 21.53 79 ALA B O 1
ATOM 2918 N N . ASN B 1 80 ? 25.555 21.466 32.595 1.00 24.35 80 ASN B N 1
ATOM 2919 C CA . ASN B 1 80 ? 26.669 21.933 33.459 1.00 24.89 80 ASN B CA 1
ATOM 2920 C C . ASN B 1 80 ? 27.401 20.706 34.008 1.00 25.13 80 ASN B C 1
ATOM 2921 O O . ASN B 1 80 ? 28.642 20.668 33.974 1.00 25.39 80 ASN B O 1
ATOM 2926 N N . GLU B 1 81 ? 26.630 19.734 34.473 1.00 27.38 81 GLU B N 1
ATOM 2927 C CA . GLU B 1 81 ? 27.115 18.416 34.968 1.00 29.47 81 GLU B CA 1
ATOM 2928 C C . GLU B 1 81 ? 27.820 17.687 33.810 1.00 25.51 81 GLU B C 1
ATOM 2929 O O . GLU B 1 81 ? 28.960 17.223 34.006 1.00 25.66 81 GLU B O 1
ATOM 2935 N N . ALA B 1 82 ? 27.188 17.598 32.636 1.00 22.59 82 ALA B N 1
ATOM 2936 C CA . ALA B 1 82 ? 27.705 16.809 31.480 1.00 22.11 82 ALA B CA 1
ATOM 2937 C C . ALA B 1 82 ? 29.042 17.382 30.993 1.00 21.32 82 ALA B C 1
ATOM 2938 O O . ALA B 1 82 ? 29.929 16.552 30.664 1.00 21.20 82 ALA B O 1
ATOM 2940 N N . PHE B 1 83 ? 29.225 18.715 31.017 1.00 20.14 83 PHE B N 1
ATOM 2941 C CA . PHE B 1 83 ? 30.436 19.380 30.444 1.00 21.32 83 PHE B CA 1
ATOM 2942 C C . PHE B 1 83 ? 31.503 19.661 31.502 1.00 20.60 83 PHE B C 1
ATOM 2943 O O . PHE B 1 83 ? 32.584 20.180 31.140 1.00 20.74 83 PHE B O 1
ATOM 2951 N N . ASP B 1 84 ? 31.234 19.319 32.765 1.00 22.05 84 ASP B N 1
ATOM 2952 C CA . ASP B 1 84 ? 32.120 19.615 33.916 1.00 24.87 84 ASP B CA 1
ATOM 2953 C C . ASP B 1 84 ? 33.471 18.911 33.713 1.00 23.88 84 ASP B C 1
ATOM 2954 O O . ASP B 1 84 ? 33.475 17.643 33.707 1.00 24.28 84 ASP B O 1
ATOM 2959 N N . GLY B 1 85 ? 34.545 19.697 33.584 1.00 21.03 85 GLY B N 1
ATOM 2960 C CA . GLY B 1 85 ? 35.930 19.221 33.382 1.00 23.30 85 GLY B CA 1
ATOM 2961 C C . GLY B 1 85 ? 36.168 18.605 32.005 1.00 23.12 85 GLY B C 1
ATOM 2962 O O . GLY B 1 85 ? 37.268 18.052 31.809 1.00 25.19 85 GLY B O 1
ATOM 2963 N N . ALA B 1 86 ? 35.214 18.681 31.070 1.00 22.72 86 ALA B N 1
ATOM 2964 C CA . ALA B 1 86 ? 35.295 17.983 29.757 1.00 23.19 86 ALA B CA 1
ATOM 2965 C C . ALA B 1 86 ? 36.585 18.405 29.024 1.00 23.95 86 ALA B C 1
ATOM 2966 O O . ALA B 1 86 ? 36.891 19.615 29.019 1.00 23.07 86 ALA B O 1
ATOM 2968 N N . ASN B 1 87 ? 37.340 17.432 28.492 1.00 22.61 87 ASN B N 1
ATOM 2969 C CA . ASN B 1 87 ? 38.527 17.661 27.617 1.00 23.66 87 ASN B CA 1
ATOM 2970 C C . ASN B 1 87 ? 38.117 17.540 26.143 1.00 19.84 87 ASN B C 1
ATOM 2971 O O . ASN B 1 87 ? 38.750 18.177 25.327 1.00 20.96 87 ASN B O 1
ATOM 2976 N N . ALA B 1 88 ? 37.079 16.768 25.825 1.00 19.63 88 ALA B N 1
ATOM 2977 C CA . ALA B 1 88 ? 36.502 16.650 24.471 1.00 19.52 88 ALA B CA 1
ATOM 2978 C C . ALA B 1 88 ? 34.989 16.464 24.564 1.00 18.37 88 ALA B C 1
ATOM 2979 O O . ALA B 1 88 ? 34.498 15.909 25.557 1.00 19.38 88 ALA B O 1
ATOM 2981 N N . ALA B 1 89 ? 34.288 16.924 23.541 1.00 18.19 89 ALA B N 1
ATOM 2982 C CA . ALA B 1 89 ? 32.809 16.880 23.434 1.00 18.59 89 ALA B CA 1
ATOM 2983 C C . ALA B 1 89 ? 32.434 16.495 22.004 1.00 18.19 89 ALA B C 1
ATOM 2984 O O . ALA B 1 89 ? 33.042 17.028 21.037 1.00 21.06 89 ALA B O 1
ATOM 2986 N N . PHE B 1 90 ? 31.501 15.568 21.868 1.00 17.04 90 PHE B N 1
ATOM 2987 C CA . PHE B 1 90 ? 30.871 15.170 20.604 1.00 16.60 90 PHE B CA 1
ATOM 2988 C C . PHE B 1 90 ? 29.434 15.687 20.723 1.00 18.28 90 PHE B C 1
ATOM 2989 O O . PHE B 1 90 ? 28.681 15.103 21.521 1.00 18.03 90 PHE B O 1
ATOM 2997 N N . LEU B 1 91 ? 29.079 16.784 20.058 1.00 18.05 91 LEU B N 1
ATOM 2998 C CA . LEU B 1 91 ? 27.701 17.336 20.184 1.00 18.23 91 LEU B CA 1
ATOM 2999 C C . LEU B 1 91 ? 26.883 16.647 19.122 1.00 15.68 91 LEU B C 1
ATOM 3000 O O . LEU B 1 91 ? 26.934 17.081 17.973 1.00 16.20 91 LEU B O 1
ATOM 3005 N N . VAL B 1 92 ? 26.287 15.524 19.478 1.00 16.08 92 VAL B N 1
ATOM 3006 C CA . VAL B 1 92 ? 25.549 14.646 18.537 1.00 16.13 92 VAL B CA 1
ATOM 3007 C C . VAL B 1 92 ? 24.044 14.897 18.678 1.00 18.81 92 VAL B C 1
ATOM 3008 O O . VAL B 1 92 ? 23.282 14.590 17.721 1.00 21.01 92 VAL B O 1
ATOM 3012 N N . GLY B 1 93 ? 23.626 15.342 19.857 1.00 18.89 93 GLY B N 1
ATOM 3013 C CA . GLY B 1 93 ? 22.219 15.602 20.160 1.00 22.30 93 GLY B CA 1
ATOM 3014 C C . GLY B 1 93 ? 21.644 16.681 19.265 1.00 22.06 93 GLY B C 1
ATOM 3015 O O . GLY B 1 93 ? 22.168 17.788 19.252 1.00 21.90 93 GLY B O 1
ATOM 3016 N N . ALA B 1 94 ? 20.555 16.359 18.598 1.00 23.44 94 ALA B N 1
ATOM 3017 C CA . ALA B 1 94 ? 19.757 17.267 17.741 1.00 27.41 94 ALA B CA 1
ATOM 3018 C C . ALA B 1 94 ? 18.584 16.444 17.206 1.00 29.55 94 ALA B C 1
ATOM 3019 O O . ALA B 1 94 ? 18.651 15.197 17.372 1.00 28.66 94 ALA B O 1
ATOM 3021 N N . LYS B 1 95 ? 17.567 17.066 16.613 1.00 32.01 95 LYS B N 1
ATOM 3022 C CA . LYS B 1 95 ? 16.497 16.305 15.900 1.00 38.32 95 LYS B CA 1
ATOM 3023 C C . LYS B 1 95 ? 16.866 16.161 14.419 1.00 40.66 95 LYS B C 1
ATOM 3024 O O . LYS B 1 95 ? 17.061 17.177 13.748 1.00 36.30 95 LYS B O 1
ATOM 3030 N N . PRO B 1 96 ? 17.025 14.923 13.862 1.00 46.91 96 PRO B N 1
ATOM 3031 C CA . PRO B 1 96 ? 17.152 14.728 12.402 1.00 45.89 96 PRO B CA 1
ATOM 3032 C C . PRO B 1 96 ? 15.934 15.163 11.557 1.00 42.33 96 PRO B C 1
ATOM 3033 O O . PRO B 1 96 ? 14.906 15.473 12.150 1.00 38.30 96 PRO B O 1
ATOM 3037 N N . GLU B 1 102 ? 11.151 22.054 6.226 1.00 57.73 102 GLU B N 1
ATOM 3038 C CA . GLU B 1 102 ? 11.917 23.179 5.620 1.00 62.03 102 GLU B CA 1
ATOM 3039 C C . GLU B 1 102 ? 13.224 23.420 6.394 1.00 62.32 102 GLU B C 1
ATOM 3040 O O . GLU B 1 102 ? 13.268 23.141 7.614 1.00 62.46 102 GLU B O 1
ATOM 3046 N N . ARG B 1 103 ? 14.237 23.948 5.695 1.00 58.11 103 ARG B N 1
ATOM 3047 C CA . ARG B 1 103 ? 15.635 24.173 6.172 1.00 52.07 103 ARG B CA 1
ATOM 3048 C C . ARG B 1 103 ? 15.665 25.246 7.279 1.00 51.00 103 ARG B C 1
ATOM 3049 O O . ARG B 1 103 ? 16.318 24.993 8.295 1.00 50.60 103 ARG B O 1
ATOM 3057 N N . ALA B 1 104 ? 14.994 26.393 7.090 1.00 50.61 104 ALA B N 1
ATOM 3058 C CA . ALA B 1 104 ? 14.875 27.509 8.072 1.00 51.68 104 ALA B CA 1
ATOM 3059 C C . ALA B 1 104 ? 14.342 26.994 9.420 1.00 53.08 104 ALA B C 1
ATOM 3060 O O . ALA B 1 104 ? 14.800 27.501 10.490 1.00 42.24 104 ALA B O 1
ATOM 3062 N N . ASP B 1 105 ? 13.392 26.047 9.367 1.00 54.15 105 ASP B N 1
ATOM 3063 C CA . ASP B 1 105 ? 12.819 25.371 10.561 1.00 53.70 105 ASP B CA 1
ATOM 3064 C C . ASP B 1 105 ? 13.951 24.608 11.261 1.00 42.00 105 ASP B C 1
ATOM 3065 O O . ASP B 1 105 ? 14.077 24.767 12.476 1.00 47.42 105 ASP B O 1
ATOM 3070 N N . LEU B 1 106 ? 14.766 23.857 10.517 1.00 32.89 106 LEU B N 1
ATOM 3071 C CA . LEU B 1 106 ? 15.865 23.041 11.094 1.00 32.48 106 LEU B CA 1
ATOM 3072 C C . LEU B 1 106 ? 16.987 23.941 11.649 1.00 28.73 106 LEU B C 1
ATOM 3073 O O . LEU B 1 106 ? 17.525 23.628 12.733 1.00 23.89 106 LEU B O 1
ATOM 3078 N N . LEU B 1 107 ? 17.312 25.042 10.976 1.00 24.60 107 LEU B N 1
ATOM 3079 C CA . LEU B 1 107 ? 18.388 25.948 11.465 1.00 26.06 107 LEU B CA 1
ATOM 3080 C C . LEU B 1 107 ? 18.026 26.459 12.864 1.00 23.80 107 LEU B C 1
ATOM 3081 O O . LEU B 1 107 ? 18.916 26.513 13.725 1.00 18.38 107 LEU B O 1
ATOM 3086 N N . ALA B 1 108 ? 16.759 26.841 13.062 1.00 22.25 108 ALA B N 1
ATOM 3087 C CA . ALA B 1 108 ? 16.249 27.470 14.304 1.00 23.54 108 ALA B CA 1
ATOM 3088 C C . ALA B 1 108 ? 15.911 26.365 15.311 1.00 23.57 108 ALA B C 1
ATOM 3089 O O . ALA B 1 108 ? 16.272 26.511 16.493 1.00 24.65 108 ALA B O 1
ATOM 3091 N N . ASN B 1 109 ? 15.254 25.294 14.864 1.00 22.87 109 ASN B N 1
ATOM 3092 C CA . ASN B 1 109 ? 14.801 24.210 15.770 1.00 23.96 109 ASN B CA 1
ATOM 3093 C C . ASN B 1 109 ? 16.027 23.549 16.436 1.00 21.93 109 ASN B C 1
ATOM 3094 O O . ASN B 1 109 ? 15.953 23.247 17.630 1.00 20.12 109 ASN B O 1
ATOM 3099 N N . ASN B 1 110 ? 17.155 23.414 15.750 1.00 20.15 110 ASN B N 1
ATOM 3100 C CA . ASN B 1 110 ? 18.366 22.780 16.346 1.00 21.17 110 ASN B CA 1
ATOM 3101 C C . ASN B 1 110 ? 19.309 23.866 16.832 1.00 20.73 110 ASN B C 1
ATOM 3102 O O . ASN B 1 110 ? 20.018 23.645 17.840 1.00 21.73 110 ASN B O 1
ATOM 3107 N N . GLY B 1 111 ? 19.281 25.014 16.172 1.00 21.00 111 GLY B N 1
ATOM 3108 C CA . GLY B 1 111 ? 20.045 26.208 16.573 1.00 20.84 111 GLY B CA 1
ATOM 3109 C C . GLY B 1 111 ? 19.868 26.541 18.027 1.00 20.27 111 GLY B C 1
ATOM 3110 O O . GLY B 1 111 ? 20.877 26.825 18.691 1.00 21.08 111 GLY B O 1
ATOM 3111 N N . LYS B 1 112 ? 18.627 26.563 18.515 1.00 18.75 112 LYS B N 1
ATOM 3112 C CA . LYS B 1 112 ? 18.359 26.912 19.932 1.00 19.04 112 LYS B CA 1
ATOM 3113 C C . LYS B 1 112 ? 18.980 25.912 20.941 1.00 18.36 112 LYS B C 1
ATOM 3114 O O . LYS B 1 112 ? 18.952 26.223 22.098 1.00 20.06 112 LYS B O 1
ATOM 3120 N N . ILE B 1 113 ? 19.379 24.699 20.561 1.00 18.46 113 ILE B N 1
ATOM 3121 C CA . ILE B 1 113 ? 20.088 23.722 21.452 1.00 20.35 113 ILE B CA 1
ATOM 3122 C C . ILE B 1 113 ? 21.512 24.233 21.697 1.00 20.67 113 ILE B C 1
ATOM 3123 O O . ILE B 1 113 ? 21.993 24.109 22.838 1.00 22.29 113 ILE B O 1
ATOM 3128 N N . PHE B 1 114 ? 22.177 24.758 20.657 1.00 20.96 114 PHE B N 1
ATOM 3129 C CA . PHE B 1 114 ? 23.665 24.817 20.597 1.00 19.56 114 PHE B CA 1
ATOM 3130 C C . PHE B 1 114 ? 24.160 26.068 21.320 1.00 20.90 114 PHE B C 1
ATOM 3131 O O . PHE B 1 114 ? 25.310 26.081 21.804 1.00 21.02 114 PHE B O 1
ATOM 3139 N N . GLY B 1 115 ? 23.293 27.076 21.455 1.00 20.84 115 GLY B N 1
ATOM 3140 C CA . GLY B 1 115 ? 23.618 28.275 22.244 1.00 20.39 115 GLY B CA 1
ATOM 3141 C C . GLY B 1 115 ? 23.840 27.909 23.709 1.00 19.82 115 GLY B C 1
ATOM 3142 O O . GLY B 1 115 ? 24.941 28.105 24.231 1.00 20.45 115 GLY B O 1
ATOM 3143 N N . PRO B 1 116 ? 22.800 27.404 24.410 1.00 17.03 116 PRO B N 1
ATOM 3144 C CA . PRO B 1 116 ? 22.975 26.876 25.759 1.00 17.07 116 PRO B CA 1
ATOM 3145 C C . PRO B 1 116 ? 24.135 25.866 25.903 1.00 18.88 116 PRO B C 1
ATOM 3146 O O . PRO B 1 116 ? 24.846 25.953 26.883 1.00 18.96 116 PRO B O 1
ATOM 3150 N N . GLN B 1 117 ? 24.361 24.966 24.933 1.00 18.86 117 GLN B N 1
ATOM 3151 C CA . GLN B 1 117 ? 25.426 23.946 25.065 1.00 17.81 117 GLN B CA 1
ATOM 3152 C C . GLN B 1 117 ? 26.774 24.653 24.984 1.00 17.55 117 GLN B C 1
ATOM 3153 O O . GLN B 1 117 ? 27.667 24.306 25.727 1.00 16.51 117 GLN B O 1
ATOM 3159 N N . GLY B 1 118 ? 26.900 25.638 24.110 1.00 18.21 118 GLY B N 1
ATOM 3160 C CA . GLY B 1 118 ? 28.122 26.452 24.023 1.00 19.11 118 GLY B CA 1
ATOM 3161 C C . GLY B 1 118 ? 28.407 27.220 25.301 1.00 19.28 118 GLY B C 1
ATOM 3162 O O . GLY B 1 118 ? 29.582 27.215 25.765 1.00 17.48 118 GLY B O 1
ATOM 3163 N N . LYS B 1 119 ? 27.375 27.834 25.890 1.00 20.84 119 LYS B N 1
ATOM 3164 C CA . LYS B 1 119 ? 27.460 28.487 27.235 1.00 20.61 119 LYS B CA 1
ATOM 3165 C C . LYS B 1 119 ? 27.938 27.494 28.322 1.00 19.02 119 LYS B C 1
ATOM 3166 O O . LYS B 1 119 ? 28.804 27.862 29.166 1.00 17.37 119 LYS B O 1
ATOM 3172 N N . ALA B 1 120 ? 27.359 26.296 28.350 1.00 18.28 120 ALA B N 1
ATOM 3173 C CA . ALA B 1 120 ? 27.685 25.250 29.347 1.00 18.85 120 ALA B CA 1
ATOM 3174 C C . ALA B 1 120 ? 29.146 24.820 29.163 1.00 19.08 120 ALA B C 1
ATOM 3175 O O . ALA B 1 120 ? 29.827 24.646 30.172 1.00 19.21 120 ALA B O 1
ATOM 3177 N N . ILE B 1 121 ? 29.610 24.693 27.914 1.00 19.57 121 ILE B N 1
ATOM 3178 C CA . ILE B 1 121 ? 31.032 24.393 27.589 1.00 20.50 121 ILE B CA 1
ATOM 3179 C C . ILE B 1 121 ? 31.875 25.538 28.146 1.00 20.79 121 ILE B C 1
ATOM 3180 O O . ILE B 1 121 ? 32.823 25.293 28.866 1.00 21.45 121 ILE B O 1
ATOM 3185 N N . ASN B 1 122 ? 31.513 26.761 27.800 1.00 22.33 122 ASN B N 1
ATOM 3186 C CA . ASN B 1 122 ? 32.246 27.971 28.222 1.00 21.78 122 ASN B CA 1
ATOM 3187 C C . ASN B 1 122 ? 32.420 27.961 29.744 1.00 21.68 122 ASN B C 1
ATOM 3188 O O . ASN B 1 122 ? 33.526 28.238 30.226 1.00 20.23 122 ASN B O 1
ATOM 3193 N N . ASP B 1 123 ? 31.348 27.671 30.469 1.00 21.55 123 ASP B N 1
ATOM 3194 C CA . ASP B 1 123 ? 31.297 27.906 31.931 1.00 24.17 123 ASP B CA 1
ATOM 3195 C C . ASP B 1 123 ? 31.885 26.697 32.687 1.00 22.88 123 ASP B C 1
ATOM 3196 O O . ASP B 1 123 ? 32.100 26.862 33.877 1.00 21.94 123 ASP B O 1
ATOM 3201 N N . ASN B 1 124 ? 32.079 25.529 32.067 1.00 21.05 124 ASN B N 1
ATOM 3202 C CA . ASN B 1 124 ? 32.297 24.273 32.849 1.00 21.93 124 ASN B CA 1
ATOM 3203 C C . ASN B 1 124 ? 33.471 23.431 32.341 1.00 22.42 124 ASN B C 1
ATOM 3204 O O . ASN B 1 124 ? 33.944 22.630 33.152 1.00 22.34 124 ASN B O 1
ATOM 3209 N N . ALA B 1 125 ? 33.851 23.518 31.053 1.00 21.01 125 ALA B N 1
ATOM 3210 C CA . ALA B 1 125 ? 34.773 22.568 30.392 1.00 20.84 125 ALA B CA 1
ATOM 3211 C C . ALA B 1 125 ? 36.200 22.895 30.840 1.00 20.41 125 ALA B C 1
ATOM 3212 O O . ALA B 1 125 ? 36.364 23.964 31.420 1.00 18.53 125 ALA B O 1
ATOM 3214 N N . ALA B 1 126 ? 37.169 21.983 30.659 1.00 20.62 126 ALA B N 1
ATOM 3215 C CA . ALA B 1 126 ? 38.602 22.243 30.930 1.00 22.58 126 ALA B CA 1
ATOM 3216 C C . ALA B 1 126 ? 39.133 23.303 29.957 1.00 26.75 126 ALA B C 1
ATOM 3217 O O . ALA B 1 126 ? 38.494 23.551 28.926 1.00 26.06 126 ALA B O 1
ATOM 3219 N N . ASP B 1 127 ? 40.319 23.844 30.251 1.00 31.40 127 ASP B N 1
ATOM 3220 C CA . ASP B 1 127 ? 41.062 24.779 29.369 1.00 30.73 127 ASP B CA 1
ATOM 3221 C C . ASP B 1 127 ? 41.332 24.144 28.006 1.00 28.62 127 ASP B C 1
ATOM 3222 O O . ASP B 1 127 ? 41.374 24.901 27.037 1.00 28.63 127 ASP B O 1
ATOM 3227 N N . ASP B 1 128 ? 41.528 22.825 27.920 1.00 25.64 128 ASP B N 1
ATOM 3228 C CA . ASP B 1 128 ? 42.054 22.183 26.688 1.00 26.30 128 ASP B CA 1
ATOM 3229 C C . ASP B 1 128 ? 40.900 21.656 25.816 1.00 24.89 128 ASP B C 1
ATOM 3230 O O . ASP B 1 128 ? 41.199 21.044 24.760 1.00 24.53 128 ASP B O 1
ATOM 3235 N N . ILE B 1 129 ? 39.646 21.954 26.173 1.00 21.66 129 ILE B N 1
ATOM 3236 C CA . ILE B 1 129 ? 38.426 21.467 25.458 1.00 22.33 129 ILE B CA 1
ATOM 3237 C C . ILE B 1 129 ? 38.608 21.505 23.930 1.00 23.47 129 ILE B C 1
ATOM 3238 O O . ILE B 1 129 ? 39.030 22.562 23.370 1.00 22.41 129 ILE B O 1
ATOM 3243 N N . ARG B 1 130 ? 38.255 20.396 23.263 1.00 21.63 130 ARG B N 1
ATOM 3244 C CA . ARG B 1 130 ? 37.942 20.371 21.819 1.00 23.02 130 ARG B CA 1
ATOM 3245 C C . ARG B 1 130 ? 36.512 19.863 21.593 1.00 20.72 130 ARG B C 1
ATOM 3246 O O . ARG B 1 130 ? 36.151 18.804 22.150 1.00 17.79 130 ARG B O 1
ATOM 3254 N N . VAL B 1 131 ? 35.767 20.547 20.723 1.00 19.93 131 VAL B N 1
ATOM 3255 C CA . VAL B 1 131 ? 34.319 20.270 20.473 1.00 19.67 131 VAL B CA 1
ATOM 3256 C C . VAL B 1 131 ? 34.110 19.953 18.983 1.00 19.26 131 VAL B C 1
ATOM 3257 O O . VAL B 1 131 ? 34.386 20.808 18.138 1.00 19.49 131 VAL B O 1
ATOM 3261 N N . LEU B 1 132 ? 33.604 18.756 18.687 1.00 18.47 132 LEU B N 1
ATOM 3262 C C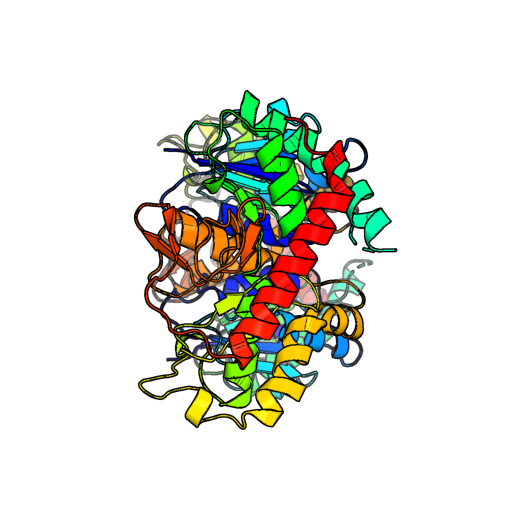A . LEU B 1 132 ? 33.115 18.357 17.364 1.00 16.18 132 LEU B CA 1
ATOM 3263 C C . LEU B 1 132 ? 31.589 18.351 17.365 1.00 16.06 132 LEU B C 1
ATOM 3264 O O . LEU B 1 132 ? 31.005 17.538 18.068 1.00 17.74 132 LEU B O 1
ATOM 3269 N N . VAL B 1 133 ? 31.006 19.168 16.497 1.00 16.25 133 VAL B N 1
ATOM 3270 C CA . VAL B 1 133 ? 29.548 19.240 16.207 1.00 16.54 133 VAL B CA 1
ATOM 3271 C C . VAL B 1 133 ? 29.206 18.333 15.030 1.00 17.79 133 VAL B C 1
ATOM 3272 O O . VAL B 1 133 ? 29.676 18.595 13.865 1.00 17.25 133 VAL B O 1
ATOM 3276 N N . VAL B 1 134 ? 28.416 17.314 15.342 1.00 17.78 134 VAL B N 1
ATOM 3277 C CA . VAL B 1 134 ? 27.847 16.314 14.411 1.00 18.65 134 VAL B CA 1
ATOM 3278 C C . VAL B 1 134 ? 26.408 16.736 14.113 1.00 19.02 134 VAL B C 1
ATOM 3279 O O . VAL B 1 134 ? 26.041 16.709 12.943 1.00 20.04 134 VAL B O 1
ATOM 3283 N N . GLY B 1 135 ? 25.632 17.115 15.127 1.00 18.81 135 GLY B N 1
ATOM 3284 C CA . GLY B 1 135 ? 24.213 17.504 14.947 1.00 21.38 135 GLY B CA 1
ATOM 3285 C C . GLY B 1 135 ? 24.020 18.557 13.856 1.00 21.07 135 GLY B C 1
ATOM 3286 O O . GLY B 1 135 ? 24.717 19.606 13.898 1.00 18.97 135 GLY B O 1
ATOM 3287 N N . ASN B 1 136 ? 23.049 18.312 12.969 1.00 21.11 136 ASN B N 1
ATOM 3288 C CA . ASN B 1 136 ? 22.716 19.152 11.786 1.00 22.93 136 ASN B CA 1
ATOM 3289 C C . ASN B 1 136 ? 21.847 20.349 12.144 1.00 22.45 136 ASN B C 1
ATOM 3290 O O . ASN B 1 136 ? 21.060 20.273 13.083 1.00 21.26 136 ASN B O 1
ATOM 3295 N N . PRO B 1 137 ? 21.989 21.489 11.424 1.00 22.92 137 PRO B N 1
ATOM 3296 C CA . PRO B 1 137 ? 23.048 21.714 10.423 1.00 23.01 137 PRO B CA 1
ATOM 3297 C C . PRO B 1 137 ? 24.446 21.998 10.998 1.00 20.43 137 PRO B C 1
ATOM 3298 O O . PRO B 1 137 ? 24.598 23.018 11.602 1.00 22.34 137 PRO B O 1
ATOM 3302 N N . ALA B 1 138 ? 25.422 21.122 10.771 1.00 19.51 138 ALA B N 1
ATOM 3303 C CA . ALA B 1 138 ? 26.647 21.022 11.606 1.00 19.00 138 ALA B CA 1
ATOM 3304 C C . ALA B 1 138 ? 27.412 22.351 11.621 1.00 18.41 138 ALA B C 1
ATOM 3305 O O . ALA B 1 138 ? 27.753 22.807 12.727 1.00 18.18 138 ALA B O 1
ATOM 3307 N N . ASN B 1 139 ? 27.688 22.941 10.451 1.00 18.19 139 ASN B N 1
ATOM 3308 C CA . ASN B 1 139 ? 28.604 24.110 10.345 1.00 18.09 139 ASN B CA 1
ATOM 3309 C C . ASN B 1 139 ? 27.987 25.309 11.066 1.00 18.27 139 ASN B C 1
ATOM 3310 O O . ASN B 1 139 ? 28.729 26.051 11.690 1.00 14.52 139 ASN B O 1
ATOM 3315 N N . THR B 1 140 ? 26.663 25.475 10.982 1.00 17.62 140 THR B N 1
ATOM 3316 C CA . THR B 1 140 ? 25.974 26.619 11.623 1.00 17.50 140 THR B CA 1
ATOM 3317 C C . THR B 1 140 ? 25.761 26.329 13.112 1.00 15.85 140 THR B C 1
ATOM 3318 O O . THR B 1 140 ? 25.799 27.280 13.894 1.00 15.41 140 THR B O 1
ATOM 3322 N N . ASN B 1 141 ? 25.532 25.073 13.504 1.00 15.67 141 ASN B N 1
ATOM 3323 C CA . ASN B 1 141 ? 25.458 24.686 14.934 1.00 14.89 141 ASN B CA 1
ATOM 3324 C C . ASN B 1 141 ? 26.805 24.968 15.593 1.00 15.38 141 ASN B C 1
ATOM 3325 O O . ASN B 1 141 ? 26.774 25.377 16.741 1.00 16.85 141 ASN B O 1
ATOM 3330 N N . ALA B 1 142 ? 27.933 24.769 14.922 1.00 14.41 142 ALA B N 1
ATOM 3331 C CA . ALA B 1 142 ? 29.261 25.056 15.525 1.00 15.47 142 ALA B CA 1
ATOM 3332 C C . ALA B 1 142 ? 29.408 26.572 15.687 1.00 16.88 142 ALA B C 1
ATOM 3333 O O . ALA B 1 142 ? 29.953 27.001 16.710 1.00 16.61 142 ALA B O 1
ATOM 3335 N N . LEU B 1 143 ? 28.895 27.364 14.732 1.00 19.20 143 LEU B N 1
ATOM 3336 C CA . LEU B 1 143 ? 28.935 28.850 14.829 1.00 20.46 143 LEU B CA 1
ATOM 3337 C C . LEU B 1 143 ? 28.170 29.294 16.079 1.00 19.29 143 LEU B C 1
ATOM 3338 O O . LEU B 1 143 ? 28.737 29.999 16.901 1.00 18.91 143 LEU B O 1
ATOM 3343 N N . ILE B 1 144 ? 26.914 28.871 16.213 1.00 20.00 144 ILE B N 1
ATOM 3344 C CA . ILE B 1 144 ? 26.061 29.216 17.382 1.00 17.83 144 ILE B CA 1
ATOM 3345 C C . ILE B 1 144 ? 26.747 28.818 18.692 1.00 17.85 144 ILE B C 1
ATOM 3346 O O . ILE B 1 144 ? 26.772 29.636 19.616 1.00 17.74 144 ILE B O 1
ATOM 3351 N N . ALA B 1 145 ? 27.266 27.598 18.775 1.00 18.62 145 ALA B N 1
ATOM 3352 C CA . ALA B 1 145 ? 27.952 27.069 19.971 1.00 19.46 145 ALA B CA 1
ATOM 3353 C C . ALA B 1 145 ? 29.144 27.976 20.289 1.00 18.65 145 ALA B C 1
ATOM 3354 O O . ALA B 1 145 ? 29.278 28.441 21.431 1.00 19.53 145 ALA B O 1
ATOM 3356 N N . SER B 1 146 ? 29.972 28.261 19.312 1.00 19.76 146 SER B N 1
ATOM 3357 C CA . SER B 1 146 ? 31.209 29.052 19.546 1.00 21.39 146 SER B CA 1
ATOM 3358 C C . SER B 1 146 ? 30.830 30.469 20.015 1.00 21.52 146 SER B C 1
ATOM 3359 O O . SER B 1 146 ? 31.526 30.991 20.866 1.00 18.76 146 SER B O 1
ATOM 3362 N N . ALA B 1 147 ? 29.750 31.057 19.487 1.00 22.55 147 ALA B N 1
ATOM 3363 C CA . ALA B 1 147 ? 29.327 32.457 19.760 1.00 22.30 147 ALA B CA 1
ATOM 3364 C C . ALA B 1 147 ? 28.817 32.587 21.206 1.00 22.85 147 ALA B C 1
ATOM 3365 O O . ALA B 1 147 ? 28.857 33.705 21.744 1.00 21.99 147 ALA B O 1
ATOM 3367 N N . ALA B 1 148 ? 28.309 31.499 21.803 1.00 20.86 148 ALA B N 1
ATOM 3368 C CA . ALA B 1 148 ? 27.919 31.456 23.231 1.00 20.33 148 ALA B CA 1
ATOM 3369 C C . ALA B 1 148 ? 29.106 31.153 24.153 1.00 18.62 148 ALA B C 1
ATOM 3370 O O . ALA B 1 148 ? 28.866 31.043 25.354 1.00 19.53 148 ALA B O 1
ATOM 3372 N N . ALA B 1 149 ? 30.330 31.056 23.644 1.00 19.05 149 ALA B N 1
ATOM 3373 C CA . ALA B 1 149 ? 31.528 30.659 24.413 1.00 19.73 149 ALA B CA 1
ATOM 3374 C C . ALA B 1 149 ? 32.630 31.691 24.196 1.00 22.36 149 ALA B C 1
ATOM 3375 O O . ALA B 1 149 ? 33.657 31.404 23.580 1.00 23.47 149 ALA B O 1
ATOM 3377 N N . PRO B 1 150 ? 32.485 32.907 24.769 1.00 26.31 150 PRO B N 1
ATOM 3378 C CA . PRO B 1 150 ? 33.433 33.983 24.515 1.00 25.22 150 PRO B CA 1
ATOM 3379 C C . PRO B 1 150 ? 34.814 33.716 25.138 1.00 26.68 150 PRO B C 1
ATOM 3380 O O . PRO B 1 150 ? 35.741 34.327 24.708 1.00 25.52 150 PRO B O 1
ATOM 3384 N N . ASP B 1 151 ? 34.915 32.814 26.116 1.00 27.53 151 ASP B N 1
ATOM 3385 C CA . ASP B 1 151 ? 36.169 32.535 26.869 1.00 29.17 151 ASP B CA 1
ATOM 3386 C C . ASP B 1 151 ? 36.907 31.333 26.260 1.00 28.43 151 ASP B C 1
ATOM 3387 O O . ASP B 1 151 ? 38.062 31.102 26.640 1.00 28.89 151 ASP B O 1
ATOM 3392 N N . VAL B 1 152 ? 36.310 30.658 25.278 1.00 26.19 152 VAL B N 1
ATOM 3393 C CA . VAL B 1 152 ? 36.901 29.495 24.544 1.00 25.13 152 VAL B CA 1
ATOM 3394 C C . VAL B 1 152 ? 37.291 29.953 23.140 1.00 23.96 152 VAL B C 1
ATOM 3395 O O . VAL B 1 152 ? 36.470 30.525 22.422 1.00 22.85 152 VAL B O 1
ATOM 3399 N N . PRO B 1 153 ? 38.549 29.755 22.685 1.00 21.99 153 PRO B N 1
ATOM 3400 C CA . PRO B 1 153 ? 38.908 30.121 21.315 1.00 22.06 153 PRO B CA 1
ATOM 3401 C C . PRO B 1 153 ? 37.960 29.424 20.318 1.00 22.49 153 PRO B C 1
ATOM 3402 O O . PRO B 1 153 ? 37.609 28.281 20.496 1.00 20.13 153 PRO B O 1
ATOM 3406 N N . ALA B 1 154 ? 37.480 30.174 19.332 1.00 25.63 154 ALA B N 1
ATOM 3407 C CA . ALA B 1 154 ? 36.628 29.685 18.222 1.00 25.48 154 ALA B CA 1
ATOM 3408 C C . ALA B 1 154 ? 37.223 28.397 17.601 1.00 23.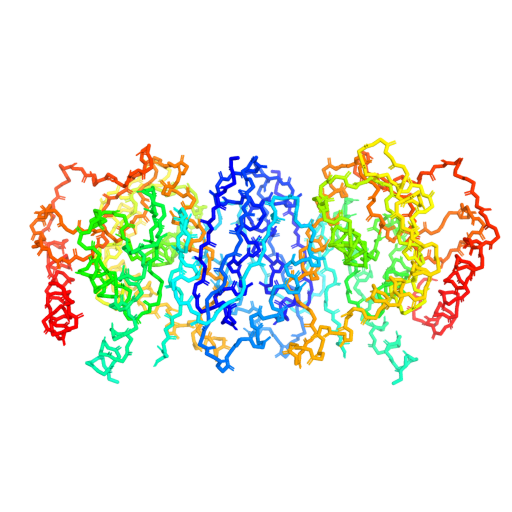34 154 ALA B C 1
ATOM 3409 O O . ALA B 1 154 ? 36.451 27.476 17.235 1.00 20.11 154 ALA B O 1
ATOM 3411 N N . SER B 1 155 ? 38.552 28.298 17.506 1.00 22.03 155 SER B N 1
ATOM 3412 C CA . SER B 1 155 ? 39.258 27.159 16.885 1.00 21.68 155 SER B CA 1
ATOM 3413 C C . SER B 1 155 ? 39.081 25.887 17.719 1.00 20.79 155 SER B C 1
ATOM 3414 O O . SER B 1 155 ? 39.472 24.836 17.258 1.00 21.41 155 SER B O 1
ATOM 3417 N N . ARG B 1 156 ? 38.482 25.948 18.900 1.00 19.88 156 ARG B N 1
ATOM 3418 C CA . ARG B 1 156 ? 38.202 24.705 19.650 1.00 20.93 156 ARG B CA 1
ATOM 3419 C C . ARG B 1 156 ? 36.847 24.142 19.194 1.00 20.34 156 ARG B C 1
ATOM 3420 O O . ARG B 1 156 ? 36.450 23.094 19.696 1.00 21.68 156 ARG B O 1
ATOM 3428 N N . PHE B 1 157 ? 36.141 24.808 18.295 1.00 19.62 157 PHE B N 1
ATOM 3429 C CA . PHE B 1 157 ? 34.878 24.277 17.720 1.00 18.74 157 PHE B CA 1
ATOM 3430 C C . PHE B 1 157 ? 35.148 23.869 16.272 1.00 18.43 157 PHE B C 1
ATOM 3431 O O . PHE B 1 157 ? 35.726 24.656 15.542 1.00 19.34 157 PHE B O 1
ATOM 3439 N N . ASN B 1 158 ? 34.792 22.641 15.894 1.00 16.94 158 ASN B N 1
ATOM 3440 C CA . ASN B 1 158 ? 34.802 22.152 14.496 1.00 17.19 158 ASN B CA 1
ATOM 3441 C C . ASN B 1 158 ? 33.398 21.639 14.181 1.00 17.45 158 ASN B C 1
ATOM 3442 O O . ASN B 1 158 ? 32.701 21.231 15.098 1.00 18.85 158 ASN B O 1
ATOM 3447 N N . ALA B 1 159 ? 33.001 21.605 12.917 1.00 18.67 159 ALA B N 1
ATOM 3448 C CA . ALA B 1 159 ? 31.832 20.835 12.459 1.00 18.23 159 ALA B CA 1
ATOM 3449 C C . ALA B 1 159 ? 32.385 19.659 11.663 1.00 19.54 159 ALA B C 1
ATOM 3450 O O . ALA B 1 159 ? 33.561 19.725 11.205 1.00 20.44 159 ALA B O 1
ATOM 3452 N N . MET B 1 160 ? 31.627 18.572 11.596 1.00 19.54 160 MET B N 1
ATOM 3453 C CA . MET B 1 160 ? 32.116 17.322 10.981 1.00 20.28 160 MET B CA 1
ATOM 3454 C C . MET B 1 160 ? 31.801 17.347 9.486 1.00 19.91 160 MET B C 1
ATOM 3455 O O . MET B 1 160 ? 30.618 17.372 9.118 1.00 19.78 160 MET B O 1
ATOM 3460 N N . MET B 1 161 ? 32.840 17.348 8.664 1.00 20.22 161 MET B N 1
ATOM 3461 C CA . MET B 1 161 ? 32.717 17.071 7.211 1.00 22.11 161 MET B CA 1
ATOM 3462 C C . MET B 1 161 ? 33.510 15.816 6.836 1.00 18.90 161 MET B C 1
ATOM 3463 O O . MET B 1 161 ? 33.561 15.496 5.669 1.00 20.10 161 MET B O 1
ATOM 3468 N N . ARG B 1 162 ? 33.938 15.042 7.821 1.00 18.15 162 ARG B N 1
ATOM 3469 C CA . ARG B 1 162 ? 34.786 13.839 7.605 1.00 18.36 162 ARG B CA 1
ATOM 3470 C C . ARG B 1 162 ? 33.948 12.737 6.982 1.00 17.22 162 ARG B C 1
ATOM 3471 O O . ARG B 1 162 ? 34.506 11.941 6.221 1.00 16.32 162 ARG B O 1
ATOM 3479 N N . LEU B 1 163 ? 32.636 12.720 7.217 1.00 16.97 163 LEU B N 1
ATOM 3480 C CA . LEU B 1 163 ? 31.786 11.727 6.519 1.00 16.98 163 LEU B CA 1
ATOM 3481 C C . LEU B 1 163 ? 31.802 12.015 5.024 1.00 16.65 163 LEU B C 1
ATOM 3482 O O . LEU B 1 163 ? 31.986 11.064 4.260 1.00 18.91 163 LEU B O 1
ATOM 3487 N N . ASP B 1 164 ? 31.599 13.265 4.619 1.00 18.27 164 ASP B N 1
ATOM 3488 C CA . ASP B 1 164 ? 31.695 13.705 3.195 1.00 19.17 164 ASP B CA 1
ATOM 3489 C C . ASP B 1 164 ? 33.076 13.339 2.643 1.00 17.07 164 ASP B C 1
ATOM 3490 O O . ASP B 1 164 ? 33.164 12.722 1.582 1.00 17.01 164 ASP B O 1
ATOM 3495 N N . HIS B 1 165 ? 34.126 13.664 3.378 1.00 16.58 165 HIS B N 1
ATOM 3496 C CA . HIS B 1 165 ? 35.522 13.375 2.967 1.00 16.66 165 HIS B CA 1
ATOM 3497 C C . HIS B 1 165 ? 35.733 11.861 2.816 1.00 15.93 165 HIS B C 1
ATOM 3498 O O . HIS B 1 165 ? 36.198 11.421 1.778 1.00 16.33 165 HIS B O 1
ATOM 3505 N N . ASN B 1 166 ? 35.320 11.068 3.791 1.00 16.74 166 ASN B N 1
ATOM 3506 C CA . ASN B 1 166 ? 35.454 9.592 3.739 1.00 17.13 166 ASN B CA 1
ATOM 3507 C C . ASN B 1 166 ? 34.657 9.039 2.550 1.00 17.34 166 ASN B C 1
ATOM 3508 O O . ASN B 1 166 ? 35.162 8.128 1.876 1.00 16.27 166 ASN B O 1
ATOM 3513 N N . ARG B 1 167 ? 33.468 9.570 2.273 1.00 17.32 167 ARG B N 1
ATOM 3514 C CA . ARG B 1 167 ? 32.628 9.120 1.124 1.00 17.52 167 ARG B CA 1
ATOM 3515 C C . ARG B 1 167 ? 33.317 9.465 -0.216 1.00 18.14 167 ARG B C 1
ATOM 3516 O O . ARG B 1 167 ? 33.276 8.656 -1.139 1.00 16.77 167 ARG B O 1
ATOM 3524 N N . ALA B 1 168 ? 33.972 10.612 -0.317 1.00 20.09 168 ALA B N 1
ATOM 3525 C CA . ALA B 1 168 ? 34.739 11.022 -1.518 1.00 21.04 168 ALA B CA 1
ATOM 3526 C C . ALA B 1 168 ? 35.885 10.021 -1.751 1.00 21.96 168 ALA B C 1
ATOM 3527 O O . ALA B 1 168 ? 35.977 9.495 -2.880 1.00 21.26 168 ALA B O 1
ATOM 3529 N N . ILE B 1 169 ? 36.745 9.802 -0.752 1.00 22.74 169 ILE B N 1
ATOM 3530 C CA . ILE B 1 169 ? 37.846 8.782 -0.820 1.00 24.60 169 ILE B CA 1
ATOM 3531 C C . ILE B 1 169 ? 37.265 7.434 -1.260 1.00 23.35 169 ILE B C 1
ATOM 3532 O O . ILE B 1 169 ? 37.798 6.825 -2.192 1.00 23.50 169 ILE B O 1
ATOM 3537 N N . SER B 1 170 ? 36.219 6.962 -0.604 1.00 23.60 170 SER B N 1
ATOM 3538 C CA . SER B 1 170 ? 35.625 5.633 -0.893 1.00 24.44 170 SER B CA 1
ATOM 3539 C C . SER B 1 170 ? 35.127 5.582 -2.351 1.00 23.12 170 SER B C 1
ATOM 3540 O O . SER B 1 170 ? 35.395 4.577 -3.007 1.00 20.34 170 SER B O 1
ATOM 3543 N N . GLN B 1 171 ? 34.488 6.633 -2.886 1.00 23.18 171 GLN B N 1
ATOM 3544 C CA . GLN B 1 171 ? 33.967 6.597 -4.283 1.00 24.09 171 GLN B CA 1
ATOM 3545 C C . GLN B 1 171 ? 35.161 6.616 -5.252 1.00 22.53 171 GLN B C 1
ATOM 3546 O O . GLN B 1 171 ? 35.120 5.910 -6.256 1.00 22.50 171 GLN B O 1
ATOM 3552 N N . LEU B 1 172 ? 36.205 7.382 -4.948 1.00 23.77 172 LEU B N 1
ATOM 3553 C CA . LEU B 1 172 ? 37.441 7.423 -5.766 1.00 25.05 172 LEU B CA 1
ATOM 3554 C C . LEU B 1 172 ? 38.054 6.021 -5.780 1.00 25.15 172 LEU B C 1
ATOM 3555 O O . LEU B 1 172 ? 38.513 5.606 -6.855 1.00 25.58 172 LEU B O 1
ATOM 3560 N N . ALA B 1 173 ? 38.041 5.311 -4.649 1.00 27.12 173 ALA B N 1
ATOM 3561 C CA . ALA B 1 173 ? 38.700 3.994 -4.492 1.00 27.34 173 ALA B CA 1
ATOM 3562 C C . ALA B 1 173 ? 37.939 2.965 -5.330 1.00 28.23 173 ALA B C 1
ATOM 3563 O O . ALA B 1 173 ? 38.604 2.202 -6.073 1.00 27.30 173 ALA B O 1
ATOM 3565 N N . THR B 1 174 ? 36.603 2.976 -5.311 1.00 26.79 174 THR B N 1
ATOM 3566 C CA . THR B 1 174 ? 35.813 2.024 -6.139 1.00 29.90 174 THR B CA 1
ATOM 3567 C C . THR B 1 174 ? 35.974 2.340 -7.636 1.00 29.43 174 THR B C 1
ATOM 3568 O O . THR B 1 174 ? 36.084 1.389 -8.414 1.00 29.74 174 THR B O 1
ATOM 3572 N N . LYS B 1 175 ? 35.972 3.608 -8.035 1.00 29.10 175 LYS B N 1
ATOM 3573 C CA . LYS B 1 175 ? 36.083 4.011 -9.465 1.00 30.00 175 LYS B CA 1
ATOM 3574 C C . LYS B 1 175 ? 37.394 3.462 -10.065 1.00 28.04 175 LYS B C 1
ATOM 3575 O O . LYS B 1 175 ? 37.328 2.839 -11.108 1.00 26.71 175 LYS B O 1
ATOM 3581 N N . LEU B 1 176 ? 38.529 3.690 -9.401 1.00 27.67 176 LEU B N 1
ATOM 3582 C CA . LEU B 1 176 ? 39.893 3.406 -9.909 1.00 28.32 176 LEU B CA 1
ATOM 3583 C C . LEU B 1 176 ? 40.381 2.005 -9.525 1.00 32.65 176 LEU B C 1
ATOM 3584 O O . LEU B 1 176 ? 41.539 1.729 -9.845 1.00 35.48 176 LEU B O 1
ATOM 3589 N N . GLY B 1 177 ? 39.565 1.186 -8.846 1.00 34.39 177 GLY B N 1
ATOM 3590 C CA . GLY B 1 177 ? 39.963 -0.103 -8.245 1.00 34.90 177 GLY B CA 1
ATOM 3591 C C . GLY B 1 177 ? 41.238 -0.001 -7.414 1.00 38.74 177 GLY B C 1
ATOM 3592 O O . GLY B 1 177 ? 42.064 -0.925 -7.503 1.00 39.96 177 GLY B O 1
ATOM 3593 N N . ARG B 1 178 ? 41.411 1.074 -6.633 1.00 36.51 178 ARG B N 1
ATOM 3594 C CA . ARG B 1 178 ? 42.574 1.254 -5.723 1.00 35.66 178 ARG B CA 1
ATOM 3595 C C . ARG B 1 178 ? 42.109 1.169 -4.260 1.00 34.21 178 ARG B C 1
ATOM 3596 O O . ARG B 1 178 ? 40.881 1.202 -4.000 1.00 29.55 178 ARG B O 1
ATOM 3604 N N . GLY B 1 179 ? 43.061 1.007 -3.344 1.00 32.37 179 GLY B N 1
ATOM 3605 C CA . GLY B 1 179 ? 42.814 1.063 -1.890 1.00 32.07 179 GLY B CA 1
ATOM 3606 C C . GLY B 1 179 ? 42.556 2.490 -1.449 1.00 31.56 179 GLY B C 1
ATOM 3607 O O . GLY B 1 179 ? 43.256 3.398 -1.959 1.00 27.57 179 GLY B O 1
ATOM 3608 N N . SER B 1 180 ? 41.603 2.695 -0.526 1.00 30.50 180 SER B N 1
ATOM 3609 C CA . SER B 1 180 ? 41.271 4.022 0.062 1.00 30.13 180 SER B CA 1
ATOM 3610 C C . SER B 1 180 ? 42.529 4.652 0.685 1.00 27.51 180 SER B C 1
ATOM 3611 O O . SER B 1 180 ? 42.724 5.861 0.526 1.00 25.15 180 SER B O 1
ATOM 3614 N N . ALA B 1 181 ? 43.367 3.838 1.322 1.00 30.48 181 ALA B N 1
ATOM 3615 C CA . ALA B 1 181 ? 44.678 4.190 1.930 1.00 32.02 181 ALA B CA 1
ATOM 3616 C C . ALA B 1 181 ? 45.625 4.879 0.935 1.00 32.44 181 ALA B C 1
ATOM 3617 O O . ALA B 1 181 ? 46.510 5.648 1.371 1.00 31.99 181 ALA B O 1
ATOM 3619 N N . GLU B 1 182 ? 45.471 4.613 -0.357 1.00 33.23 182 GLU B N 1
ATOM 3620 C CA . GLU B 1 182 ? 46.453 5.030 -1.389 1.00 33.44 182 GLU B CA 1
ATOM 3621 C C . GLU B 1 182 ? 46.273 6.512 -1.760 1.00 32.00 182 GLU B C 1
ATOM 3622 O O . GLU B 1 182 ? 47.243 7.081 -2.238 1.00 26.92 182 GLU B O 1
ATOM 3628 N N . PHE B 1 183 ? 45.124 7.134 -1.467 1.00 28.12 183 PHE B N 1
ATOM 3629 C CA . PHE B 1 183 ? 44.805 8.533 -1.863 1.00 28.83 183 PHE B CA 1
ATOM 3630 C C . PHE B 1 183 ? 45.360 9.570 -0.871 1.00 28.46 183 PHE B C 1
ATOM 3631 O O . PHE B 1 183 ? 45.361 9.347 0.336 1.00 29.69 183 PHE B O 1
ATOM 3639 N N . ASN B 1 184 ? 45.805 10.717 -1.391 1.00 27.77 184 ASN B N 1
ATOM 3640 C CA . ASN B 1 184 ? 46.372 11.856 -0.625 1.00 27.16 184 ASN B CA 1
ATOM 3641 C C . ASN B 1 184 ? 45.697 13.125 -1.145 1.00 24.87 184 ASN B C 1
ATOM 3642 O O . ASN B 1 184 ? 45.272 13.082 -2.299 1.00 23.78 184 ASN B O 1
ATOM 3647 N N . ASN B 1 185 ? 45.542 14.155 -0.303 1.00 23.77 185 ASN B N 1
ATOM 3648 C CA . ASN B 1 185 ? 45.179 15.544 -0.683 1.00 24.64 185 ASN B CA 1
ATOM 3649 C C . ASN B 1 185 ? 43.741 15.615 -1.241 1.00 24.16 185 ASN B C 1
ATOM 3650 O O . ASN B 1 185 ? 43.529 16.260 -2.296 1.00 21.52 185 ASN B O 1
ATOM 3655 N N . ILE B 1 186 ? 42.794 14.936 -0.597 1.00 24.65 186 ILE B N 1
ATOM 3656 C CA . ILE B 1 186 ? 41.333 15.187 -0.788 1.00 24.08 186 ILE B CA 1
ATOM 3657 C C . ILE B 1 186 ? 40.937 16.378 0.092 1.00 24.23 186 ILE B C 1
ATOM 3658 O O . ILE B 1 186 ? 41.350 16.430 1.289 1.00 23.34 186 ILE B O 1
ATOM 3663 N N . VAL B 1 187 ? 40.186 17.317 -0.487 1.00 23.52 187 VAL B N 1
ATOM 3664 C CA . VAL B 1 187 ? 39.526 18.453 0.210 1.00 24.35 187 VAL B CA 1
ATOM 3665 C C . VAL B 1 187 ? 38.036 18.361 -0.105 1.00 24.07 187 VAL B C 1
ATOM 3666 O O . VAL B 1 187 ? 37.723 18.231 -1.291 1.00 22.80 187 VAL B O 1
ATOM 3670 N N . VAL B 1 188 ? 37.172 18.401 0.914 1.00 21.88 188 VAL B N 1
ATOM 3671 C CA . VAL B 1 188 ? 35.734 18.762 0.747 1.00 20.47 188 VAL B CA 1
ATOM 3672 C C . VAL B 1 188 ? 35.551 20.168 1.339 1.00 19.78 188 VAL B C 1
ATOM 3673 O O . VAL B 1 188 ? 35.499 20.304 2.581 1.00 19.04 188 VAL B O 1
ATOM 3677 N N . TRP B 1 189 ? 35.501 21.175 0.470 1.00 18.26 189 TRP B N 1
ATOM 3678 C CA . TRP B 1 189 ? 35.310 22.591 0.840 1.00 19.59 189 TRP B CA 1
ATOM 3679 C C . TRP B 1 189 ? 33.861 22.819 1.258 1.00 19.88 189 TRP B C 1
ATOM 3680 O O . TRP B 1 189 ? 32.971 22.228 0.624 1.00 17.95 189 TRP B O 1
ATOM 3691 N N . GLY B 1 190 ? 33.640 23.719 2.220 1.00 19.26 190 GLY B N 1
ATOM 3692 C CA . GLY B 1 190 ? 32.353 24.421 2.367 1.00 18.76 190 GLY B CA 1
ATOM 3693 C C . GLY B 1 190 ? 31.484 23.887 3.496 1.00 19.15 190 GLY B C 1
ATOM 3694 O O . GLY B 1 190 ? 31.978 23.690 4.634 1.00 17.64 190 GLY B O 1
ATOM 3695 N N . ASN B 1 191 ? 30.208 23.677 3.165 1.00 19.27 191 ASN B N 1
ATOM 3696 C CA . ASN B 1 191 ? 29.093 23.386 4.088 1.00 18.40 191 ASN B CA 1
ATOM 3697 C C . ASN B 1 191 ? 28.811 21.879 4.026 1.00 19.94 191 ASN B C 1
ATOM 3698 O O . ASN B 1 191 ? 29.018 21.269 2.951 1.00 17.64 191 ASN B O 1
ATOM 3703 N N . HIS B 1 192 ? 28.373 21.284 5.139 1.00 18.91 192 HIS B N 1
ATOM 3704 C CA . HIS B 1 192 ? 27.792 19.924 5.162 1.00 19.43 192 HIS B CA 1
ATOM 3705 C C . HIS B 1 192 ? 26.339 19.987 4.662 1.00 18.82 192 HIS B C 1
ATOM 3706 O O . HIS B 1 192 ? 25.430 19.909 5.471 1.00 20.00 192 HIS B O 1
ATOM 3713 N N . SER B 1 193 ? 26.169 20.064 3.348 1.00 22.08 193 SER B N 1
ATOM 3714 C CA . SER B 1 193 ? 24.883 20.103 2.580 1.00 21.16 193 SER B CA 1
ATOM 3715 C C . SER B 1 193 ? 25.168 19.618 1.146 1.00 19.38 193 SER B C 1
ATOM 3716 O O . SER B 1 193 ? 26.353 19.323 0.843 1.00 15.77 193 SER B O 1
ATOM 3719 N N . ALA B 1 194 ? 24.141 19.558 0.288 1.00 19.27 194 ALA B N 1
ATOM 3720 C CA . ALA B 1 194 ? 24.229 19.203 -1.156 1.00 19.41 194 ALA B CA 1
ATOM 3721 C C . ALA B 1 194 ? 25.079 20.222 -1.947 1.00 18.71 194 ALA B C 1
ATOM 3722 O O . ALA B 1 194 ? 25.507 19.901 -3.078 1.00 18.95 194 ALA B O 1
ATOM 3724 N N . THR B 1 195 ? 25.372 21.391 -1.382 1.00 19.49 195 THR B N 1
ATOM 3725 C CA . THR B 1 195 ? 26.277 22.408 -1.985 1.00 20.60 195 THR B CA 1
ATOM 3726 C C . THR B 1 195 ? 27.761 22.035 -1.796 1.00 21.05 195 THR B C 1
ATOM 3727 O O . THR B 1 195 ? 28.601 22.643 -2.466 1.00 22.06 195 THR B O 1
ATOM 3731 N N . GLN B 1 196 ? 28.088 21.075 -0.940 1.00 20.61 196 GLN B N 1
ATOM 3732 C CA . GLN B 1 196 ? 29.506 20.713 -0.637 1.00 22.59 196 GLN B CA 1
ATOM 3733 C C . GLN B 1 196 ? 30.309 20.478 -1.933 1.00 20.87 196 GLN B C 1
ATOM 3734 O O . GLN B 1 196 ? 29.732 19.994 -2.946 1.00 18.61 196 GLN B O 1
ATOM 3740 N N . PHE B 1 197 ? 31.630 20.715 -1.882 1.00 20.59 197 PHE B N 1
ATOM 3741 C CA . PHE B 1 197 ? 32.530 20.588 -3.049 1.00 19.20 197 PHE B CA 1
ATOM 3742 C C . PHE B 1 197 ? 33.638 19.578 -2.751 1.00 19.38 197 PHE B C 1
ATOM 3743 O O . PHE B 1 197 ? 34.705 19.957 -2.259 1.00 19.61 197 PHE B O 1
ATOM 3751 N N . PRO B 1 198 ? 33.460 18.277 -3.086 1.00 18.95 198 PRO B N 1
ATOM 3752 C CA . PRO B 1 198 ? 34.544 17.298 -3.019 1.00 20.33 198 PRO B CA 1
ATOM 3753 C C . PRO B 1 198 ? 35.498 17.545 -4.209 1.00 22.92 198 PRO B C 1
ATOM 3754 O O . PRO B 1 198 ? 35.111 17.378 -5.366 1.00 23.53 198 PRO B O 1
ATOM 3758 N N . ASP B 1 199 ? 36.719 17.968 -3.894 1.00 20.53 199 ASP B N 1
ATOM 3759 C CA . ASP B 1 199 ? 37.662 18.626 -4.820 1.00 20.52 199 ASP B CA 1
ATOM 3760 C C . ASP B 1 199 ? 38.848 17.693 -4.985 1.00 22.40 199 ASP B C 1
ATOM 3761 O O . ASP B 1 199 ? 39.493 17.398 -3.935 1.00 18.09 199 ASP B O 1
ATOM 3766 N N . ILE B 1 200 ? 39.097 17.250 -6.223 1.00 21.63 200 ILE B N 1
ATOM 3767 C CA . ILE B 1 200 ? 40.217 16.324 -6.554 1.00 23.32 200 ILE B CA 1
ATOM 3768 C C . ILE B 1 200 ? 41.359 17.063 -7.264 1.00 22.37 200 ILE B C 1
ATOM 3769 O O . ILE B 1 200 ? 42.176 16.375 -7.846 1.00 22.70 200 ILE B O 1
ATOM 3774 N N . THR B 1 201 ? 41.397 18.398 -7.210 1.00 23.65 201 THR B N 1
ATOM 3775 C CA . THR B 1 201 ? 42.363 19.261 -7.931 1.00 23.02 201 THR B CA 1
ATOM 3776 C C . THR B 1 201 ? 43.806 18.902 -7.515 1.00 26.76 201 THR B C 1
ATOM 3777 O O . THR B 1 201 ? 44.698 19.050 -8.351 1.00 26.35 201 THR B O 1
ATOM 3781 N N . TYR B 1 202 ? 44.053 18.478 -6.269 1.00 26.65 202 TYR B N 1
ATOM 3782 C CA . TYR B 1 202 ? 45.426 18.217 -5.745 1.00 25.02 202 TYR B CA 1
ATOM 3783 C C . TYR B 1 202 ? 45.579 16.743 -5.420 1.00 24.03 202 TYR B C 1
ATOM 3784 O O . TYR B 1 202 ? 46.633 16.355 -4.912 1.00 24.70 202 TYR B O 1
ATOM 3793 N N . ALA B 1 203 ? 44.542 15.954 -5.667 1.00 23.81 203 ALA B N 1
ATOM 3794 C CA . ALA B 1 203 ? 44.478 14.564 -5.183 1.00 25.67 203 ALA B CA 1
ATOM 3795 C C . ALA B 1 203 ? 45.485 13.734 -5.979 1.00 30.73 203 ALA B C 1
ATOM 3796 O O . ALA B 1 203 ? 45.676 13.984 -7.197 1.00 33.90 203 ALA B O 1
ATOM 3798 N N . THR B 1 204 ? 46.145 12.815 -5.290 1.00 31.03 204 THR B N 1
ATOM 3799 C CA . THR B 1 204 ? 47.138 11.883 -5.870 1.00 33.82 204 THR B CA 1
ATOM 3800 C C . THR B 1 204 ? 46.780 10.480 -5.409 1.00 31.44 204 THR B C 1
ATOM 3801 O O . THR B 1 204 ? 46.189 10.352 -4.306 1.00 28.10 204 THR B O 1
ATOM 3805 N N . VAL B 1 205 ? 47.117 9.481 -6.218 1.00 31.52 205 VAL B N 1
ATOM 3806 C CA . VAL B 1 205 ? 47.028 8.049 -5.832 1.00 33.97 205 VAL B CA 1
ATOM 3807 C C . VAL B 1 205 ? 48.298 7.370 -6.349 1.00 38.83 205 VAL B C 1
ATOM 3808 O O . VAL B 1 205 ? 48.323 6.978 -7.530 1.00 42.33 205 VAL B O 1
ATOM 3812 N N . GLY B 1 206 ? 49.334 7.328 -5.498 1.00 44.92 206 GLY B N 1
ATOM 3813 C CA . GLY B 1 206 ? 50.628 6.656 -5.740 1.00 43.29 206 GLY B CA 1
ATOM 3814 C C . GLY B 1 206 ? 51.445 7.336 -6.821 1.00 48.63 206 GLY B C 1
ATOM 3815 O O . GLY B 1 206 ? 51.737 6.673 -7.837 1.00 52.89 206 GLY B O 1
ATOM 3816 N N . GLY B 1 207 ? 51.793 8.613 -6.621 1.00 48.03 207 GLY B N 1
ATOM 3817 C CA . GLY B 1 207 ? 52.639 9.414 -7.534 1.00 46.24 207 GLY B CA 1
ATOM 3818 C C . GLY B 1 207 ? 51.850 10.121 -8.631 1.00 43.43 207 GLY B C 1
ATOM 3819 O O . GLY B 1 207 ? 52.341 11.153 -9.140 1.00 43.17 207 GLY B O 1
ATOM 3820 N N . GLU B 1 208 ? 50.686 9.585 -9.005 1.00 44.09 208 GLU B N 1
ATOM 3821 C CA . GLU B 1 208 ? 49.883 10.051 -10.165 1.00 42.70 208 GLU B CA 1
ATOM 3822 C C . GLU B 1 208 ? 48.810 11.020 -9.691 1.00 39.27 208 GLU B C 1
ATOM 3823 O O . GLU B 1 208 ? 48.189 10.708 -8.685 1.00 40.92 208 GLU B O 1
ATOM 3829 N N . LYS B 1 209 ? 48.577 12.102 -10.433 1.00 34.72 209 LYS B N 1
ATOM 3830 C CA . LYS B 1 209 ? 47.391 12.981 -10.298 1.00 35.60 209 LYS B CA 1
ATOM 3831 C C . LYS B 1 209 ? 46.121 12.176 -10.557 1.00 32.49 209 LYS B C 1
ATOM 3832 O O . LYS B 1 209 ? 46.054 11.446 -11.545 1.00 33.62 209 LYS B O 1
ATOM 3838 N N . VAL B 1 210 ? 45.140 12.313 -9.672 1.00 31.73 210 VAL B N 1
ATOM 3839 C CA . VAL B 1 210 ? 43.829 11.629 -9.807 1.00 29.08 210 VAL B CA 1
ATOM 3840 C C . VAL B 1 210 ? 43.131 12.242 -11.025 1.00 26.08 210 VAL B C 1
ATOM 3841 O O . VAL B 1 210 ? 42.430 11.499 -11.714 1.00 27.87 210 VAL B O 1
ATOM 3845 N N . THR B 1 211 ? 43.334 13.535 -11.282 1.00 28.65 211 THR B N 1
ATOM 3846 C CA . THR B 1 211 ? 42.688 14.267 -12.409 1.00 30.56 211 THR B CA 1
ATOM 3847 C C . THR B 1 211 ? 43.135 13.663 -13.739 1.00 33.21 211 THR B C 1
ATOM 3848 O O . THR B 1 211 ? 42.337 13.720 -14.679 1.00 32.12 211 THR B O 1
ATOM 3852 N N . ASP B 1 212 ? 44.335 13.078 -13.791 1.00 35.03 212 ASP B N 1
ATOM 3853 C CA . ASP B 1 212 ? 44.850 12.335 -14.970 1.00 32.67 212 ASP B CA 1
ATOM 3854 C C . ASP B 1 212 ? 44.096 11.026 -15.152 1.00 33.12 212 ASP B C 1
ATOM 3855 O O . ASP B 1 212 ? 44.083 10.578 -16.298 1.00 31.35 212 ASP B O 1
ATOM 3860 N N . LEU B 1 213 ? 43.523 10.429 -14.089 1.00 31.07 213 LEU B N 1
ATOM 3861 C CA . LEU B 1 213 ? 42.942 9.054 -14.138 1.00 28.08 213 LEU B CA 1
ATOM 3862 C C . LEU B 1 213 ? 41.414 9.096 -14.248 1.00 26.52 213 LEU B C 1
ATOM 3863 O O . LEU B 1 213 ? 40.829 8.034 -14.439 1.00 27.21 213 LEU B O 1
ATOM 3868 N N . VAL B 1 214 ? 40.755 10.247 -14.132 1.00 24.95 214 VAL B N 1
ATOM 3869 C CA . VAL B 1 214 ? 39.267 10.257 -14.247 1.00 27.66 214 VAL B CA 1
ATOM 3870 C C . VAL B 1 214 ? 38.856 11.307 -15.276 1.00 28.89 214 VAL B C 1
ATOM 3871 O O . VAL B 1 214 ? 39.476 12.385 -15.363 1.00 29.92 214 VAL B O 1
ATOM 3875 N N . ASP B 1 215 ? 37.789 10.995 -15.991 1.00 29.74 215 ASP B N 1
ATOM 3876 C CA . ASP B 1 215 ? 37.096 11.923 -16.902 1.00 29.92 215 ASP B CA 1
ATOM 3877 C C . ASP B 1 215 ? 36.567 13.100 -16.064 1.00 30.28 215 ASP B C 1
ATOM 3878 O O . ASP B 1 215 ? 35.722 12.874 -15.151 1.00 27.20 215 ASP B O 1
ATOM 3883 N N . HIS B 1 216 ? 37.048 14.310 -16.353 1.00 28.10 216 HIS B N 1
ATOM 3884 C CA . HIS B 1 216 ? 36.607 15.562 -15.694 1.00 29.36 216 HIS B CA 1
ATOM 3885 C C . HIS B 1 216 ? 35.068 15.659 -15.675 1.00 30.88 216 HIS B C 1
ATOM 3886 O O . HIS B 1 216 ? 34.512 16.003 -14.604 1.00 27.96 216 HIS B O 1
ATOM 3893 N N . ASP B 1 217 ? 34.391 15.319 -16.775 1.00 31.36 217 ASP B N 1
ATOM 3894 C CA . ASP B 1 217 ? 32.910 15.483 -16.911 1.00 31.51 217 ASP B CA 1
ATOM 3895 C C . ASP B 1 217 ? 32.178 14.471 -16.011 1.00 29.82 217 ASP B C 1
ATOM 3896 O O . ASP B 1 217 ? 31.170 14.852 -15.366 1.00 31.90 217 ASP B O 1
ATOM 3901 N N . TRP B 1 218 ? 32.635 13.220 -15.979 1.00 27.81 218 TRP B N 1
ATOM 3902 C CA . TRP B 1 218 ? 32.132 12.200 -15.027 1.00 27.65 218 TRP B CA 1
ATOM 3903 C C . TRP B 1 218 ? 32.288 12.717 -13.584 1.00 25.12 218 TRP B C 1
ATOM 3904 O O . TRP B 1 218 ? 31.309 12.645 -12.813 1.00 23.69 218 TRP B O 1
ATOM 3915 N N . TYR B 1 219 ? 33.457 13.272 -13.243 1.00 23.07 219 TYR B N 1
ATOM 3916 C CA . TYR B 1 219 ? 33.771 13.763 -11.877 1.00 23.09 219 TYR B CA 1
ATOM 3917 C C . TYR B 1 219 ? 32.780 14.870 -11.500 1.00 23.77 219 TYR B C 1
ATOM 3918 O O . TYR B 1 219 ? 32.175 14.794 -10.429 1.00 22.14 219 TYR B O 1
ATOM 3927 N N . VAL B 1 220 ? 32.588 15.845 -12.389 1.00 22.95 220 VAL B N 1
ATOM 3928 C CA . VAL B 1 220 ? 31.726 17.018 -12.133 1.00 22.69 220 VAL B CA 1
ATOM 3929 C C . VAL B 1 220 ? 30.254 16.575 -12.079 1.00 22.39 220 VAL B C 1
ATOM 3930 O O . VAL B 1 220 ? 29.532 17.055 -11.215 1.00 21.88 220 VAL B O 1
ATOM 3934 N N . GLU B 1 221 ? 29.820 15.697 -12.968 1.00 22.76 221 GLU B N 1
ATOM 3935 C CA . GLU B 1 221 ? 28.371 15.437 -13.199 1.00 24.43 221 GLU B CA 1
ATOM 3936 C C . GLU B 1 221 ? 27.924 14.146 -12.516 1.00 22.32 221 GLU B C 1
ATOM 3937 O O . GLU B 1 221 ? 26.724 13.998 -12.360 1.00 20.36 221 GLU B O 1
ATOM 3943 N N . GLU B 1 222 ? 28.828 13.229 -12.159 1.00 22.68 222 GLU B N 1
ATOM 3944 C CA . GLU B 1 222 ? 28.423 11.946 -11.509 1.00 24.80 222 GLU B CA 1
ATOM 3945 C C . GLU B 1 222 ? 28.973 11.879 -10.083 1.00 23.24 222 GLU B C 1
ATOM 3946 O O . GLU B 1 222 ? 28.175 11.678 -9.163 1.00 21.34 222 GLU B O 1
ATOM 3952 N N . PHE B 1 223 ? 30.293 12.021 -9.917 1.00 21.30 223 PHE B N 1
ATOM 3953 C CA . PHE B 1 223 ? 31.006 11.848 -8.630 1.00 20.93 223 PHE B CA 1
ATOM 3954 C C . PHE B 1 223 ? 30.565 12.900 -7.597 1.00 20.72 223 PHE B C 1
ATOM 3955 O O . PHE B 1 223 ? 30.213 12.523 -6.458 1.00 18.73 223 PHE B O 1
ATOM 3963 N N . ILE B 1 224 ? 30.569 14.184 -7.960 1.00 21.88 224 ILE B N 1
ATOM 3964 C CA . ILE B 1 224 ? 30.194 15.292 -7.035 1.00 22.13 224 ILE B CA 1
ATOM 3965 C C . ILE B 1 224 ? 28.774 15.094 -6.501 1.00 22.87 224 ILE B C 1
ATOM 3966 O O . ILE B 1 224 ? 28.569 15.151 -5.293 1.00 25.84 224 ILE B O 1
ATOM 3971 N N . PRO B 1 225 ? 27.728 14.893 -7.326 1.00 22.77 225 PRO B N 1
ATOM 3972 C CA . PRO B 1 225 ? 26.385 14.668 -6.778 1.00 24.37 225 PRO B CA 1
ATOM 3973 C C . PRO B 1 225 ? 26.264 13.353 -5.988 1.00 22.37 225 PRO B C 1
ATOM 3974 O O . PRO B 1 225 ? 25.534 13.324 -5.053 1.00 25.49 225 PRO B O 1
ATOM 3978 N N . ARG B 1 226 ? 26.979 12.301 -6.377 1.00 23.30 226 ARG B N 1
ATOM 3979 C CA . ARG B 1 226 ? 26.918 10.976 -5.696 1.00 24.15 226 ARG B CA 1
ATOM 3980 C C . ARG B 1 226 ? 27.397 11.123 -4.248 1.00 22.58 226 ARG B C 1
ATOM 3981 O O . ARG B 1 226 ? 26.768 10.566 -3.367 1.00 24.18 226 ARG B O 1
ATOM 3989 N N . VAL B 1 227 ? 28.508 11.820 -4.038 1.00 22.48 227 VAL B N 1
ATOM 3990 C CA . VAL B 1 227 ? 29.054 12.152 -2.696 1.00 23.17 227 VAL B CA 1
ATOM 3991 C C . VAL B 1 227 ? 28.101 13.128 -1.984 1.00 24.27 227 VAL B C 1
ATOM 3992 O O . VAL B 1 227 ? 27.754 12.896 -0.809 1.00 25.06 227 VAL B O 1
ATOM 3996 N N . ALA B 1 228 ? 27.695 14.196 -2.663 1.00 23.43 228 ALA B N 1
ATOM 3997 C CA . ALA B 1 228 ? 26.910 15.285 -2.050 1.00 25.64 228 ALA B CA 1
ATOM 3998 C C . ALA B 1 228 ? 25.519 14.768 -1.659 1.00 25.27 228 ALA B C 1
ATOM 3999 O O . ALA B 1 228 ? 24.938 15.348 -0.738 1.00 26.05 228 ALA B O 1
ATOM 4001 N N . ASN B 1 229 ? 25.021 13.702 -2.281 1.00 23.69 229 ASN B N 1
ATOM 4002 C CA . ASN B 1 229 ? 23.641 13.220 -2.030 1.00 24.24 229 ASN B CA 1
ATOM 4003 C C . ASN B 1 229 ? 23.684 11.824 -1.407 1.00 23.22 229 ASN B C 1
ATOM 4004 O O . ASN B 1 229 ? 22.625 11.168 -1.356 1.00 21.55 229 ASN B O 1
ATOM 4009 N N . ARG B 1 230 ? 24.831 11.411 -0.857 1.00 21.62 230 ARG B N 1
ATOM 4010 C CA . ARG B 1 230 ? 25.028 10.003 -0.417 1.00 22.29 230 ARG B CA 1
ATOM 4011 C C . ARG B 1 230 ? 24.094 9.681 0.754 1.00 22.95 230 ARG B C 1
ATOM 4012 O O . ARG B 1 230 ? 23.629 8.509 0.875 1.00 24.62 230 ARG B O 1
ATOM 4020 N N . GLY B 1 231 ? 23.838 10.674 1.601 1.00 25.43 231 GLY B N 1
ATOM 4021 C CA . GLY B 1 231 ? 22.981 10.492 2.779 1.00 29.42 231 GLY B CA 1
ATOM 4022 C C . GLY B 1 231 ? 21.579 10.071 2.374 1.00 30.29 231 GLY B C 1
ATOM 4023 O O . GLY B 1 231 ? 21.035 9.164 3.040 1.00 28.60 231 GLY B O 1
ATOM 4024 N N . ALA B 1 232 ? 21.027 10.695 1.323 1.00 31.60 232 ALA B N 1
ATOM 4025 C CA . ALA B 1 232 ? 19.701 10.354 0.748 1.00 33.16 232 ALA B CA 1
ATOM 4026 C C . ALA B 1 232 ? 19.763 8.930 0.196 1.00 32.68 232 ALA B C 1
ATOM 4027 O O . ALA B 1 232 ? 18.753 8.231 0.301 1.00 31.96 232 ALA B O 1
ATOM 4029 N N . GLU B 1 233 ? 20.904 8.529 -0.380 1.00 30.63 233 GLU B N 1
ATOM 4030 C CA . GLU B 1 233 ? 21.078 7.179 -0.988 1.00 31.29 233 GLU B CA 1
ATOM 4031 C C . GLU B 1 233 ? 21.071 6.148 0.143 1.00 35.76 233 GLU B C 1
ATOM 4032 O O . GLU B 1 233 ? 20.507 5.040 -0.037 1.00 35.86 233 GLU B O 1
ATOM 4038 N N . ILE B 1 234 ? 21.673 6.508 1.274 1.00 38.09 234 ILE B N 1
ATOM 4039 C CA . ILE B 1 234 ? 21.717 5.625 2.472 1.00 37.97 234 ILE B CA 1
ATOM 4040 C C . ILE B 1 234 ? 20.269 5.463 2.975 1.00 37.21 234 ILE B C 1
ATOM 4041 O O . ILE B 1 234 ? 19.850 4.319 3.129 1.00 38.13 234 ILE B O 1
ATOM 4046 N N . ILE B 1 235 ? 19.506 6.546 3.153 1.00 37.23 235 ILE B N 1
ATOM 4047 C CA . ILE B 1 235 ? 18.101 6.488 3.673 1.00 39.37 235 ILE B CA 1
ATOM 4048 C C . ILE B 1 235 ? 17.259 5.595 2.746 1.00 42.85 235 ILE B C 1
ATOM 4049 O O . ILE B 1 235 ? 16.422 4.833 3.252 1.00 41.89 235 ILE B O 1
ATOM 4054 N N . GLU B 1 236 ? 17.469 5.701 1.432 1.00 46.78 236 GLU B N 1
ATOM 4055 C CA . GLU B 1 236 ? 16.736 4.925 0.396 1.00 49.49 236 GLU B CA 1
ATOM 4056 C C . GLU B 1 236 ? 16.986 3.427 0.596 1.00 46.29 236 GLU B C 1
ATOM 4057 O O . GLU B 1 236 ? 16.013 2.673 0.602 1.00 51.89 236 GLU B O 1
ATOM 4063 N N . VAL B 1 237 ? 18.239 3.005 0.735 1.00 47.55 237 VAL B N 1
ATOM 4064 C CA . VAL B 1 237 ? 18.613 1.555 0.762 1.00 51.37 237 VAL B CA 1
ATOM 4065 C C . VAL B 1 237 ? 18.433 0.995 2.182 1.00 53.43 237 VAL B C 1
ATOM 4066 O O . VAL B 1 237 ? 18.098 -0.193 2.296 1.00 55.67 237 VAL B O 1
ATOM 4070 N N . ARG B 1 238 ? 18.627 1.823 3.217 1.00 53.08 238 ARG B N 1
ATOM 4071 C CA . ARG B 1 238 ? 18.658 1.413 4.652 1.00 52.55 238 ARG B CA 1
ATOM 4072 C C . ARG B 1 238 ? 17.281 1.583 5.314 1.00 48.91 238 ARG B C 1
ATOM 4073 O O . ARG B 1 238 ? 16.959 0.764 6.173 1.00 45.37 238 ARG B O 1
ATOM 4081 N N . GLY B 1 239 ? 16.517 2.624 4.964 1.00 50.14 239 GLY B N 1
ATOM 4082 C CA . GLY B 1 239 ? 15.207 2.936 5.575 1.00 46.17 239 GLY B CA 1
ATOM 4083 C C . GLY B 1 239 ? 15.322 4.002 6.648 1.00 45.96 239 GLY B C 1
ATOM 4084 O O . GLY B 1 239 ? 14.280 4.538 7.051 1.00 45.86 239 GLY B O 1
ATOM 4085 N N . LYS B 1 240 ? 16.543 4.282 7.119 1.00 48.00 240 LYS B N 1
ATOM 4086 C CA . LYS B 1 240 ? 16.850 5.361 8.100 1.00 50.35 240 LYS B CA 1
ATOM 4087 C C . LYS B 1 240 ? 18.291 5.828 7.862 1.00 43.57 240 LYS B C 1
ATOM 4088 O O . LYS B 1 240 ? 19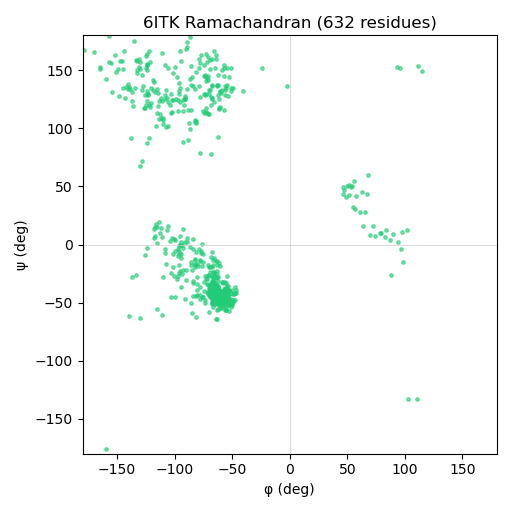.031 5.117 7.165 1.00 45.87 240 LYS B O 1
ATOM 4094 N N . SER B 1 241 ? 18.665 7.000 8.379 1.00 37.65 241 SER B N 1
ATOM 4095 C CA . SER B 1 241 ? 19.901 7.708 7.964 1.00 35.17 241 SER B CA 1
ATOM 4096 C C . SER B 1 241 ? 21.125 6.979 8.523 1.00 31.35 241 SER B C 1
ATOM 4097 O O . SER B 1 241 ? 20.992 6.132 9.389 1.00 34.55 241 SER B O 1
ATOM 4100 N N . SER B 1 242 ? 22.289 7.280 7.981 1.00 31.64 242 SER B N 1
ATOM 4101 C CA . SER B 1 242 ? 23.565 6.632 8.351 1.00 32.88 242 SER B CA 1
ATOM 4102 C C . SER B 1 242 ? 23.773 6.817 9.863 1.00 31.77 242 SER B C 1
ATOM 4103 O O . SER B 1 242 ? 23.194 7.759 10.434 1.00 32.68 242 SER B O 1
ATOM 4106 N N . ALA B 1 243 ? 24.480 5.887 10.505 1.00 24.67 243 ALA B N 1
ATOM 4107 C CA . ALA B 1 243 ? 24.783 5.936 11.942 1.00 22.19 243 ALA B CA 1
ATOM 4108 C C . ALA B 1 243 ? 26.233 5.475 12.174 1.00 19.25 243 ALA B C 1
ATOM 4109 O O . ALA B 1 243 ? 27.062 6.302 12.596 1.00 17.98 243 ALA B O 1
ATOM 4111 N N . ALA B 1 244 ? 26.535 4.238 11.816 1.00 16.66 244 ALA B N 1
ATOM 4112 C CA . ALA B 1 244 ? 27.846 3.614 12.066 1.00 16.98 244 ALA B CA 1
ATOM 4113 C C . ALA B 1 244 ? 28.918 4.386 11.294 1.00 17.45 244 ALA B C 1
ATOM 4114 O O . ALA B 1 244 ? 29.982 4.648 11.873 1.00 18.74 244 ALA B O 1
ATOM 4116 N N . SER B 1 245 ? 28.629 4.769 10.044 1.00 16.87 245 SER B N 1
ATOM 4117 C CA . SER B 1 245 ? 29.583 5.493 9.169 1.00 17.92 245 SER B CA 1
ATOM 4118 C C . SER B 1 245 ? 29.789 6.904 9.715 1.00 17.31 245 SER B C 1
ATOM 4119 O O . SER B 1 245 ? 30.942 7.367 9.709 1.00 17.28 245 SER B O 1
ATOM 4122 N N . ALA B 1 246 ? 28.734 7.532 10.252 1.00 17.27 246 ALA B N 1
ATOM 4123 C CA . ALA B 1 246 ? 28.777 8.912 10.799 1.00 17.72 246 ALA B CA 1
ATOM 4124 C C . ALA B 1 246 ? 29.644 8.889 12.049 1.00 16.58 246 ALA B C 1
ATOM 4125 O O . ALA B 1 246 ? 30.520 9.775 12.190 1.00 17.89 246 ALA B O 1
ATOM 4127 N N . ALA B 1 247 ? 29.412 7.894 12.909 1.00 16.85 247 ALA B N 1
ATOM 4128 C CA . ALA B 1 247 ? 30.187 7.669 14.145 1.00 15.87 247 ALA B CA 1
ATOM 4129 C C . ALA B 1 247 ? 31.655 7.403 13.770 1.00 16.20 247 ALA B C 1
ATOM 4130 O O . ALA B 1 247 ? 32.513 7.979 14.396 1.00 16.14 247 ALA B O 1
ATOM 4132 N N . SER B 1 248 ? 31.908 6.538 12.785 1.00 18.24 248 SER B N 1
ATOM 4133 C CA . SER B 1 248 ? 33.275 6.176 12.291 1.00 19.77 248 SER B CA 1
ATOM 4134 C C . SER B 1 248 ? 34.058 7.450 11.915 1.00 19.13 248 SER B C 1
ATOM 4135 O O . SER B 1 248 ? 35.217 7.639 12.328 1.00 18.44 248 SER B O 1
ATOM 4138 N N . SER B 1 249 ? 33.407 8.306 11.145 1.00 19.17 249 SER B N 1
ATOM 4139 C CA . SER B 1 249 ? 33.913 9.609 10.651 1.00 18.20 249 SER B CA 1
ATOM 4140 C C . SER B 1 249 ? 34.171 10.573 11.811 1.00 17.81 249 SER B C 1
ATOM 4141 O O . SER B 1 249 ? 35.240 11.248 11.824 1.00 17.31 249 SER B O 1
ATOM 4144 N N . ALA B 1 250 ? 33.295 10.597 12.818 1.00 16.48 250 ALA B N 1
ATOM 4145 C CA . ALA B 1 250 ? 33.541 11.419 14.024 1.00 15.65 250 ALA B CA 1
ATOM 4146 C C . ALA B 1 250 ? 34.783 10.887 14.786 1.00 16.62 250 ALA B C 1
ATOM 4147 O O . ALA B 1 250 ? 35.565 11.718 15.334 1.00 14.82 250 ALA B O 1
ATOM 4149 N N . ILE B 1 251 ? 34.940 9.563 14.874 1.00 15.01 251 ILE B N 1
ATOM 4150 C CA . ILE B 1 251 ? 36.100 8.931 15.574 1.00 16.52 251 ILE B CA 1
ATOM 4151 C C . ILE B 1 251 ? 37.366 9.340 14.832 1.00 17.44 251 ILE B C 1
ATOM 4152 O O . ILE B 1 251 ? 38.283 9.815 15.491 1.00 18.73 251 ILE B O 1
ATOM 4157 N N . ASP B 1 252 ? 37.385 9.202 13.505 1.00 19.81 252 ASP B N 1
ATOM 4158 C CA . ASP B 1 252 ? 38.522 9.664 12.650 1.00 20.83 252 ASP B CA 1
ATOM 4159 C C . ASP B 1 252 ? 38.832 11.138 12.906 1.00 18.07 252 ASP B C 1
ATOM 4160 O O . ASP B 1 252 ? 40.034 11.499 13.090 1.00 17.47 252 ASP B O 1
ATOM 4165 N N . HIS B 1 253 ? 37.821 11.999 12.905 1.00 16.93 253 HIS B N 1
ATOM 4166 C CA . HIS B 1 253 ? 38.057 13.467 13.042 1.00 17.04 253 HIS B CA 1
ATOM 4167 C C . HIS B 1 253 ? 38.763 13.774 14.362 1.00 19.20 253 HIS B C 1
ATOM 4168 O O . HIS B 1 253 ? 39.804 14.514 14.329 1.00 21.89 253 HIS B O 1
ATOM 4175 N N . MET B 1 254 ? 38.231 13.251 15.481 1.00 19.49 254 MET B N 1
ATOM 4176 C CA . MET B 1 254 ? 38.714 13.602 16.842 1.00 19.81 254 MET B CA 1
ATOM 4177 C C . MET B 1 254 ? 40.104 12.979 17.043 1.00 19.25 254 MET B C 1
ATOM 4178 O O . MET B 1 254 ? 40.984 13.690 17.546 1.00 18.77 254 MET B O 1
ATOM 4183 N N . ARG B 1 255 ? 40.292 11.730 16.605 1.00 20.53 255 ARG B N 1
ATOM 4184 C CA . ARG B 1 255 ? 41.599 10.997 16.627 1.00 21.68 255 ARG B CA 1
ATOM 4185 C C . ARG B 1 255 ? 42.680 11.827 15.931 1.00 20.11 255 ARG B C 1
ATOM 4186 O O . ARG B 1 255 ? 43.754 12.029 16.542 1.00 21.18 255 ARG B O 1
ATOM 4194 N N . ASP B 1 256 ? 42.401 12.310 14.716 1.00 19.31 256 ASP B N 1
ATOM 4195 C CA . ASP B 1 256 ? 43.360 13.117 13.903 1.00 20.04 256 ASP B CA 1
ATOM 4196 C C . ASP B 1 256 ? 43.619 14.463 14.579 1.00 19.04 256 ASP B C 1
ATOM 4197 O O . ASP B 1 256 ? 44.830 14.914 14.676 1.00 19.20 256 ASP B O 1
ATOM 4202 N N . TRP B 1 257 ? 42.555 15.121 15.011 1.00 17.94 257 TRP B N 1
ATOM 4203 C CA . TRP B 1 257 ? 42.677 16.397 15.765 1.00 19.97 257 TRP B CA 1
ATOM 4204 C C . TRP B 1 257 ? 43.660 16.238 16.932 1.00 21.13 257 TRP B C 1
ATOM 4205 O O . TRP B 1 257 ? 44.516 17.103 17.098 1.00 22.44 257 TRP B O 1
ATOM 4216 N N . VAL B 1 258 ? 43.471 15.191 17.734 1.00 23.50 258 VAL B N 1
ATOM 4217 C CA . VAL B 1 258 ? 44.168 14.964 19.029 1.00 24.78 258 VAL B CA 1
ATOM 4218 C C . VAL B 1 258 ? 45.560 14.366 18.785 1.00 23.06 258 VAL B C 1
ATOM 4219 O O . VAL B 1 258 ? 46.484 14.820 19.408 1.00 22.63 258 VAL B O 1
ATOM 4223 N N . GLN B 1 259 ? 45.693 13.382 17.905 1.00 23.78 259 GLN B N 1
ATOM 4224 C CA . GLN B 1 259 ? 46.974 12.650 17.720 1.00 24.67 259 GLN B CA 1
ATOM 4225 C C . GLN B 1 259 ? 47.812 13.283 16.600 1.00 25.60 259 GLN B C 1
ATOM 4226 O O . GLN B 1 259 ? 49.026 13.054 16.611 1.00 24.14 259 GLN B O 1
ATOM 4232 N N . GLY B 1 260 ? 47.203 14.036 15.668 1.00 23.26 260 GLY B N 1
ATOM 4233 C CA . GLY B 1 260 ? 47.927 14.606 14.521 1.00 23.06 260 GLY B CA 1
ATOM 4234 C C . GLY B 1 260 ? 47.824 13.739 13.275 1.00 24.06 260 GLY B C 1
ATOM 4235 O O . GLY B 1 260 ? 47.601 12.504 13.360 1.00 22.44 260 GLY B O 1
ATOM 4236 N N . THR B 1 261 ? 47.910 14.384 12.117 1.00 27.09 261 THR B N 1
ATOM 4237 C CA . THR B 1 261 ? 47.874 13.724 10.791 1.00 26.96 261 THR B CA 1
ATOM 4238 C C . THR B 1 261 ? 48.495 14.675 9.779 1.00 28.78 261 THR B C 1
ATOM 4239 O O . THR B 1 261 ? 48.292 15.906 9.894 1.00 27.49 261 THR B O 1
ATOM 4243 N N . GLU B 1 262 ? 49.233 14.098 8.834 1.00 31.90 262 GLU B N 1
ATOM 4244 C CA . GLU B 1 262 ? 49.741 14.805 7.641 1.00 30.91 262 GLU B CA 1
ATOM 4245 C C . GLU B 1 262 ? 48.784 14.561 6.468 1.00 28.04 262 GLU B C 1
ATOM 4246 O O . GLU B 1 262 ? 48.973 15.212 5.453 1.00 31.73 262 GLU B O 1
ATOM 4252 N N . ALA B 1 263 ? 47.798 13.681 6.612 1.00 26.65 263 ALA B N 1
ATOM 4253 C CA . ALA B 1 263 ? 46.723 13.450 5.615 1.00 26.15 263 ALA B CA 1
ATOM 4254 C C . ALA B 1 263 ? 45.743 14.622 5.660 1.00 23.95 263 ALA B C 1
ATOM 4255 O O . ALA B 1 263 ? 45.376 15.042 6.764 1.00 29.53 263 ALA B O 1
ATOM 4257 N N . TRP B 1 264 ? 45.418 15.221 4.522 1.00 24.47 264 TRP B N 1
ATOM 4258 C CA . TRP B 1 264 ? 44.395 16.295 4.456 1.00 23.70 264 TRP B CA 1
ATOM 4259 C C . TRP B 1 264 ? 43.081 15.665 4.939 1.00 21.78 264 TRP B C 1
ATOM 4260 O O . TRP B 1 264 ? 42.791 14.513 4.535 1.00 21.78 264 TRP B O 1
ATOM 4271 N N . SER B 1 265 ? 42.383 16.332 5.862 1.00 22.29 265 SER B N 1
ATOM 4272 C CA . SER B 1 265 ? 41.308 15.695 6.663 1.00 24.79 265 SER B CA 1
ATOM 4273 C C . SER B 1 265 ? 39.948 16.417 6.547 1.00 24.96 265 SER B C 1
ATOM 4274 O O . SER B 1 265 ? 38.970 15.893 7.141 1.00 23.61 265 SER B O 1
ATOM 4277 N N . SER B 1 266 ? 39.849 17.542 5.827 1.00 23.26 266 SER B N 1
ATOM 4278 C CA . SER B 1 266 ? 38.574 18.288 5.627 1.00 23.85 266 SER B CA 1
ATOM 4279 C C . SER B 1 266 ? 37.899 18.606 6.984 1.00 26.30 266 SER B C 1
ATOM 4280 O O . SER B 1 266 ? 36.686 18.355 7.153 1.00 26.95 266 SER B O 1
ATOM 4283 N N . ALA B 1 267 ? 38.643 19.155 7.942 1.00 26.44 267 ALA B N 1
ATOM 4284 C CA . ALA B 1 267 ? 38.059 19.700 9.184 1.00 24.70 267 ALA B CA 1
ATOM 4285 C C . ALA B 1 267 ? 37.287 20.972 8.805 1.00 25.71 267 ALA B C 1
ATOM 4286 O O . ALA B 1 267 ? 37.880 21.809 8.064 1.00 26.08 267 ALA B O 1
ATOM 4288 N N . ALA B 1 268 ? 36.017 21.110 9.225 1.00 24.66 268 ALA B N 1
ATOM 4289 C CA . ALA B 1 268 ? 35.272 22.388 9.153 1.00 22.23 268 ALA B CA 1
ATOM 4290 C C . ALA B 1 268 ? 35.658 23.229 10.375 1.00 22.10 268 ALA B C 1
ATOM 4291 O O . ALA B 1 268 ? 35.225 22.910 11.494 1.00 20.71 268 ALA B O 1
ATOM 4293 N N . ILE B 1 269 ? 36.449 24.283 10.144 1.00 22.48 269 ILE B N 1
ATOM 4294 C CA . ILE B 1 269 ? 37.081 25.143 11.184 1.00 22.22 269 ILE B CA 1
ATOM 4295 C C . ILE B 1 269 ? 36.653 26.577 10.923 1.00 23.91 269 ILE B C 1
ATOM 4296 O O . ILE B 1 269 ? 36.164 26.867 9.839 1.00 21.83 269 ILE B O 1
ATOM 4301 N N . PRO B 1 270 ? 36.822 27.506 11.901 1.00 26.99 270 PRO B N 1
ATOM 4302 C CA . PRO B 1 270 ? 36.533 28.917 11.684 1.00 26.69 270 PRO B CA 1
ATOM 4303 C C . PRO B 1 270 ? 37.351 29.423 10.501 1.00 26.26 270 PRO B C 1
ATOM 4304 O O . PRO B 1 270 ? 38.565 29.200 10.491 1.00 23.32 270 PRO B O 1
ATOM 4308 N N . SER B 1 271 ? 36.666 30.065 9.563 1.00 25.09 271 SER B N 1
ATOM 4309 C CA . SER B 1 271 ? 37.275 30.824 8.442 1.00 30.77 271 SER B CA 1
ATOM 4310 C C . SER B 1 271 ? 38.230 31.913 8.978 1.00 32.20 271 SER B C 1
ATOM 4311 O O . SER B 1 271 ? 37.872 32.646 9.939 1.00 30.51 271 SER B O 1
ATOM 4314 N N . THR B 1 272 ? 39.398 32.048 8.368 1.00 33.07 272 THR B N 1
ATOM 4315 C CA . THR B 1 272 ? 40.409 33.068 8.741 1.00 34.04 272 THR B CA 1
ATOM 4316 C C . THR B 1 272 ? 40.485 34.151 7.656 1.00 37.43 272 THR B C 1
ATOM 4317 O O . THR B 1 272 ? 41.260 35.101 7.842 1.00 36.13 272 THR B O 1
ATOM 4321 N N . GLY B 1 273 ? 39.741 33.994 6.551 1.00 37.78 273 GLY B N 1
ATOM 4322 C CA . GLY B 1 273 ? 39.854 34.836 5.340 1.00 34.77 273 GLY B CA 1
ATOM 4323 C C . GLY B 1 273 ? 40.739 34.195 4.280 1.00 34.09 273 GLY B C 1
ATOM 4324 O O . GLY B 1 273 ? 40.862 34.772 3.182 1.00 37.18 273 GLY B O 1
ATOM 4325 N N . ALA B 1 274 ? 41.348 33.049 4.589 1.00 30.31 274 ALA B N 1
ATOM 4326 C CA . ALA B 1 274 ? 42.128 32.221 3.641 1.00 31.17 274 ALA B CA 1
ATOM 4327 C C . ALA B 1 274 ? 41.245 31.822 2.445 1.00 32.10 274 ALA B C 1
ATOM 4328 O O . ALA B 1 274 ? 39.975 31.623 2.631 1.00 25.85 274 ALA B O 1
ATOM 4330 N N . TYR B 1 275 ? 41.870 31.754 1.254 1.00 27.93 275 TYR B N 1
ATOM 4331 C CA . TYR B 1 275 ? 41.228 31.320 -0.015 1.00 25.48 275 TYR B CA 1
ATOM 4332 C C . TYR B 1 275 ? 39.982 32.157 -0.311 1.00 21.98 275 TYR B C 1
ATOM 4333 O O . TYR B 1 275 ? 39.061 31.641 -0.939 1.00 21.93 275 TYR B O 1
ATOM 4342 N N . GLY B 1 276 ? 39.993 33.426 0.082 1.00 22.27 276 GLY B N 1
ATOM 4343 C CA . GLY B 1 276 ? 38.943 34.421 -0.209 1.00 24.41 276 GLY B CA 1
ATOM 4344 C C . GLY B 1 276 ? 37.580 34.038 0.352 1.00 26.01 276 GLY B C 1
ATOM 4345 O O . GLY B 1 276 ? 36.554 34.523 -0.172 1.00 26.94 276 GLY B O 1
ATOM 4346 N N . ILE B 1 277 ? 37.572 33.278 1.441 1.00 26.69 277 ILE B N 1
ATOM 4347 C CA . ILE B 1 277 ? 36.350 32.908 2.204 1.00 29.46 277 ILE B CA 1
ATOM 4348 C C . ILE B 1 277 ? 36.242 33.880 3.378 1.00 28.84 277 ILE B C 1
ATOM 4349 O O . ILE B 1 277 ? 37.176 34.011 4.170 1.00 27.19 277 ILE B O 1
ATOM 4354 N N . PRO B 1 278 ? 35.109 34.597 3.524 1.00 29.25 278 PRO B N 1
ATOM 4355 C CA . PRO B 1 278 ? 34.983 35.588 4.588 1.00 30.77 278 PRO B CA 1
ATOM 4356 C C . PRO B 1 278 ? 35.041 34.997 6.013 1.00 30.70 278 PRO B C 1
ATOM 4357 O O . PRO B 1 278 ? 34.767 33.822 6.214 1.00 25.33 278 PRO B O 1
ATOM 4361 N N . GLU B 1 279 ? 35.354 35.855 6.981 1.00 30.44 279 GLU B N 1
ATOM 4362 C CA . GLU B 1 279 ? 35.365 35.486 8.413 1.00 32.63 279 GLU B CA 1
ATOM 4363 C C . GLU B 1 279 ? 33.922 35.365 8.900 1.00 30.46 279 GLU B C 1
ATOM 4364 O O . GLU B 1 279 ? 33.023 35.945 8.268 1.00 26.46 279 GLU B O 1
ATOM 4370 N N . GLY B 1 280 ? 33.730 34.560 9.946 1.00 29.57 280 GLY B N 1
ATOM 4371 C CA . GLY B 1 280 ? 32.449 34.462 10.665 1.00 31.81 280 GLY B CA 1
ATOM 4372 C C . GLY B 1 280 ? 31.653 33.224 10.297 1.00 29.90 280 GLY B C 1
ATOM 4373 O O . GLY B 1 280 ? 30.481 33.178 10.711 1.00 30.76 280 GLY B O 1
ATOM 4374 N N . ILE B 1 281 ? 32.256 32.248 9.596 1.00 26.98 281 ILE B N 1
ATOM 4375 C CA . ILE B 1 281 ? 31.597 30.945 9.282 1.00 24.26 281 ILE B CA 1
ATOM 4376 C C . ILE B 1 281 ? 32.551 29.775 9.562 1.00 23.61 281 ILE B C 1
ATOM 4377 O O . ILE B 1 281 ? 33.793 29.966 9.619 1.00 18.65 281 ILE B O 1
ATOM 4382 N N . PHE B 1 282 ? 31.976 28.589 9.741 1.00 21.51 282 PHE B N 1
ATOM 4383 C CA . PHE B 1 282 ? 32.736 27.329 9.931 1.00 23.19 282 PHE B CA 1
ATOM 4384 C C . PHE B 1 282 ? 32.701 26.591 8.587 1.00 23.54 282 PHE B C 1
ATOM 4385 O O . PHE B 1 282 ? 31.583 26.361 8.048 1.00 24.49 282 PHE B O 1
ATOM 4393 N N . VAL B 1 283 ? 33.871 26.257 8.032 1.00 22.97 283 VAL B N 1
ATOM 4394 C CA . VAL B 1 283 ? 33.992 25.791 6.618 1.00 23.05 283 VAL B CA 1
ATOM 4395 C C . VAL B 1 283 ? 34.990 24.652 6.493 1.00 20.69 283 VAL B C 1
ATOM 4396 O O . VAL B 1 283 ? 36.135 24.785 7.005 1.00 21.90 283 VAL B O 1
ATOM 4400 N N . GLY B 1 284 ? 34.592 23.636 5.728 1.00 18.72 284 GLY B N 1
ATOM 4401 C CA . GLY B 1 284 ? 35.486 22.604 5.208 1.00 20.13 284 GLY B CA 1
ATOM 4402 C C . GLY B 1 284 ? 36.643 23.264 4.460 1.00 21.49 284 GLY B C 1
ATOM 4403 O O . GLY B 1 284 ? 36.381 24.113 3.554 1.00 18.80 284 GLY B O 1
ATOM 4404 N N . LEU B 1 285 ? 37.876 22.893 4.824 1.00 21.84 285 LEU B N 1
ATOM 4405 C CA . LEU B 1 285 ? 39.118 23.500 4.296 1.00 23.12 285 LEU B CA 1
ATOM 4406 C C . LEU B 1 285 ? 40.153 22.391 4.219 1.00 24.91 285 LEU B C 1
ATOM 4407 O O . LEU B 1 285 ? 40.016 21.396 4.937 1.00 26.43 285 LEU B O 1
ATOM 4412 N N . PRO B 1 286 ? 41.195 22.552 3.364 1.00 25.41 286 PRO B N 1
ATOM 4413 C CA . PRO B 1 286 ? 42.314 21.612 3.289 1.00 27.76 286 PRO B CA 1
ATOM 4414 C C . PRO B 1 286 ? 43.167 21.785 4.550 1.00 25.60 286 PRO B C 1
ATOM 4415 O O . PRO B 1 286 ? 43.732 22.858 4.740 1.00 27.58 286 PRO B O 1
ATOM 4419 N N . THR B 1 287 ? 43.181 20.756 5.395 1.00 25.18 287 THR B N 1
ATOM 4420 C CA . THR B 1 287 ? 43.545 20.854 6.835 1.00 25.29 287 THR B CA 1
ATOM 4421 C C . THR B 1 287 ? 44.379 19.659 7.274 1.00 23.06 287 THR B C 1
ATOM 4422 O O . THR B 1 287 ? 44.074 18.545 6.889 1.00 21.92 287 THR B O 1
ATOM 4426 N N . VAL B 1 288 ? 45.456 19.943 7.998 1.00 24.09 288 VAL B N 1
ATOM 4427 C CA . VAL B 1 288 ? 46.320 18.926 8.649 1.00 24.97 288 VAL B CA 1
ATOM 4428 C C . VAL B 1 288 ? 46.377 19.273 10.136 1.00 23.05 288 VAL B C 1
ATOM 4429 O O . VAL B 1 288 ? 46.225 20.449 10.440 1.00 24.42 288 VAL B O 1
ATOM 4433 N N . SER B 1 289 ? 46.637 18.279 10.985 1.00 22.61 289 SER B N 1
ATOM 4434 C CA . SER B 1 289 ? 46.768 18.392 12.449 1.00 22.99 289 SER B CA 1
ATOM 4435 C C . SER B 1 289 ? 48.224 18.228 12.890 1.00 22.86 289 SER B C 1
ATOM 4436 O O . SER B 1 289 ? 48.828 17.154 12.626 1.00 22.76 289 SER B O 1
ATOM 4439 N N . ARG B 1 290 ? 48.689 19.224 13.631 1.00 24.89 290 ARG B N 1
ATOM 4440 C CA . ARG B 1 290 ? 50.038 19.314 14.241 1.00 29.59 290 ARG B CA 1
ATOM 4441 C C . ARG B 1 290 ? 49.906 19.978 15.604 1.00 30.03 290 ARG B C 1
ATOM 4442 O O . ARG B 1 290 ? 49.291 21.077 15.655 1.00 31.64 290 ARG B O 1
ATOM 4450 N N . ASN B 1 291 ? 50.420 19.303 16.639 1.00 32.76 291 ASN B N 1
ATOM 4451 C CA . ASN B 1 291 ? 50.450 19.770 18.048 1.00 34.51 291 ASN B CA 1
ATOM 4452 C C . ASN B 1 291 ? 49.019 20.055 18.522 1.00 31.18 291 ASN B C 1
ATOM 4453 O O . ASN B 1 291 ? 48.813 21.085 19.158 1.00 28.81 291 ASN B O 1
ATOM 4458 N N . GLY B 1 292 ? 48.065 19.192 18.163 1.00 30.08 292 GLY B N 1
ATOM 4459 C CA . GLY B 1 292 ? 46.655 19.283 18.584 1.00 29.32 292 GLY B CA 1
ATOM 4460 C C . GLY B 1 292 ? 45.856 20.380 17.902 1.00 31.22 292 GLY B C 1
ATOM 4461 O O . GLY B 1 292 ? 44.659 20.564 18.295 1.00 27.97 292 GLY B O 1
ATOM 4462 N N . GLU B 1 293 ? 46.425 21.061 16.895 1.00 31.75 293 GLU B N 1
ATOM 4463 C CA . GLU B 1 293 ? 45.753 22.179 16.172 1.00 33.49 293 GLU B CA 1
ATOM 4464 C C . GLU B 1 293 ? 45.590 21.846 14.679 1.00 29.18 293 GLU B C 1
ATOM 4465 O O . GLU B 1 293 ? 46.599 21.475 14.037 1.00 25.07 293 GLU B O 1
ATOM 4471 N N . TRP B 1 294 ? 44.401 22.071 14.111 1.00 26.26 294 TRP B N 1
ATOM 4472 C CA . TRP B 1 294 ? 44.236 22.120 12.636 1.00 25.74 294 TRP B CA 1
ATOM 4473 C C . TRP B 1 294 ? 45.057 23.287 12.079 1.00 28.67 294 TRP B C 1
ATOM 4474 O O . TRP B 1 294 ? 45.093 24.358 12.706 1.00 32.01 294 TRP B O 1
ATOM 4485 N N . GLU B 1 295 ? 45.751 23.049 10.965 1.00 30.32 295 GLU B N 1
ATOM 4486 C CA . GLU B 1 295 ? 46.448 24.091 10.160 1.00 33.33 295 GLU B CA 1
ATOM 4487 C C . GLU B 1 295 ? 45.921 24.031 8.727 1.00 27.32 295 GLU B C 1
ATOM 4488 O O . GLU B 1 295 ? 45.904 22.938 8.139 1.00 27.89 295 GLU B O 1
ATOM 4494 N N . ILE B 1 296 ? 45.524 25.173 8.194 1.00 26.47 296 ILE B N 1
ATOM 4495 C CA . ILE B 1 296 ? 45.114 25.315 6.773 1.00 29.72 296 ILE B CA 1
ATOM 4496 C C . ILE B 1 296 ? 46.374 25.107 5.917 1.00 30.15 296 ILE B C 1
ATOM 4497 O O . ILE B 1 296 ? 47.400 25.795 6.179 1.00 30.30 296 ILE B O 1
ATOM 4502 N N . VAL B 1 297 ? 46.306 24.181 4.954 1.00 29.89 297 VAL B N 1
ATOM 4503 C CA . VAL B 1 297 ? 47.320 24.066 3.861 1.00 30.91 297 VAL B CA 1
ATOM 4504 C C . VAL B 1 297 ? 47.324 25.381 3.072 1.00 32.56 297 VAL B C 1
ATOM 4505 O O . VAL B 1 297 ? 46.234 25.761 2.532 1.00 31.54 297 VAL B O 1
ATOM 4509 N N . GLU B 1 298 ? 48.471 26.079 3.055 1.00 32.00 298 GLU B N 1
ATOM 4510 C CA . GLU B 1 298 ? 48.625 27.389 2.361 1.00 36.36 298 GLU B CA 1
ATOM 4511 C C . GLU B 1 298 ? 49.197 27.150 0.956 1.00 33.12 298 GLU B C 1
ATOM 4512 O O . GLU B 1 298 ? 49.607 26.017 0.685 1.00 29.56 298 GLU B O 1
ATOM 4518 N N . GLY B 1 299 ? 49.137 28.175 0.091 1.00 33.92 299 GLY B N 1
ATOM 4519 C CA . GLY B 1 299 ? 49.880 28.279 -1.182 1.00 32.48 299 GLY B CA 1
ATOM 4520 C C . GLY B 1 299 ? 49.289 27.458 -2.323 1.00 30.52 299 GLY B C 1
ATOM 4521 O O . GLY B 1 299 ? 49.953 27.330 -3.350 1.00 31.39 299 GLY B O 1
ATOM 4522 N N . LEU B 1 300 ? 48.094 26.898 -2.149 1.00 30.35 300 LEU B N 1
ATOM 4523 C CA . LEU B 1 300 ? 47.351 26.194 -3.218 1.00 28.55 300 LEU B CA 1
ATOM 4524 C C . LEU B 1 300 ? 46.858 27.247 -4.202 1.00 27.18 300 LEU B C 1
ATOM 4525 O O . LEU B 1 300 ? 46.481 28.313 -3.733 1.00 28.44 300 LEU B O 1
ATOM 4530 N N . GLU B 1 301 ? 46.858 26.924 -5.494 1.00 29.23 301 GLU B N 1
ATOM 4531 C CA . GLU B 1 301 ? 46.228 27.738 -6.568 1.00 33.29 301 GLU B CA 1
ATOM 4532 C C . GLU B 1 301 ? 44.740 27.361 -6.716 1.00 27.13 301 GLU B C 1
ATOM 4533 O O . GLU B 1 301 ? 44.403 26.166 -6.632 1.00 25.78 301 GLU B O 1
ATOM 4539 N N . ILE B 1 302 ? 43.894 28.345 -6.968 1.00 24.01 302 ILE B N 1
ATOM 4540 C CA . ILE B 1 302 ? 42.419 28.168 -7.097 1.00 25.38 302 ILE B CA 1
ATOM 4541 C C . ILE B 1 302 ? 42.018 28.503 -8.534 1.00 24.86 302 ILE B C 1
ATOM 4542 O O . ILE B 1 302 ? 42.098 29.675 -8.907 1.00 24.74 302 ILE B O 1
ATOM 4547 N N . SER B 1 303 ? 41.568 27.492 -9.273 1.00 27.12 303 SER B N 1
ATOM 4548 C CA . SER B 1 303 ? 40.980 27.618 -10.631 1.00 26.53 303 SER B CA 1
ATOM 4549 C C . SER B 1 303 ? 39.634 28.354 -10.550 1.00 25.41 303 SER B C 1
ATOM 4550 O O . SER B 1 303 ? 39.029 28.398 -9.465 1.00 22.77 303 SER B O 1
ATOM 4553 N N . ASP B 1 304 ? 39.181 28.917 -11.670 1.00 24.75 304 ASP B N 1
ATOM 4554 C CA . ASP B 1 304 ? 37.823 29.510 -11.792 1.00 24.11 304 ASP B CA 1
ATOM 4555 C C . ASP B 1 304 ? 36.778 28.432 -11.457 1.00 22.17 304 ASP B C 1
ATOM 4556 O O . ASP B 1 304 ? 35.821 28.781 -10.851 1.00 18.78 304 ASP B O 1
ATOM 4561 N N . PHE B 1 305 ? 36.983 27.172 -11.862 1.00 20.90 305 PHE B N 1
ATOM 4562 C CA . PHE B 1 305 ? 36.107 26.022 -11.547 1.00 22.41 305 PHE B CA 1
ATOM 4563 C C . PHE B 1 305 ? 35.937 25.884 -10.021 1.00 22.20 305 PHE B C 1
ATOM 4564 O O . PHE B 1 305 ? 34.775 25.860 -9.534 1.00 18.91 305 PHE B O 1
ATOM 4572 N N . GLN B 1 306 ? 37.060 25.795 -9.301 1.00 21.55 306 GLN B N 1
ATOM 4573 C CA . GLN B 1 306 ? 37.138 25.729 -7.821 1.00 20.43 306 GLN B CA 1
ATOM 4574 C C . GLN B 1 306 ? 36.442 26.941 -7.192 1.00 20.76 306 GLN B C 1
ATOM 4575 O O . GLN B 1 306 ? 35.541 26.753 -6.270 1.00 18.22 306 GLN B O 1
ATOM 4581 N N . ARG B 1 307 ? 36.822 28.147 -7.651 1.00 20.67 307 ARG B N 1
ATOM 4582 C CA . ARG B 1 307 ? 36.316 29.431 -7.101 1.00 20.56 307 ARG B CA 1
ATOM 4583 C C . ARG B 1 307 ? 34.777 29.445 -7.097 1.00 19.78 307 ARG B C 1
ATOM 4584 O O . ARG B 1 307 ? 34.215 29.791 -6.053 1.00 19.16 307 ARG B O 1
ATOM 4592 N N . ALA B 1 308 ? 34.104 29.092 -8.189 1.00 18.99 308 ALA B N 1
ATOM 4593 C CA . ALA B 1 308 ? 32.621 29.106 -8.257 1.00 20.51 308 ALA B CA 1
ATOM 4594 C C . ALA B 1 308 ? 32.025 28.203 -7.156 1.00 22.57 308 ALA B C 1
ATOM 4595 O O . ALA B 1 308 ? 31.046 28.610 -6.522 1.00 21.79 308 ALA B O 1
ATOM 4597 N N . ARG B 1 309 ? 32.622 27.026 -6.898 1.00 22.29 309 ARG B N 1
ATOM 4598 C CA . ARG B 1 309 ? 32.055 26.038 -5.940 1.00 23.98 309 ARG B CA 1
ATOM 4599 C C . ARG B 1 309 ? 32.355 26.496 -4.499 1.00 22.82 309 ARG B C 1
ATOM 4600 O O . ARG B 1 309 ? 31.408 26.503 -3.681 1.00 21.07 309 ARG B O 1
ATOM 4608 N N . ILE B 1 310 ? 33.578 26.957 -4.224 1.00 19.78 310 ILE B N 1
ATOM 4609 C CA . ILE B 1 310 ? 33.955 27.501 -2.896 1.00 21.04 310 ILE B CA 1
ATOM 4610 C C . ILE B 1 310 ? 33.068 28.707 -2.573 1.00 20.65 310 ILE B C 1
ATOM 4611 O O . ILE B 1 310 ? 32.565 28.773 -1.455 1.00 18.45 310 ILE B O 1
ATOM 4616 N N . ASP B 1 311 ? 32.892 29.641 -3.503 1.00 21.42 311 ASP B N 1
ATOM 4617 C CA . ASP B 1 311 ? 32.058 30.839 -3.229 1.00 23.10 311 ASP B CA 1
ATOM 4618 C C . ASP B 1 311 ? 30.587 30.412 -3.059 1.00 21.30 311 ASP B C 1
ATOM 4619 O O . ASP B 1 311 ? 29.906 31.077 -2.284 1.00 20.99 311 ASP B O 1
ATOM 4624 N N . ALA B 1 312 ? 30.102 29.365 -3.727 1.00 19.76 312 ALA B N 1
ATOM 4625 C CA . ALA B 1 312 ? 28.702 28.883 -3.561 1.00 21.32 312 ALA B CA 1
ATOM 4626 C C . ALA B 1 312 ? 28.499 28.423 -2.101 1.00 21.33 312 ALA B C 1
ATOM 4627 O O . ALA B 1 312 ? 27.447 28.708 -1.490 1.00 20.90 312 ALA B O 1
ATOM 4629 N N . ASN B 1 313 ? 29.511 27.778 -1.534 1.00 21.20 313 ASN B N 1
ATOM 4630 C CA . ASN B 1 313 ? 29.505 27.259 -0.140 1.00 20.70 313 ASN B CA 1
ATOM 4631 C C . ASN B 1 313 ? 29.637 28.439 0.840 1.00 21.75 313 ASN B C 1
ATOM 4632 O O . ASN B 1 313 ? 28.797 28.542 1.769 1.00 23.64 313 ASN B O 1
ATOM 4637 N N . ALA B 1 314 ? 30.609 29.335 0.664 1.00 21.40 314 ALA B N 1
ATOM 4638 C CA . ALA B 1 314 ? 30.741 30.550 1.516 1.00 22.18 314 ALA B CA 1
ATOM 4639 C C . ALA B 1 314 ? 29.403 31.308 1.569 1.00 22.61 314 ALA B C 1
ATOM 4640 O O . ALA B 1 314 ? 28.939 31.686 2.667 1.00 21.04 314 ALA B O 1
ATOM 4642 N N . GLN B 1 315 ? 28.776 31.502 0.419 1.00 21.50 315 GLN B N 1
ATOM 4643 C CA . GLN B 1 315 ? 27.526 32.287 0.310 1.00 22.34 315 GLN B CA 1
ATOM 4644 C C . GLN B 1 315 ? 26.425 31.574 1.088 1.00 20.07 315 GLN B C 1
ATOM 4645 O O . GLN B 1 315 ? 25.737 32.247 1.864 1.00 19.65 315 GLN B O 1
ATOM 4651 N N . GLU B 1 316 ? 26.272 30.267 0.877 1.00 20.39 316 GLU B N 1
ATOM 4652 C CA . GLU B 1 316 ? 25.282 29.427 1.613 1.00 21.46 316 GLU B CA 1
ATOM 4653 C C . GLU B 1 316 ? 25.485 29.550 3.146 1.00 20.44 316 GLU B C 1
ATOM 4654 O O . GLU B 1 316 ? 24.501 29.693 3.869 1.00 18.16 316 GLU B O 1
ATOM 4660 N N . LEU B 1 317 ? 26.733 29.502 3.613 1.00 18.21 317 LEU B N 1
ATOM 4661 C CA . LEU B 1 317 ? 27.091 29.605 5.035 1.00 19.13 317 LEU B CA 1
ATOM 4662 C C . LEU B 1 317 ? 26.732 30.998 5.579 1.00 19.91 317 LEU B C 1
ATOM 4663 O O . LEU B 1 317 ? 26.183 31.063 6.694 1.00 19.55 317 LEU B O 1
ATOM 4668 N N . GLN B 1 318 ? 26.958 32.069 4.816 1.00 21.26 318 GLN B N 1
ATOM 4669 C CA . GLN B 1 318 ? 26.543 33.431 5.235 1.00 22.23 318 GLN B CA 1
ATOM 4670 C C . GLN B 1 318 ? 25.014 33.509 5.267 1.00 19.95 318 GLN B C 1
ATOM 4671 O O . GLN B 1 318 ? 24.524 34.190 6.166 1.00 20.39 318 GLN B O 1
ATOM 4677 N N . ALA B 1 319 ? 24.293 32.803 4.388 1.00 18.08 319 ALA B N 1
ATOM 4678 C CA . ALA B 1 319 ? 22.808 32.796 4.375 1.00 19.63 319 ALA B CA 1
ATOM 4679 C C . ALA B 1 319 ? 22.370 32.193 5.700 1.00 20.44 319 ALA B C 1
ATOM 4680 O O . ALA B 1 319 ? 21.506 32.771 6.354 1.00 20.15 319 ALA B O 1
ATOM 4682 N N . GLU B 1 320 ? 23.001 31.072 6.076 1.00 21.11 320 GLU B N 1
ATOM 4683 C CA . GLU B 1 320 ? 22.631 30.292 7.275 1.00 21.83 320 GLU B CA 1
ATOM 4684 C C . GLU B 1 320 ? 22.929 31.153 8.491 1.00 20.81 320 GLU B C 1
ATOM 4685 O O . GLU B 1 320 ? 22.096 31.205 9.371 1.00 18.31 320 GLU B O 1
ATOM 4691 N N . ARG B 1 321 ? 24.088 31.812 8.520 1.00 21.16 321 ARG B N 1
ATOM 4692 C CA . ARG B 1 321 ? 24.450 32.671 9.659 1.00 21.88 321 ARG B CA 1
ATOM 4693 C C . ARG B 1 321 ? 23.389 33.757 9.819 1.00 22.73 321 ARG B C 1
ATOM 4694 O O . ARG B 1 321 ? 23.048 34.067 10.954 1.00 22.18 321 ARG B O 1
ATOM 4702 N N . GLU B 1 322 ? 22.890 34.340 8.737 1.00 23.21 322 GLU B N 1
ATOM 4703 C CA . GLU B 1 322 ? 21.908 35.446 8.859 1.00 25.69 322 GLU B CA 1
ATOM 4704 C C . GLU B 1 322 ? 20.577 34.878 9.313 1.00 22.88 322 GLU B C 1
ATOM 4705 O O . GLU B 1 322 ? 19.890 35.577 10.024 1.00 25.55 322 GLU B O 1
ATOM 4711 N N . ALA B 1 323 ? 20.261 33.637 8.978 1.00 22.44 323 ALA B N 1
ATOM 4712 C CA . ALA B 1 323 ? 19.001 32.990 9.416 1.00 21.42 323 ALA B CA 1
ATOM 4713 C C . ALA B 1 323 ? 19.001 32.752 10.948 1.00 21.83 323 ALA B C 1
ATOM 4714 O O . ALA B 1 323 ? 17.900 32.709 11.541 1.00 18.95 323 ALA B O 1
ATOM 4716 N N . VAL B 1 324 ? 20.174 32.585 11.583 1.00 20.34 324 VAL B N 1
ATOM 4717 C CA . VAL B 1 324 ? 20.276 32.193 13.018 1.00 20.37 324 VAL B CA 1
ATOM 4718 C C . VAL B 1 324 ? 20.924 33.318 13.822 1.00 22.17 324 VAL B C 1
ATOM 4719 O O . VAL B 1 324 ? 21.358 33.060 14.984 1.00 21.92 324 VAL B O 1
ATOM 4723 N N . ARG B 1 325 ? 20.995 34.508 13.236 1.00 22.21 325 ARG B N 1
ATOM 4724 C CA . ARG B 1 325 ? 21.739 35.664 13.792 1.00 24.78 325 ARG B CA 1
ATOM 4725 C C . ARG B 1 325 ? 21.268 35.979 15.229 1.00 22.73 325 ARG B C 1
ATOM 4726 O O . ARG B 1 325 ? 22.126 36.227 16.100 1.00 19.80 325 ARG B O 1
ATOM 4734 N N . ASP B 1 326 ? 19.967 35.890 15.503 1.00 20.52 326 ASP B N 1
ATOM 4735 C CA . ASP B 1 326 ? 19.413 36.182 16.843 1.00 21.17 326 ASP B CA 1
ATOM 4736 C C . ASP B 1 326 ? 19.651 35.031 17.852 1.00 20.14 326 ASP B C 1
ATOM 4737 O O . ASP B 1 326 ? 19.299 35.214 19.023 1.00 19.98 326 ASP B O 1
ATOM 4742 N N . LEU B 1 327 ? 20.189 33.901 17.415 1.00 18.89 327 LEU B N 1
ATOM 4743 C CA . LEU B 1 327 ? 20.521 32.754 18.305 1.00 19.28 327 LEU B CA 1
ATOM 4744 C C . LEU B 1 327 ? 21.990 32.837 18.710 1.00 20.56 327 LEU B C 1
ATOM 4745 O O . LEU B 1 327 ? 22.439 31.946 19.379 1.00 19.74 327 LEU B O 1
ATOM 4750 N N . LEU B 1 328 ? 22.688 33.851 18.226 1.00 21.31 328 LEU B N 1
ATOM 4751 C CA . LEU B 1 328 ? 24.089 34.091 18.626 1.00 23.92 328 LEU B CA 1
ATOM 4752 C C . LEU B 1 328 ? 24.018 34.830 19.969 1.00 24.72 328 LEU B C 1
ATOM 4753 O O . LEU B 1 328 ? 23.664 35.971 19.955 1.00 29.25 328 LEU B O 1
ATOM 4758 N N . LEU B 1 329 ? 24.297 34.138 21.081 1.00 35.06 329 LEU B N 1
ATOM 4759 C CA . LEU B 1 329 ? 24.139 34.673 22.462 1.00 34.51 329 LEU B CA 1
ATOM 4760 C C . LEU B 1 329 ? 25.084 35.832 22.773 1.00 36.94 329 LEU B C 1
ATOM 4761 O O . LEU B 1 329 ? 24.709 36.643 23.598 1.00 40.62 329 LEU B O 1
ATOM 4766 N N . GLU B 1 330 ? 26.280 35.840 22.209 1.00 39.05 330 GLU B N 1
ATOM 4767 C CA . GLU B 1 330 ? 27.227 36.959 22.409 1.00 48.64 330 GLU B CA 1
ATOM 4768 C C . GLU B 1 330 ? 27.439 37.652 21.065 1.00 53.50 330 GLU B C 1
ATOM 4769 O O . GLU B 1 330 ? 27.167 38.850 21.021 1.00 61.65 330 GLU B O 1
#

Radius of gyration: 25.68 Å; Cα contacts (8 Å, |Δi|>4): 1425; chains: 2; bounding box: 42×74×68 Å

Organism: Corynebacterium glutamicum (strain ATCC 13032 / DSM 20300 / JCM 1318 / BCRC 11384 / CCUG 27702 / LMG 3730 / NBRC 12168 / NCIMB 10025 / NRRL B-2784 / 534) (NCBI:txid196627)

Foldseek 3Di:
DEAEEFEEPCLDQQVLLQVVCVLQQLQQHNPHAYEYQYEYAPVCLVSNVVSLVVSVVVPRVRHPYYHGDNDLLSRQAQHLEYEHADADDVPLCRLARRLLVLLVNLLSNQVGYDLNYAYEAEYPPFFLSLLQSLLSRPPHPSQSTWYFPQLLQLLLLVVLCVVQVHDSVQKAQWWFKFGLALLIDGDQPPIDGPRHRSPVVDDPCCCVPPSSNCSRCVQVVCCVVPVDGDRNSSSVSVSVVSNQLNVWDPGFRFIQGADPCAPNQDGSTGIGARWTHDPNGTDGDPDDDADPVRVVSNVVRSVVRVVSCVSCVVSSPD/DEAEEFEEPCLDQQNLLQVVCVLLQLQQHNVHAYEYQYEYAPVCQVSNVVSQVVSVVVPRVRHPYYHGYNDLLSRQAQHLEYEHQDADPVPLCRLARRLLVQLVNLLSNQVHYHLNYAYEAAYPQFFSSLLLSPLSRPPHPSQSGWYFPQLLQLLLLVVLCVVQVHDSVQKAQWFFKFGLALLIDGDQPPIDGNPHRSPVVDDPCCCVPPSSNCSRCVQVVCCVVPVDGDRNSSSVSVSVVSNCLNVWDPGFRQIFGADPCAPNQDGSTGIRARWTHDPSGTDGDPDDDADPVNNVSNVSRSVVRVVSCVSCVVSSPD

CATH classification: 3.40.50.720 (+1 more: 3.90.110.10)

InterPro domains:
  IPR001236 Lactate/malate dehydrogenase, N-terminal [PF00056] (11-150)
  IPR001557 L-lactate/malate dehydrogenase [PIRSF000102] (8-322)
  IPR010945 Malate dehydrogenase, type 2 [MF_01517] (6-328)
  IPR010945 Malate dehydrogenase, type 2 [PTHR23382] (11-323)
  IPR010945 Malate dehydrogenase, type 2 [TIGR01759] (9-324)
  IPR015955 Lactate dehydrogenase/glycoside hydrolase, family 4, C-terminal [G3DSA:3.90.110.10] (160-328)
  IPR015955 Lactate dehydrogenase/glycoside hydrolase, family 4, C-terminal [SSF56327] (162-327)
  IPR022383 Lactate/malate dehydrogenase, C-terminal [PF02866] (162-324)
  IPR036291 NAD(P)-binding domain superfamily [SSF51735] (7-160)

GO terms:
  GO:0030060 L-malate dehydrogenase (NAD+) activity (F, EXP)

Secondary structure (DSSP, 8-state):
-PEEEEESSTTSHHHHHHHHHHHTSTTT-TT--EEEEEE--GGGHHHHHHHHHHHHTTT-TTEEEEEEES-HHHHHTT-SEEEE------HHHHHHHHHHHHHHHHHHHHHHS-TT-EEEE-SSSHHHHHHHHHHT-TTS-GGGEEEE-HHHHHHHHHHHHHHHT--GGG-BS-EEEB-SSTT-EEE-SS-EETTEEGGGTS-HHHIIIIIHHHHHTHHHHHHHHHSS---HHHHHHHHHHHHHHHH-BSS---EEEE--SGGGPPSSSEEE--EEEETTEEEEPP-----HHHHHHHHHHHHHHHHHHHHTGGG---/-PEEEEEESTTSHHHHHHTHHHHTSTTT-TT--EEEEEE--GGGHHHHHHHHHHHHTTT-TTEEEEEEES-HHHHHTT-SEEEE--S---HHHHHHHHHHHHHHHHHHHHHHS-TT-EEEE-SSSHHHHHHHHHHT-TTS-GGGEEE--HHHHHHHHHHHHHHHT--GGGEE--EEEB-SSTT-EEE-TT-EETTEEGGGTS-HHHIIIIIHHHHHTHHHHHHHHHSS---HHHHHHHHHHHHHHHH-BSS----EEE--SGGGPPSSSEEE--EEEETTEEEEPPS----HHHHHHHHHHHHHHHHHHHHTGGG---